Protein AF-0000000072343415 (afdb_homodimer)

Structure (mmCIF, N/CA/C/O backbone):
data_AF-0000000072343415-model_v1
#
loop_
_entity.id
_entity.type
_entity.pdbx_description
1 polymer Dipeptidase
#
loop_
_atom_site.group_PDB
_atom_site.id
_atom_site.type_symbol
_atom_site.label_atom_id
_atom_site.label_alt_id
_atom_site.label_comp_id
_atom_site.label_asym_id
_atom_site.label_entity_id
_atom_site.label_seq_id
_atom_site.pdbx_PDB_ins_code
_atom_site.Cartn_x
_atom_site.Cartn_y
_atom_site.Cartn_z
_atom_site.occupancy
_atom_site.B_iso_or_equiv
_atom_site.auth_seq_id
_atom_site.auth_comp_id
_atom_site.auth_asym_id
_atom_site.auth_atom_id
_atom_site.pdbx_PDB_model_num
ATOM 1 N N . MET A 1 1 ? 28.781 32.812 -55.906 1 27.67 1 MET A N 1
ATOM 2 C CA . MET A 1 1 ? 27.328 32.875 -55.812 1 27.67 1 MET A CA 1
ATOM 3 C C . MET A 1 1 ? 26.859 32.25 -54.5 1 27.67 1 MET A C 1
ATOM 5 O O . MET A 1 1 ? 27.047 31.062 -54.25 1 27.67 1 MET A O 1
ATOM 9 N N . TRP A 1 2 ? 26.922 33.094 -53.406 1 31.14 2 TRP A N 1
ATOM 10 C CA . TRP A 1 2 ? 26.781 32.938 -51.969 1 31.14 2 TRP A CA 1
ATOM 11 C C . TRP A 1 2 ? 25.344 32.562 -51.594 1 31.14 2 TRP A C 1
ATOM 13 O O . TRP A 1 2 ? 24.438 33.406 -51.719 1 31.14 2 TRP A O 1
ATOM 23 N N . GLY A 1 3 ? 24.812 31.484 -52.219 1 30.36 3 GLY A N 1
ATOM 24 C CA . GLY A 1 3 ? 23.422 31.125 -52 1 30.36 3 GLY A CA 1
ATOM 25 C C . GLY A 1 3 ? 23.016 31.047 -50.531 1 30.36 3 GLY A C 1
ATOM 26 O O . GLY A 1 3 ? 23.656 30.344 -49.75 1 30.36 3 GLY A O 1
ATOM 27 N N . GLY A 1 4 ? 22.5 32.125 -50 1 26.83 4 GLY A N 1
ATOM 28 C CA . GLY A 1 4 ? 22.031 32.375 -48.656 1 26.83 4 GLY A CA 1
ATOM 29 C C . GLY A 1 4 ? 20.938 31.422 -48.219 1 26.83 4 GLY A C 1
ATOM 30 O O . GLY A 1 4 ? 19.891 31.328 -48.875 1 26.83 4 GLY A O 1
ATOM 31 N N . LEU A 1 5 ? 21.297 30.234 -47.719 1 29.45 5 LEU A N 1
ATOM 32 C CA . LEU A 1 5 ? 20.391 29.25 -47.125 1 29.45 5 LEU A CA 1
ATOM 33 C C . LEU A 1 5 ? 19.484 29.891 -46.094 1 29.45 5 LEU A C 1
ATOM 35 O O . LEU A 1 5 ? 19.953 30.375 -45.062 1 29.45 5 LEU A O 1
ATOM 39 N N . LEU A 1 6 ? 18.406 30.531 -46.531 1 27.36 6 LEU A N 1
ATOM 40 C CA . LEU A 1 6 ? 17.406 31.062 -45.625 1 27.36 6 LEU A CA 1
ATOM 41 C C . LEU A 1 6 ? 16.875 29.953 -44.719 1 27.36 6 LEU A C 1
ATOM 43 O O . LEU A 1 6 ? 16.344 28.953 -45.219 1 27.36 6 LEU A O 1
ATOM 47 N N . PHE A 1 7 ? 17.469 29.781 -43.594 1 30.56 7 PHE A N 1
ATOM 48 C CA . PHE A 1 7 ? 17.016 28.906 -42.5 1 30.56 7 PHE A CA 1
ATOM 49 C C . PHE A 1 7 ? 15.578 29.25 -42.125 1 30.56 7 PHE A C 1
ATOM 51 O O . PHE A 1 7 ? 15.281 30.375 -41.75 1 30.56 7 PHE A O 1
ATOM 58 N N . ALA A 1 8 ? 14.633 28.625 -42.844 1 31.77 8 ALA A N 1
ATOM 59 C CA . ALA A 1 8 ? 13.234 28.656 -42.406 1 31.77 8 ALA A CA 1
ATOM 60 C C . ALA A 1 8 ? 13.117 28.328 -40.906 1 31.77 8 ALA A C 1
ATOM 62 O O . ALA A 1 8 ? 13.406 27.203 -40.5 1 31.77 8 ALA A O 1
ATOM 63 N N . LEU A 1 9 ? 13.375 29.328 -40.062 1 27.97 9 LEU A N 1
ATOM 64 C CA . LEU A 1 9 ? 13.023 29.234 -38.656 1 27.97 9 LEU A CA 1
ATOM 65 C C . LEU A 1 9 ? 11.547 28.891 -38.469 1 27.97 9 LEU A C 1
ATOM 67 O O . LEU A 1 9 ? 10.68 29.719 -38.781 1 27.97 9 LEU A O 1
ATOM 71 N N . ILE A 1 10 ? 11.164 27.734 -38.875 1 29.38 10 ILE A N 1
ATOM 72 C CA . ILE A 1 10 ? 9.805 27.344 -38.5 1 29.38 10 ILE A CA 1
ATOM 73 C C . ILE A 1 10 ? 9.578 27.594 -37 1 29.38 10 ILE A C 1
ATOM 75 O O . ILE A 1 10 ? 10.234 26.984 -36.156 1 29.38 10 ILE A O 1
ATOM 79 N N . SER A 1 11 ? 9.172 28.766 -36.656 1 25.16 11 SER A N 1
ATOM 80 C CA . SER A 1 11 ? 8.641 29.094 -35.312 1 25.16 11 SER A CA 1
ATOM 81 C C . SER A 1 11 ? 7.57 28.094 -34.906 1 25.16 11 SER A C 1
ATOM 83 O O . SER A 1 11 ? 6.531 27.969 -35.562 1 25.16 11 SER A O 1
ATOM 85 N N . CYS A 1 12 ? 7.996 26.953 -34.531 1 26.95 12 CYS A N 1
ATOM 86 C CA . CYS A 1 12 ? 7.078 26.094 -33.781 1 26.95 12 CYS A CA 1
ATOM 87 C C . CYS A 1 12 ? 6.305 26.891 -32.75 1 26.95 12 CYS A C 1
ATOM 89 O O . CYS A 1 12 ? 6.867 27.328 -31.734 1 26.95 12 CYS A O 1
ATOM 91 N N . LEU A 1 13 ? 5.391 27.656 -33.156 1 26.94 13 LEU A N 1
ATOM 92 C CA . LEU A 1 13 ? 4.371 28.203 -32.25 1 26.94 13 LEU A CA 1
ATOM 93 C C . LEU A 1 13 ? 3.846 27.109 -31.312 1 26.94 13 LEU A C 1
ATOM 95 O O . LEU A 1 13 ? 3.127 26.203 -31.734 1 26.94 13 LEU A O 1
ATOM 99 N N . ILE A 1 14 ? 4.66 26.703 -30.406 1 29.36 14 ILE A N 1
ATOM 100 C CA . ILE A 1 14 ? 4.195 25.891 -29.281 1 29.36 14 ILE A CA 1
ATOM 101 C C . ILE A 1 14 ? 2.916 26.5 -28.703 1 29.36 14 ILE A C 1
ATOM 103 O O . ILE A 1 14 ? 2.906 27.656 -28.266 1 29.36 14 ILE A O 1
ATOM 107 N N . PHE A 1 15 ? 1.823 26.156 -29.219 1 29.09 15 PHE A N 1
ATOM 108 C CA . PHE A 1 15 ? 0.511 26.406 -28.625 1 29.09 15 PHE A CA 1
ATOM 109 C C . PHE A 1 15 ? 0.542 26.188 -27.125 1 29.09 15 PHE A C 1
ATOM 111 O O . PHE A 1 15 ? 0.622 25.047 -26.656 1 29.09 15 PHE A O 1
ATOM 118 N N . PHE A 1 16 ? 1.177 27.109 -26.453 1 28.14 16 PHE A N 1
ATOM 119 C CA . PHE A 1 16 ? 0.944 27.266 -25.031 1 28.14 16 PHE A CA 1
ATOM 120 C C . PHE A 1 16 ? -0.547 27.25 -24.719 1 28.14 16 PHE A C 1
ATOM 122 O O . PHE A 1 16 ? -1.253 28.234 -24.969 1 28.14 16 PHE A O 1
ATOM 129 N N . GLY A 1 17 ? -1.195 26.188 -25.016 1 30.73 17 GLY A N 1
ATOM 130 C CA . GLY A 1 17 ? -2.496 26.156 -24.359 1 30.73 17 GLY A CA 1
ATOM 131 C C . GLY A 1 17 ? -2.502 26.812 -23 1 30.73 17 GLY A C 1
ATOM 132 O O . GLY A 1 17 ? -1.538 26.688 -22.234 1 30.73 17 GLY A O 1
ATOM 133 N N . ASN A 1 18 ? -3.129 27.875 -22.875 1 29.89 18 ASN A N 1
ATOM 134 C CA . ASN A 1 18 ? -3.385 28.656 -21.656 1 29.89 18 ASN A CA 1
ATOM 135 C C . ASN A 1 18 ? -3.615 27.75 -20.453 1 29.89 18 ASN A C 1
ATOM 137 O O . ASN A 1 18 ? -4.711 27.219 -20.266 1 29.89 18 ASN A O 1
ATOM 141 N N . VAL A 1 19 ? -2.727 26.859 -20.188 1 32.16 19 VAL A N 1
ATOM 142 C CA . VAL A 1 19 ? -2.805 26.328 -18.828 1 32.16 19 VAL A CA 1
ATOM 143 C C . VAL A 1 19 ? -3.199 27.438 -17.859 1 32.16 19 VAL A C 1
ATOM 145 O O . VAL A 1 19 ? -2.447 28.406 -17.672 1 32.16 19 VAL A O 1
ATOM 148 N N . LEU A 1 20 ? -4.449 27.828 -17.797 1 35.38 20 LEU A N 1
ATOM 149 C CA . LEU A 1 20 ? -4.895 28.734 -16.75 1 35.38 20 LEU A CA 1
ATOM 150 C C . LEU A 1 20 ? -4.059 28.562 -15.484 1 35.38 20 LEU A C 1
ATOM 152 O O . LEU A 1 20 ? -3.717 27.438 -15.109 1 35.38 20 LEU A O 1
ATOM 156 N N . ASN A 1 21 ? -3.312 29.516 -15.172 1 37.22 21 ASN A N 1
ATOM 157 C CA . ASN A 1 21 ? -2.613 29.625 -13.891 1 37.22 21 ASN A CA 1
ATOM 158 C C . ASN A 1 21 ? -3.496 29.172 -12.734 1 37.22 21 ASN A C 1
ATOM 160 O O . ASN A 1 21 ? -4.723 29.281 -12.797 1 37.22 21 ASN A O 1
ATOM 164 N N . ALA A 1 22 ? -3.156 28.25 -11.883 1 42.16 22 ALA A N 1
ATOM 165 C CA . ALA A 1 22 ? -3.844 27.781 -10.688 1 42.16 22 ALA A CA 1
ATOM 166 C C . ALA A 1 22 ? -4.688 28.891 -10.07 1 42.16 22 ALA A C 1
ATOM 168 O O . ALA A 1 22 ? -5.801 28.656 -9.602 1 42.16 22 ALA A O 1
ATOM 169 N N . ASP A 1 23 ? -4.109 30.109 -10.141 1 45.09 23 ASP A N 1
ATOM 170 C CA . ASP A 1 23 ? -4.797 31.219 -9.492 1 45.09 23 ASP A CA 1
ATOM 171 C C . ASP A 1 23 ? -6.18 31.438 -10.102 1 45.09 23 ASP A C 1
ATOM 173 O O . ASP A 1 23 ? -7.133 31.766 -9.391 1 45.09 23 ASP A O 1
ATOM 177 N N . GLU A 1 24 ? -6.215 31.406 -11.375 1 45.97 24 GLU A N 1
ATOM 178 C CA . GLU A 1 24 ? -7.504 31.703 -11.984 1 45.97 24 GLU A CA 1
ATOM 179 C C . GLU A 1 24 ? -8.523 30.609 -11.703 1 45.97 24 GLU A C 1
ATOM 181 O O . GLU A 1 24 ? -9.727 30.875 -11.648 1 45.97 24 GLU A O 1
ATOM 186 N N . ARG A 1 25 ? -8.07 29.438 -11.648 1 45.59 25 ARG A N 1
ATOM 187 C CA . ARG A 1 25 ? -8.953 28.281 -11.484 1 45.59 25 ARG A CA 1
ATOM 188 C C . ARG A 1 25 ? -9.484 28.203 -10.055 1 45.59 25 ARG A C 1
ATOM 190 O O . ARG A 1 25 ? -10.453 27.484 -9.789 1 45.59 25 ARG A O 1
ATOM 197 N N . ILE A 1 26 ? -8.734 28.703 -9.273 1 48.84 26 ILE A N 1
ATOM 198 C CA . ILE A 1 26 ? -9.055 28.547 -7.859 1 48.84 26 ILE A CA 1
ATOM 199 C C . ILE A 1 26 ? -10 29.656 -7.414 1 48.84 26 ILE A C 1
ATOM 201 O O . ILE A 1 26 ? -9.555 30.734 -7.043 1 48.84 26 ILE A O 1
ATOM 205 N N . GLU A 1 27 ? -10.789 30.094 -8.32 1 43.88 27 GLU A N 1
ATOM 206 C CA . GLU A 1 27 ? -11.727 31.078 -7.781 1 43.88 27 GLU A CA 1
ATOM 207 C C . GLU A 1 27 ? -12.453 30.547 -6.555 1 43.88 27 GLU A C 1
ATOM 209 O O . GLU A 1 27 ? -12.992 29.422 -6.582 1 43.88 27 GLU A O 1
ATOM 214 N N . ARG A 1 28 ? -12.023 31.031 -5.332 1 48.81 28 ARG A N 1
ATOM 215 C CA . ARG A 1 28 ? -12.453 30.844 -3.947 1 48.81 28 ARG A CA 1
ATOM 216 C C . ARG A 1 28 ? -13.945 31.094 -3.795 1 48.81 28 ARG A C 1
ATOM 218 O O . ARG A 1 28 ? -14.422 32.219 -4.035 1 48.81 28 ARG A O 1
ATOM 225 N N . ASN A 1 29 ? -14.891 30.406 -4.191 1 45.97 29 ASN A N 1
ATOM 226 C CA . ASN A 1 29 ? -16.203 30.938 -3.854 1 45.97 29 ASN A CA 1
ATOM 227 C C . ASN A 1 29 ? -16.359 31.125 -2.346 1 45.97 29 ASN A C 1
ATOM 229 O O . ASN A 1 29 ? -16.609 32.219 -1.872 1 45.97 29 ASN A O 1
ATOM 233 N N . ASP A 1 30 ? -17.078 30.047 -1.5 1 53.09 30 ASP A N 1
ATOM 234 C CA . ASP A 1 30 ? -18.047 30.078 -0.413 1 53.09 30 ASP A CA 1
ATOM 235 C C . ASP A 1 30 ? -17.375 29.875 0.938 1 53.09 30 ASP A C 1
ATOM 237 O O . ASP A 1 30 ? -17.891 29.172 1.807 1 53.09 30 ASP A O 1
ATOM 241 N N . LYS A 1 31 ? -16.281 30.75 1.342 1 62.53 31 LYS A N 1
ATOM 242 C CA . LYS A 1 31 ? -15.82 30.75 2.725 1 62.53 31 LYS A CA 1
ATOM 243 C C . LYS A 1 31 ? -15.375 29.359 3.166 1 62.53 31 LYS A C 1
ATOM 245 O O . LYS A 1 31 ? -15.516 29 4.336 1 62.53 31 LYS A O 1
ATOM 250 N N . LEU A 1 32 ? -14.969 28.625 2.229 1 70.88 32 LEU A N 1
ATOM 251 C CA . LEU A 1 32 ? -14.539 27.281 2.547 1 70.88 32 LEU A CA 1
ATOM 252 C C . LEU A 1 32 ? -13.031 27.234 2.814 1 70.88 32 LEU A C 1
ATOM 254 O O . LEU A 1 32 ? -12.281 28.062 2.303 1 70.88 32 LEU A O 1
ATOM 258 N N . ILE A 1 33 ? -12.695 26.312 3.795 1 79.81 33 ILE A N 1
ATOM 259 C CA . ILE A 1 33 ? -11.344 26.281 4.344 1 79.81 33 ILE A CA 1
ATOM 260 C C . ILE A 1 33 ? -10.719 24.906 4.086 1 79.81 33 ILE A C 1
ATOM 262 O O . ILE A 1 33 ? -11.383 23.875 4.242 1 79.81 33 ILE A O 1
ATOM 266 N N . LEU A 1 34 ? -9.531 24.938 3.547 1 78.19 34 LEU A N 1
ATOM 267 C CA . LEU A 1 34 ? -8.703 23.75 3.482 1 78.19 34 LEU A CA 1
ATOM 268 C C . LEU A 1 34 ? -7.699 23.719 4.629 1 78.19 34 LEU A C 1
ATOM 270 O O . LEU A 1 34 ? -6.863 24.609 4.754 1 78.19 34 LEU A O 1
ATOM 274 N N . VAL A 1 35 ? -7.867 22.688 5.453 1 77.31 35 VAL A N 1
ATOM 275 C CA . VAL A 1 35 ? -7.082 22.594 6.68 1 77.31 35 VAL A CA 1
ATOM 276 C C . VAL A 1 35 ? -5.996 21.531 6.523 1 77.31 35 VAL A C 1
ATOM 278 O O . VAL A 1 35 ? -6.25 20.453 5.992 1 77.31 35 VAL A O 1
ATOM 281 N N . GLY A 1 36 ? -4.926 21.859 7.02 1 83.69 36 GLY A N 1
ATOM 282 C CA . GLY A 1 36 ? -3.738 21.031 6.852 1 83.69 36 GLY A CA 1
ATOM 283 C C . GLY A 1 36 ? -3.697 19.844 7.793 1 83.69 36 GLY A C 1
ATOM 284 O O . GLY A 1 36 ? -4.238 18.781 7.48 1 83.69 36 GLY A O 1
ATOM 285 N N . HIS A 1 37 ? -3.312 19.906 9.008 1 89.5 37 HIS A N 1
ATOM 286 C CA . HIS A 1 37 ? -2.891 18.812 9.891 1 89.5 37 HIS A CA 1
ATOM 287 C C . HIS A 1 37 ? -4.027 18.375 10.805 1 89.5 37 HIS A C 1
ATOM 289 O O . HIS A 1 37 ? -4.457 19.141 11.68 1 89.5 37 HIS A O 1
ATOM 295 N N . ASN A 1 38 ? -4.543 17.203 10.648 1 95.56 38 ASN A N 1
ATOM 296 C CA . ASN A 1 38 ? -5.555 16.578 11.5 1 95.56 38 ASN A CA 1
ATOM 297 C C . ASN A 1 38 ? -5.277 15.094 11.719 1 95.56 38 ASN A C 1
ATOM 299 O O . ASN A 1 38 ? -5.086 14.352 10.758 1 95.56 38 ASN A O 1
ATOM 303 N N . ARG A 1 39 ? -5.266 14.672 12.977 1 96.06 39 ARG A N 1
ATOM 304 C CA . ARG A 1 39 ? -4.844 13.312 13.305 1 96.06 39 ARG A CA 1
ATOM 305 C C . ARG A 1 39 ? -6.035 12.445 13.695 1 96.06 39 ARG A C 1
ATOM 307 O O . ARG A 1 39 ? -5.906 11.547 14.531 1 96.06 39 ARG A O 1
ATOM 314 N N . LEU A 1 40 ? -7.176 12.719 13.195 1 96.88 40 LEU A N 1
ATOM 315 C CA . LEU A 1 40 ? -8.375 11.953 13.508 1 96.88 40 LEU A CA 1
ATOM 316 C C . LEU A 1 40 ? -8.141 10.461 13.312 1 96.88 40 LEU A C 1
ATOM 318 O O . LEU A 1 40 ? -8.516 9.648 14.164 1 96.88 40 LEU A O 1
ATOM 322 N N . ILE A 1 41 ? -7.539 10.062 12.258 1 97.94 41 ILE A N 1
ATOM 323 C CA . ILE A 1 41 ? -7.387 8.648 11.914 1 97.94 41 ILE A CA 1
ATOM 324 C C . ILE A 1 41 ? -6.426 7.98 12.891 1 97.94 41 ILE A C 1
ATOM 326 O O . ILE A 1 41 ? -6.617 6.824 13.273 1 97.94 41 ILE A O 1
ATOM 330 N N . MET A 1 42 ? -5.391 8.672 13.25 1 96.81 42 MET A N 1
ATOM 331 C CA . MET A 1 42 ? -4.504 8.133 14.281 1 96.81 42 MET A CA 1
ATOM 332 C C . MET A 1 42 ? -5.262 7.891 15.578 1 96.81 42 MET A C 1
ATOM 334 O O . MET A 1 42 ? -5.047 6.883 16.25 1 96.81 42 MET A O 1
ATOM 338 N N . ASN A 1 43 ? -6.164 8.82 15.922 1 95.75 43 ASN A N 1
ATOM 339 C CA . ASN A 1 43 ? -6.988 8.648 17.109 1 95.75 43 ASN A CA 1
ATOM 340 C C . ASN A 1 43 ? -7.902 7.43 16.984 1 95.75 43 ASN A C 1
ATOM 342 O O . ASN A 1 43 ? -8.039 6.652 17.938 1 95.75 43 ASN A O 1
ATOM 346 N N . VAL A 1 44 ? -8.5 7.34 15.828 1 96.94 44 VAL A N 1
ATOM 347 C CA . VAL A 1 44 ? -9.367 6.195 15.586 1 96.94 44 VAL A CA 1
ATOM 348 C C . VAL A 1 44 ? -8.57 4.902 15.727 1 96.94 44 VAL A C 1
ATOM 350 O O . VAL A 1 44 ? -9.023 3.951 16.359 1 96.94 44 VAL A O 1
ATOM 353 N N . ALA A 1 45 ? -7.43 4.879 15.148 1 96.94 45 ALA A N 1
ATOM 354 C CA . ALA A 1 45 ? -6.566 3.703 15.242 1 96.94 45 ALA A CA 1
ATOM 355 C C . ALA A 1 45 ? -6.242 3.383 16.703 1 96.94 45 ALA A C 1
ATOM 357 O O . ALA A 1 45 ? -6.309 2.225 17.125 1 96.94 45 ALA A O 1
ATOM 358 N N . ASN A 1 46 ? -5.934 4.34 17.469 1 94.31 46 ASN A N 1
ATOM 359 C CA . ASN A 1 46 ? -5.508 4.16 18.844 1 94.31 46 ASN A CA 1
ATOM 360 C C . ASN A 1 46 ? -6.668 3.719 19.734 1 94.31 46 ASN A C 1
ATOM 362 O O . ASN A 1 46 ? -6.492 2.885 20.625 1 94.31 46 ASN A O 1
ATOM 366 N N . VAL A 1 47 ? -7.824 4.27 19.484 1 94.38 47 VAL A N 1
ATOM 367 C CA . VAL A 1 47 ? -8.953 4.078 20.375 1 94.38 47 VAL A CA 1
ATOM 368 C C . VAL A 1 47 ? -9.703 2.799 20 1 94.38 47 VAL A C 1
ATOM 370 O O . VAL A 1 47 ? -10.133 2.043 20.891 1 94.38 47 VAL A O 1
ATOM 373 N N . THR A 1 48 ? -9.844 2.539 18.734 1 95.31 48 THR A N 1
ATOM 374 C CA . THR A 1 48 ? -10.711 1.447 18.312 1 95.31 48 THR A CA 1
ATOM 375 C C . THR A 1 48 ? -9.906 0.344 17.641 1 95.31 48 THR A C 1
ATOM 377 O O . THR A 1 48 ? -10.477 -0.627 17.141 1 95.31 48 THR A O 1
ATOM 380 N N . ASN A 1 49 ? -8.609 0.5 17.516 1 95.44 49 ASN A N 1
ATOM 381 C CA . ASN A 1 49 ? -7.766 -0.424 16.766 1 95.44 49 ASN A CA 1
ATOM 382 C C . ASN A 1 49 ? -8.234 -0.572 15.32 1 95.44 49 ASN A C 1
ATOM 384 O O . ASN A 1 49 ? -8.391 -1.689 14.828 1 95.44 49 ASN A O 1
ATOM 388 N N . ASN A 1 50 ? -8.578 0.531 14.734 1 97 50 ASN A N 1
ATOM 389 C CA . ASN A 1 50 ? -8.945 0.65 13.328 1 97 50 ASN A CA 1
ATOM 390 C C . ASN A 1 50 ? -10.328 0.056 13.055 1 97 50 ASN A C 1
ATOM 392 O O . ASN A 1 50 ? -10.695 -0.158 11.898 1 97 50 ASN A O 1
ATOM 396 N N . ASN A 1 51 ? -11.148 -0.212 14.094 1 96.31 51 ASN A N 1
ATOM 397 C CA . ASN A 1 51 ? -12.484 -0.778 13.938 1 96.31 51 ASN A CA 1
ATOM 398 C C . ASN A 1 51 ? -13.539 0.312 13.773 1 96.31 51 ASN A C 1
ATOM 400 O O . ASN A 1 51 ? -13.82 1.06 14.711 1 96.31 51 ASN A O 1
ATOM 404 N N . LEU A 1 52 ? -14.211 0.386 12.641 1 95.62 52 LEU A N 1
ATOM 405 C CA . LEU A 1 52 ? -15.125 1.481 12.336 1 95.62 52 LEU A CA 1
ATOM 406 C C . LEU A 1 52 ? -16.531 1.16 12.82 1 95.62 52 LEU A C 1
ATOM 408 O O . LEU A 1 52 ? -17.422 2.006 12.742 1 95.62 52 LEU A O 1
ATOM 412 N N . ARG A 1 53 ? -16.75 -0.027 13.352 1 91.62 53 ARG A N 1
ATOM 413 C CA . ARG A 1 53 ? -18.016 -0.314 14.008 1 91.62 53 ARG A CA 1
ATOM 414 C C . ARG A 1 53 ? -18.172 0.483 15.297 1 91.62 53 ARG A C 1
ATOM 416 O O . ARG A 1 53 ? -19.281 0.768 15.734 1 91.62 53 ARG A O 1
ATOM 423 N N . GLU A 1 54 ? -17.047 0.777 15.797 1 88.94 54 GLU A N 1
ATOM 424 C CA . GLU A 1 54 ? -17.016 1.47 17.078 1 88.94 54 GLU A CA 1
ATOM 425 C C . GLU A 1 54 ? -16.875 2.977 16.891 1 88.94 54 GLU A C 1
ATOM 427 O O . GLU A 1 54 ? -16.578 3.701 17.859 1 88.94 54 GLU A O 1
ATOM 432 N N . PHE A 1 55 ? -16.953 3.42 15.727 1 94.12 55 PHE A N 1
ATOM 433 C CA . PHE A 1 55 ? -16.75 4.828 15.406 1 94.12 55 PHE A CA 1
ATOM 434 C C . PHE A 1 55 ? -17.688 5.273 14.289 1 94.12 55 PHE A C 1
ATOM 436 O O . PHE A 1 55 ? -17.703 4.672 13.219 1 94.12 55 PHE A O 1
ATOM 443 N N . ASP A 1 56 ? -18.391 6.32 14.578 1 93.25 56 ASP A N 1
ATOM 444 C CA . ASP A 1 56 ? -19.281 6.922 13.586 1 93.25 56 ASP A CA 1
ATOM 445 C C . ASP A 1 56 ? -19.031 8.422 13.477 1 93.25 56 ASP A C 1
ATOM 447 O O . ASP A 1 56 ? -19.344 9.188 14.391 1 93.25 56 ASP A O 1
ATOM 451 N N . LEU A 1 57 ? -18.531 8.766 12.352 1 96.12 57 LEU A N 1
ATOM 452 C CA . LEU A 1 57 ? -18.141 10.148 12.109 1 96.12 57 LEU A CA 1
ATOM 453 C C . LEU A 1 57 ? -19.359 11.055 12.023 1 96.12 57 LEU A C 1
ATOM 455 O O . LEU A 1 57 ? -19.25 12.273 12.148 1 96.12 57 LEU A O 1
ATOM 459 N N . ASN A 1 58 ? -20.547 10.492 11.844 1 94.69 58 ASN A N 1
ATOM 460 C CA . ASN A 1 58 ? -21.781 11.25 11.727 1 94.69 58 ASN A CA 1
ATOM 461 C C . ASN A 1 58 ? -22.312 11.664 13.094 1 94.69 58 ASN A C 1
ATOM 463 O O . ASN A 1 58 ? -23.188 12.531 13.188 1 94.69 58 ASN A O 1
ATOM 467 N N . TRP A 1 59 ? -21.828 11.07 14.086 1 93.38 59 TRP A N 1
ATOM 468 C CA . TRP A 1 59 ? -22.297 11.375 15.438 1 93.38 59 TRP A CA 1
ATOM 469 C C . TRP A 1 59 ? -21.656 12.664 15.945 1 93.38 59 TRP A C 1
ATOM 471 O O . TRP A 1 59 ? -20.562 13.031 15.531 1 93.38 59 TRP A O 1
ATOM 481 N N . ASP A 1 60 ? -22.453 13.32 16.766 1 96.06 60 ASP A N 1
ATOM 482 C CA . ASP A 1 60 ? -21.828 14.367 17.562 1 96.06 60 ASP A CA 1
ATOM 483 C C . ASP A 1 60 ? -20.938 13.766 18.656 1 96.06 60 ASP A C 1
ATOM 485 O O . ASP A 1 60 ? -21.406 13.43 19.734 1 96.06 60 ASP A O 1
ATOM 489 N N . LEU A 1 61 ? -19.703 13.695 18.359 1 95.69 61 LEU A N 1
ATOM 490 C CA . LEU A 1 61 ? -18.781 12.953 19.219 1 95.69 61 LEU A CA 1
ATOM 491 C C . LEU A 1 61 ? -18.641 13.648 20.562 1 95.69 61 LEU A C 1
ATOM 493 O O . LEU A 1 61 ? -18.156 13.047 21.531 1 95.69 61 LEU A O 1
ATOM 497 N N . ARG A 1 62 ? -19.031 14.867 20.688 1 93.62 62 ARG A N 1
ATOM 498 C CA . ARG A 1 62 ? -19.031 15.578 21.969 1 93.62 62 ARG A CA 1
ATOM 499 C C . ARG A 1 62 ? -20 14.945 22.938 1 93.62 62 ARG A C 1
ATOM 501 O O . ARG A 1 62 ? -19.891 15.141 24.156 1 93.62 62 ARG A O 1
ATOM 508 N N . ARG A 1 63 ? -20.891 14.25 22.375 1 95 63 ARG A N 1
ATOM 509 C CA . ARG A 1 63 ? -21.953 13.633 23.188 1 95 63 ARG A CA 1
ATOM 510 C C . ARG A 1 63 ? -21.797 12.117 23.219 1 95 63 ARG A C 1
ATOM 512 O O . ARG A 1 63 ? -22.625 11.414 23.781 1 95 63 ARG A O 1
ATOM 519 N N . HIS A 1 64 ? -20.875 11.664 22.547 1 94.12 64 HIS A N 1
ATOM 520 C CA . HIS A 1 64 ? -20.641 10.227 22.484 1 94.12 64 HIS A CA 1
ATOM 521 C C . HIS A 1 64 ? -20.094 9.703 23.812 1 94.12 64 HIS A C 1
ATOM 523 O O . HIS A 1 64 ? -19.234 10.336 24.422 1 94.12 64 HIS A O 1
ATOM 529 N N . PRO A 1 65 ? -20.547 8.562 24.297 1 93.06 65 PRO A N 1
ATOM 530 C CA . PRO A 1 65 ? -20.141 8.055 25.609 1 93.06 65 PRO A CA 1
ATOM 531 C C . PRO A 1 65 ? -18.641 7.82 25.719 1 93.06 65 PRO A C 1
ATOM 533 O O . PRO A 1 65 ? -18.047 8.016 26.797 1 93.06 65 PRO A O 1
ATOM 536 N N . VAL A 1 66 ? -17.969 7.445 24.672 1 93.19 66 VAL A N 1
ATOM 537 C CA . VAL A 1 66 ? -16.547 7.113 24.703 1 93.19 66 VAL A CA 1
ATOM 538 C C . VAL A 1 66 ? -15.727 8.312 24.219 1 93.19 66 VAL A C 1
ATOM 540 O O . VAL A 1 66 ? -14.828 8.773 24.922 1 93.19 66 VAL A O 1
ATOM 543 N N . TRP A 1 67 ? -16.078 8.883 23.172 1 94.31 67 TRP A N 1
ATOM 544 C CA . TRP A 1 67 ? -15.258 9.875 22.484 1 94.31 67 TRP A CA 1
ATOM 545 C C . TRP A 1 67 ? -15.336 11.227 23.188 1 94.31 67 TRP A C 1
ATOM 547 O O . TRP A 1 67 ? -14.438 12.055 23.047 1 94.31 67 TRP A O 1
ATOM 557 N N . SER A 1 68 ? -16.438 11.438 23.938 1 94 68 SER A N 1
ATOM 558 C CA . SER A 1 68 ? -16.562 12.695 24.688 1 94 68 SER A CA 1
ATOM 559 C C . SER A 1 68 ? -15.523 12.781 25.797 1 94 68 SER A C 1
ATOM 561 O O . SER A 1 68 ? -15.258 13.867 26.312 1 94 68 SER A O 1
ATOM 563 N N . LYS A 1 69 ? -14.953 11.641 26.125 1 93.75 69 LYS A N 1
ATOM 564 C CA . LYS A 1 69 ? -13.992 11.586 27.219 1 93.75 69 LYS A CA 1
ATOM 565 C C . LYS A 1 69 ? -12.555 11.672 26.703 1 93.75 69 LYS A C 1
ATOM 567 O O . LYS A 1 69 ? -11.609 11.672 27.484 1 93.75 69 LYS A O 1
ATOM 572 N N . ILE A 1 70 ? -12.422 11.688 25.453 1 92.56 70 ILE A N 1
ATOM 573 C CA . ILE A 1 70 ? -11.109 11.828 24.828 1 92.56 70 ILE A CA 1
ATOM 574 C C . ILE A 1 70 ? -10.836 13.297 24.516 1 92.56 70 ILE A C 1
ATOM 576 O O . ILE A 1 70 ? -11.477 13.875 23.625 1 92.56 70 ILE A O 1
ATOM 580 N N . ASN A 1 71 ? -9.867 13.867 25.172 1 90 71 ASN A N 1
ATOM 581 C CA . ASN A 1 71 ? -9.594 15.305 25.125 1 90 71 ASN A CA 1
ATOM 582 C C . ASN A 1 71 ? -9.18 15.742 23.719 1 90 71 ASN A C 1
ATOM 584 O O . ASN A 1 71 ? -9.398 16.891 23.328 1 90 71 ASN A O 1
ATOM 588 N N . THR A 1 72 ? -8.68 14.812 22.953 1 91.94 72 THR A N 1
ATOM 589 C CA . THR A 1 72 ? -8.172 15.172 21.641 1 91.94 72 THR A CA 1
ATOM 590 C C . THR A 1 72 ? -9.242 14.961 20.578 1 91.94 72 THR A C 1
ATOM 592 O O . THR A 1 72 ? -9 15.211 19.391 1 91.94 72 THR A O 1
ATOM 595 N N . SER A 1 73 ? -10.375 14.477 20.969 1 94.62 73 SER A N 1
ATOM 596 C CA . SER A 1 73 ? -11.453 14.281 20 1 94.62 73 SER A CA 1
ATOM 597 C C . SER A 1 73 ? -12.133 15.602 19.656 1 94.62 73 SER A C 1
ATOM 599 O O . SER A 1 73 ? -13 16.062 20.406 1 94.62 73 SER A O 1
ATOM 601 N N . ARG A 1 74 ? -11.828 16.141 18.484 1 96 74 ARG A N 1
ATOM 602 C CA . ARG A 1 74 ? -12.258 17.5 18.172 1 96 74 ARG A CA 1
ATOM 603 C C . ARG A 1 74 ? -12.844 17.562 16.766 1 96 74 ARG A C 1
ATOM 605 O O . ARG A 1 74 ? -13 18.656 16.203 1 96 74 ARG A O 1
ATOM 612 N N . THR A 1 75 ? -13.023 16.438 16.188 1 97 75 THR A N 1
ATOM 613 C CA . THR A 1 75 ? -13.422 16.391 14.781 1 97 75 THR A CA 1
ATOM 614 C C . THR A 1 75 ? -14.547 15.383 14.57 1 97 75 THR A C 1
ATOM 616 O O . THR A 1 75 ? -14.461 14.242 15.039 1 97 75 THR A O 1
ATOM 619 N N . ASP A 1 76 ? -15.633 15.703 14.039 1 97.38 76 ASP A N 1
ATOM 620 C CA . ASP A 1 76 ? -16.703 14.898 13.461 1 97.38 76 ASP A CA 1
ATOM 621 C C . ASP A 1 76 ? -17.391 15.633 12.32 1 97.38 76 ASP A C 1
ATOM 623 O O . ASP A 1 76 ? -17.031 16.766 11.992 1 97.38 76 ASP A O 1
ATOM 627 N N . LEU A 1 77 ? -18.312 15.039 11.664 1 97.25 77 LEU A N 1
ATOM 628 C CA . LEU A 1 77 ? -18.875 15.617 10.453 1 97.25 77 LEU A CA 1
ATOM 629 C C . LEU A 1 77 ? -19.703 16.859 10.773 1 97.25 77 LEU A C 1
ATOM 631 O O . LEU A 1 77 ? -19.703 17.828 10.008 1 97.25 77 LEU A O 1
ATOM 635 N N . ILE A 1 78 ? -20.391 16.844 11.875 1 97 78 ILE A N 1
ATOM 636 C CA . ILE A 1 78 ? -21.188 17.984 12.297 1 97 78 ILE A CA 1
ATOM 637 C C . ILE A 1 78 ? -20.297 19.203 12.508 1 97 78 ILE A C 1
ATOM 639 O O . ILE A 1 78 ? -20.578 20.297 12.008 1 97 78 ILE A O 1
ATOM 643 N N . ARG A 1 79 ? -19.234 18.984 13.172 1 97 79 ARG A N 1
ATOM 644 C CA . ARG A 1 79 ? -18.312 20.078 13.484 1 97 79 ARG A CA 1
ATOM 645 C C . ARG A 1 79 ? -17.562 20.516 12.234 1 97 79 ARG A C 1
ATOM 647 O O . ARG A 1 79 ? -17.312 21.719 12.047 1 97 79 ARG A O 1
ATOM 654 N N . LEU A 1 80 ? -17.156 19.578 11.359 1 96.31 80 LEU A N 1
ATOM 655 C CA . LEU A 1 80 ? -16.5 19.938 10.109 1 96.31 80 LEU A CA 1
ATOM 656 C C . LEU A 1 80 ? -17.391 20.859 9.273 1 96.31 80 LEU A C 1
ATOM 658 O O . LEU A 1 80 ? -16.906 21.844 8.703 1 96.31 80 LEU A O 1
ATOM 662 N N . ARG A 1 81 ? -18.656 20.594 9.203 1 93.56 81 ARG A N 1
ATOM 663 C CA . ARG A 1 81 ? -19.594 21.406 8.445 1 93.56 81 ARG A CA 1
ATOM 664 C C . ARG A 1 81 ? -19.766 22.781 9.094 1 93.56 81 ARG A C 1
ATOM 666 O O . ARG A 1 81 ? -19.734 23.812 8.398 1 93.56 81 ARG A O 1
ATOM 673 N N . ALA A 1 82 ? -19.891 22.766 10.367 1 93.94 82 ALA A N 1
ATOM 674 C CA . ALA A 1 82 ? -20.016 24.031 11.094 1 93.94 82 ALA A CA 1
ATOM 675 C C . ALA A 1 82 ? -18.781 24.891 10.922 1 93.94 82 ALA A C 1
ATOM 677 O O . ALA A 1 82 ? -18.875 26.125 10.891 1 93.94 82 ALA A O 1
ATOM 678 N N . GLY A 1 83 ? -17.625 24.234 10.758 1 93.94 83 GLY A N 1
ATOM 679 C CA . GLY A 1 83 ? -16.375 24.953 10.594 1 93.94 83 GLY A CA 1
ATOM 680 C C . GLY A 1 83 ? -16.094 25.344 9.148 1 93.94 83 GLY A C 1
ATOM 681 O O . GLY A 1 83 ? -15.039 25.922 8.852 1 93.94 83 GLY A O 1
ATOM 682 N N . HIS A 1 84 ? -16.922 24.984 8.273 1 92.56 84 HIS A N 1
ATOM 683 C CA . HIS A 1 84 ? -16.828 25.297 6.855 1 92.56 84 HIS A CA 1
ATOM 684 C C . HIS A 1 84 ? -15.586 24.656 6.227 1 92.56 84 HIS A C 1
ATOM 686 O O . HIS A 1 84 ? -14.938 25.266 5.375 1 92.56 84 HIS A O 1
ATOM 692 N N . VAL A 1 85 ? -15.305 23.453 6.66 1 93.44 85 VAL A N 1
ATOM 693 C CA . VAL A 1 85 ? -14.141 22.766 6.121 1 93.44 85 VAL A CA 1
ATOM 694 C C . VAL A 1 85 ? -14.484 22.156 4.758 1 93.44 85 VAL A C 1
ATOM 696 O O . VAL A 1 85 ? -15.43 21.375 4.637 1 93.44 85 VAL A O 1
ATOM 699 N N . TYR A 1 86 ? -13.727 22.531 3.797 1 91.62 86 TYR A N 1
ATOM 700 C CA . TYR A 1 86 ? -13.93 22.016 2.449 1 91.62 86 TYR A CA 1
ATOM 701 C C . TYR A 1 86 ? -12.859 20.984 2.096 1 91.62 86 TYR A C 1
ATOM 703 O O . TYR A 1 86 ? -13.055 20.141 1.209 1 91.62 86 TYR A O 1
ATOM 711 N N . GLY A 1 87 ? -11.734 21.047 2.674 1 94.19 87 GLY A N 1
ATOM 712 C CA . GLY A 1 87 ? -10.641 20.109 2.492 1 94.19 87 GLY A CA 1
ATOM 713 C C . GLY A 1 87 ? -9.852 19.859 3.766 1 94.19 87 GLY A C 1
ATOM 714 O O . GLY A 1 87 ? -9.68 20.75 4.586 1 94.19 87 GLY A O 1
ATOM 715 N N . GLN A 1 88 ? -9.391 18.672 3.891 1 95.75 88 GLN A N 1
ATOM 716 C CA . GLN A 1 88 ? -8.656 18.281 5.09 1 95.75 88 GLN A CA 1
ATOM 717 C C . GLN A 1 88 ? -7.539 17.297 4.754 1 95.75 88 GLN A C 1
ATOM 719 O O . GLN A 1 88 ? -7.754 16.328 4.023 1 95.75 88 GLN A O 1
ATOM 724 N N . MET A 1 89 ? -6.312 17.594 5.203 1 95.44 89 MET A N 1
ATOM 725 C CA . MET A 1 89 ? -5.242 16.594 5.188 1 95.44 89 MET A CA 1
ATOM 726 C C . MET A 1 89 ? -5.301 15.719 6.438 1 95.44 89 MET A C 1
ATOM 728 O O . MET A 1 89 ? -5.043 16.188 7.547 1 95.44 89 MET A O 1
ATOM 732 N N . TRP A 1 90 ? -5.648 14.461 6.242 1 97.88 90 TRP A N 1
ATOM 733 C CA . TRP A 1 90 ? -5.707 13.5 7.332 1 97.88 90 TRP A CA 1
ATOM 734 C C . TRP A 1 90 ? -4.355 12.812 7.527 1 97.88 90 TRP A C 1
ATOM 736 O O . TRP A 1 90 ? -3.879 12.102 6.641 1 97.88 90 TRP A O 1
ATOM 746 N N . TYR A 1 91 ? -3.76 13.016 8.664 1 97.25 91 TYR A N 1
ATOM 747 C CA . TYR A 1 91 ? -2.453 12.422 8.938 1 97.25 91 TYR A CA 1
ATOM 748 C C . TYR A 1 91 ? -2.6 11.039 9.555 1 97.25 91 TYR A C 1
ATOM 750 O O . TYR A 1 91 ? -3.367 10.852 10.5 1 97.25 91 TYR A O 1
ATOM 758 N N . VAL A 1 92 ? -1.938 10.109 8.969 1 98.5 92 VAL A N 1
ATOM 759 C CA . VAL A 1 92 ? -1.702 8.789 9.555 1 98.5 92 VAL A CA 1
ATOM 760 C C . VAL A 1 92 ? -0.265 8.695 10.055 1 98.5 92 VAL A C 1
ATOM 762 O O . VAL A 1 92 ? 0.597 9.477 9.648 1 98.5 92 VAL A O 1
ATOM 765 N N . GLY A 1 93 ? -0.045 7.797 11.023 1 97.62 93 GLY A N 1
ATOM 766 C CA . GLY A 1 93 ? 1.292 7.75 11.586 1 97.62 93 GLY A CA 1
ATOM 767 C C . GLY A 1 93 ? 1.477 6.621 12.586 1 97.62 93 GLY A C 1
ATOM 768 O O . GLY A 1 93 ? 0.618 5.742 12.703 1 97.62 93 GLY A O 1
ATOM 769 N N . ALA A 1 94 ? 2.674 6.562 13.141 1 97.5 94 ALA A N 1
ATOM 770 C CA . ALA A 1 94 ? 3.055 5.555 14.133 1 97.5 94 ALA A CA 1
ATOM 771 C C . ALA A 1 94 ? 3.891 6.176 15.25 1 97.5 94 ALA A C 1
ATOM 773 O O . ALA A 1 94 ? 4.402 7.289 15.109 1 97.5 94 ALA A O 1
ATOM 774 N N . ASN A 1 95 ? 3.959 5.422 16.328 1 94.94 95 ASN A N 1
ATOM 775 C CA . ASN A 1 95 ? 4.785 5.871 17.438 1 94.94 95 ASN A CA 1
ATOM 776 C C . ASN A 1 95 ? 6.266 5.594 17.203 1 94.94 95 ASN A C 1
ATOM 778 O O . ASN A 1 95 ? 6.613 4.602 16.562 1 94.94 95 ASN A O 1
ATOM 782 N N . CYS A 1 96 ? 7.055 6.484 17.75 1 94.56 96 CYS A N 1
ATOM 783 C CA . CYS A 1 96 ? 8.5 6.305 17.625 1 94.56 96 CYS A CA 1
ATOM 784 C C . CYS A 1 96 ? 8.969 5.094 18.406 1 94.56 96 CYS A C 1
ATOM 786 O O . CYS A 1 96 ? 10.078 4.602 18.188 1 94.56 96 CYS A O 1
ATOM 788 N N . THR A 1 97 ? 8.172 4.582 19.312 1 94.88 97 THR A N 1
ATOM 789 C CA . THR A 1 97 ? 8.531 3.426 20.125 1 94.88 97 THR A CA 1
ATOM 790 C C . THR A 1 97 ? 8.25 2.127 19.375 1 94.88 97 THR A C 1
ATOM 792 O O . THR A 1 97 ? 8.703 1.057 19.781 1 94.88 97 THR A O 1
ATOM 795 N N . ASP A 1 98 ? 7.473 2.189 18.312 1 94.69 98 ASP A N 1
ATOM 796 C CA . ASP A 1 98 ? 7.242 1.002 17.484 1 94.69 98 ASP A CA 1
ATOM 797 C C . ASP A 1 98 ? 8.539 0.535 16.828 1 94.69 98 ASP A C 1
ATOM 799 O O . ASP A 1 98 ? 9.406 1.349 16.5 1 94.69 98 ASP A O 1
ATOM 803 N N . SER A 1 99 ? 8.68 -0.84 16.672 1 95.19 99 SER A N 1
ATOM 804 C CA . SER A 1 99 ? 9.758 -1.282 15.797 1 95.19 99 SER A CA 1
ATOM 805 C C . SER A 1 99 ? 9.578 -0.723 14.391 1 95.19 99 SER A C 1
ATOM 807 O O . SER A 1 99 ? 8.469 -0.364 13.992 1 95.19 99 SER A O 1
ATOM 809 N N . PRO A 1 100 ? 10.633 -0.609 13.625 1 95 100 PRO A N 1
ATOM 810 C CA . PRO A 1 100 ? 10.555 0.025 12.312 1 95 100 PRO A CA 1
ATOM 811 C C . PRO A 1 100 ? 9.5 -0.615 11.414 1 95 100 PRO A C 1
ATOM 813 O O . PRO A 1 100 ? 8.68 0.089 10.82 1 95 100 PRO A O 1
ATOM 816 N N . SER A 1 101 ? 9.492 -1.909 11.391 1 96.94 101 SER A N 1
ATOM 817 C CA . SER A 1 101 ? 8.523 -2.58 10.523 1 96.94 101 SER A CA 1
ATOM 818 C C . SER A 1 101 ? 7.105 -2.451 11.07 1 96.94 101 SER A C 1
ATOM 820 O O . SER A 1 101 ? 6.145 -2.381 10.305 1 96.94 101 SER A O 1
ATOM 822 N N . GLU A 1 102 ? 6.949 -2.42 12.367 1 97.31 102 GLU A N 1
ATOM 823 C CA . GLU A 1 102 ? 5.637 -2.195 12.969 1 97.31 102 GLU A CA 1
ATOM 824 C C . GLU A 1 102 ? 5.109 -0.803 12.633 1 97.31 102 GLU A C 1
ATOM 826 O O . GLU A 1 102 ? 3.916 -0.632 12.367 1 97.31 102 GLU A O 1
ATOM 831 N N . ALA A 1 103 ? 6.02 0.16 12.68 1 97.81 103 ALA A N 1
ATOM 832 C CA . ALA A 1 1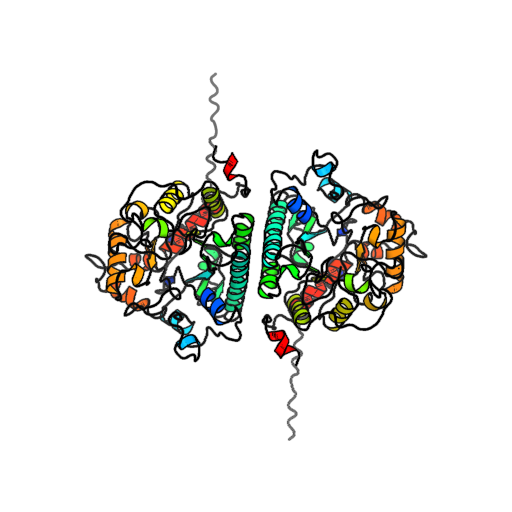03 ? 5.633 1.519 12.312 1 97.81 103 ALA A CA 1
ATOM 833 C C . ALA A 1 103 ? 5.117 1.571 10.875 1 97.81 103 ALA A C 1
ATOM 835 O O . ALA A 1 103 ? 4.094 2.201 10.602 1 97.81 103 ALA A O 1
ATOM 836 N N . THR A 1 104 ? 5.809 0.878 10.023 1 98.19 104 THR A N 1
ATOM 837 C CA . THR A 1 104 ? 5.402 0.798 8.625 1 98.19 104 THR A CA 1
ATOM 838 C C . THR A 1 104 ? 4.023 0.161 8.5 1 98.19 104 THR A C 1
ATOM 840 O O . THR A 1 104 ? 3.137 0.71 7.84 1 98.19 104 THR A O 1
ATOM 843 N N . GLN A 1 105 ? 3.832 -0.897 9.109 1 97.94 105 GLN A N 1
ATOM 844 C CA . GLN A 1 105 ? 2.566 -1.62 9.055 1 97.94 105 GLN A CA 1
ATOM 845 C C . GLN A 1 105 ? 1.412 -0.747 9.539 1 97.94 105 GLN A C 1
ATOM 847 O O . GLN A 1 105 ? 0.342 -0.729 8.93 1 97.94 105 GLN A O 1
ATOM 852 N N . ARG A 1 106 ? 1.631 -0.034 10.57 1 98.06 106 ARG A N 1
ATOM 853 C CA . ARG A 1 106 ? 0.586 0.781 11.18 1 98.06 106 ARG A CA 1
ATOM 854 C C . ARG A 1 106 ? 0.062 1.825 10.203 1 98.06 106 ARG A C 1
ATOM 856 O O . ARG A 1 106 ? -1.145 2.066 10.133 1 98.06 106 ARG A O 1
ATOM 863 N N . VAL A 1 107 ? 0.911 2.406 9.492 1 98.56 107 VAL A N 1
ATOM 864 C CA . VAL A 1 107 ? 0.521 3.453 8.547 1 98.56 107 VAL A CA 1
ATOM 865 C C . VAL A 1 107 ? -0.338 2.855 7.438 1 98.56 107 VAL A C 1
ATOM 867 O O . VAL A 1 107 ? -1.356 3.434 7.055 1 98.56 107 VAL A O 1
ATOM 870 N N . PHE A 1 108 ? 0.021 1.691 6.969 1 98.62 108 PHE A N 1
ATOM 871 C CA . PHE A 1 108 ? -0.755 1.048 5.914 1 98.62 108 PHE A CA 1
ATOM 872 C C . PHE A 1 108 ? -2.135 0.648 6.426 1 98.62 108 PHE A C 1
ATOM 874 O O . PHE A 1 108 ? -3.127 0.763 5.703 1 98.62 108 PHE A O 1
ATOM 881 N N . GLU A 1 109 ? -2.225 0.191 7.648 1 98.62 109 GLU A N 1
ATOM 882 C CA . GLU A 1 109 ? -3.512 -0.122 8.258 1 98.62 109 GLU A CA 1
ATOM 883 C C . GLU A 1 109 ? -4.387 1.124 8.375 1 98.62 109 GLU A C 1
ATOM 885 O O . GLU A 1 109 ? -5.586 1.072 8.102 1 98.62 109 GLU A O 1
ATOM 890 N N . GLN A 1 110 ? -3.764 2.188 8.734 1 98.81 110 GLN A N 1
ATOM 891 C CA . GLN A 1 110 ? -4.504 3.428 8.938 1 98.81 110 GLN A CA 1
ATOM 892 C C . GLN A 1 110 ? -4.996 3.998 7.605 1 98.81 110 GLN A C 1
ATOM 894 O O . GLN A 1 110 ? -6.07 4.598 7.539 1 98.81 110 GLN A O 1
ATOM 899 N N . ILE A 1 111 ? -4.23 3.855 6.57 1 98.88 111 ILE A N 1
ATOM 900 C CA . ILE A 1 111 ? -4.668 4.285 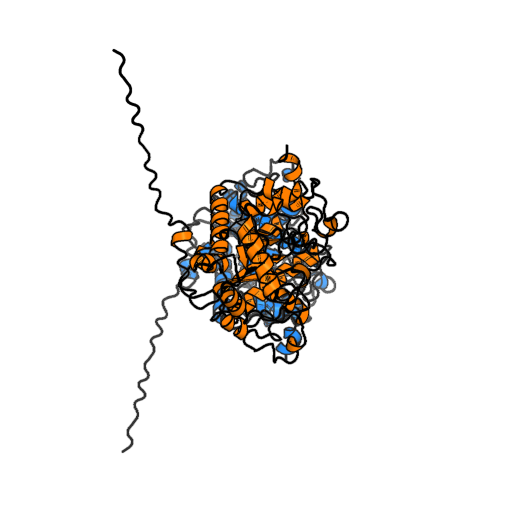5.246 1 98.88 111 ILE A CA 1
ATOM 901 C C . ILE A 1 111 ? -5.93 3.521 4.852 1 98.88 111 ILE A C 1
ATOM 903 O O . ILE A 1 111 ? -6.883 4.113 4.336 1 98.88 111 ILE A O 1
ATOM 907 N N . ASP A 1 112 ? -5.938 2.24 5.141 1 98.75 112 ASP A N 1
ATOM 908 C CA . ASP A 1 112 ? -7.148 1.457 4.906 1 98.75 112 ASP A CA 1
ATOM 909 C C . ASP A 1 112 ? -8.32 1.999 5.723 1 98.75 112 ASP A C 1
ATOM 911 O O . ASP A 1 112 ? -9.43 2.135 5.207 1 98.75 112 ASP A O 1
ATOM 915 N N . THR A 1 113 ? -8.055 2.281 6.965 1 98.56 113 THR A N 1
ATOM 916 C CA . THR A 1 113 ? -9.094 2.805 7.844 1 98.56 113 THR A CA 1
ATOM 917 C C . THR A 1 113 ? -9.672 4.098 7.285 1 98.56 113 THR A C 1
ATOM 919 O O . THR A 1 113 ? -10.891 4.266 7.234 1 98.56 113 THR A O 1
ATOM 922 N N . LEU A 1 114 ? -8.828 4.949 6.863 1 98.69 114 LEU A N 1
ATOM 923 C CA . LEU A 1 114 ? -9.281 6.211 6.297 1 98.69 114 LEU A CA 1
ATOM 924 C C . LEU A 1 114 ? -10.094 5.977 5.031 1 98.69 114 LEU A C 1
ATOM 926 O O . LEU A 1 114 ? -11.156 6.582 4.848 1 98.69 114 LEU A O 1
ATOM 930 N N . ASN A 1 115 ? -9.633 5.117 4.199 1 98.25 115 ASN A N 1
ATOM 931 C CA . ASN A 1 115 ? -10.359 4.824 2.973 1 98.25 115 ASN A CA 1
ATOM 932 C C . ASN A 1 115 ? -11.75 4.262 3.27 1 98.25 115 ASN A C 1
ATOM 934 O O . ASN A 1 115 ? -12.734 4.645 2.629 1 98.25 115 ASN A O 1
ATOM 938 N N . ARG A 1 116 ? -11.82 3.371 4.199 1 98 116 ARG A N 1
ATOM 939 C CA . ARG A 1 116 ? -13.109 2.811 4.582 1 98 116 ARG A CA 1
ATOM 940 C C . ARG A 1 116 ? -14.016 3.879 5.184 1 98 116 ARG A C 1
ATOM 942 O O . ARG A 1 116 ? -15.227 3.889 4.938 1 98 116 ARG A O 1
ATOM 949 N N . LEU A 1 117 ? -13.422 4.75 5.945 1 98.06 117 LEU A N 1
ATOM 950 C CA . LEU A 1 117 ? -14.188 5.836 6.543 1 98.06 117 LEU A CA 1
ATOM 951 C C . LEU A 1 117 ? -14.766 6.746 5.465 1 98.06 117 LEU A C 1
ATOM 953 O O . LEU A 1 117 ? -15.938 7.121 5.531 1 98.06 117 LEU A O 1
ATOM 957 N N . ILE A 1 118 ? -13.977 7.121 4.527 1 97.75 118 ILE A N 1
ATOM 958 C CA . ILE A 1 118 ? -14.406 7.973 3.428 1 97.75 118 ILE A CA 1
ATOM 959 C C . ILE A 1 118 ? -15.531 7.281 2.652 1 97.75 118 ILE A C 1
ATOM 961 O O . ILE A 1 118 ? -16.547 7.906 2.322 1 97.75 118 ILE A O 1
ATOM 965 N N . GLU A 1 119 ? -15.352 6.016 2.398 1 96.38 119 GLU A N 1
ATOM 966 C CA . GLU A 1 119 ? -16.375 5.266 1.669 1 96.38 119 GLU A CA 1
ATOM 967 C C . GLU A 1 119 ? -17.672 5.199 2.459 1 96.38 119 GLU A C 1
ATOM 969 O O . GLU A 1 119 ? -18.75 5.371 1.896 1 96.38 119 GLU A O 1
ATOM 974 N N . LYS A 1 120 ? -17.547 4.926 3.697 1 96 120 LYS A N 1
ATOM 975 C CA . LYS A 1 120 ? -18.719 4.859 4.57 1 96 120 LYS A CA 1
ATOM 976 C C . LYS A 1 120 ? -19.5 6.176 4.559 1 96 120 LYS A C 1
ATOM 978 O O . LYS A 1 120 ? -20.719 6.184 4.699 1 96 120 LYS A O 1
ATOM 983 N N . HIS A 1 121 ? -18.797 7.254 4.391 1 96.94 121 HIS A N 1
ATOM 984 C CA . HIS A 1 121 ? -19.406 8.586 4.383 1 96.94 121 HIS A CA 1
ATOM 985 C C . HIS A 1 121 ? -19.203 9.266 3.029 1 96.94 121 HIS A C 1
ATOM 987 O O . HIS A 1 121 ? -18.875 10.445 2.969 1 96.94 121 HIS A O 1
ATOM 993 N N . HIS A 1 122 ? -19.438 8.508 1.943 1 94.94 122 HIS A N 1
ATOM 994 C CA . HIS A 1 122 ? -19.109 8.953 0.592 1 94.94 122 HIS A CA 1
ATOM 995 C C . HIS A 1 122 ? -19.984 10.125 0.169 1 94.94 122 HIS A C 1
ATOM 997 O O . HIS A 1 122 ? -19.656 10.828 -0.79 1 94.94 122 HIS A O 1
ATOM 1003 N N . HIS A 1 123 ? -21.047 10.43 0.847 1 95.5 123 HIS A N 1
ATOM 1004 C CA . HIS A 1 123 ? -21.875 11.586 0.543 1 95.5 123 HIS A CA 1
ATOM 1005 C C . HIS A 1 123 ? -21.266 12.859 1.122 1 95.5 123 HIS A C 1
ATOM 1007 O O . HIS A 1 123 ? -21.609 13.969 0.688 1 95.5 123 HIS A O 1
ATOM 1013 N N . ASP A 1 124 ? -20.344 12.688 2.086 1 96.75 124 ASP A N 1
ATOM 1014 C CA . ASP A 1 124 ? -19.812 13.844 2.807 1 96.75 124 ASP A CA 1
ATOM 1015 C C . ASP A 1 124 ? -18.312 14.008 2.553 1 96.75 124 ASP A C 1
ATOM 1017 O O . ASP A 1 124 ? -17.781 15.109 2.664 1 96.75 124 ASP A O 1
ATOM 1021 N N . LEU A 1 125 ? -17.656 12.922 2.303 1 97.75 125 LEU A N 1
ATOM 1022 C CA . LEU A 1 125 ? -16.219 12.914 2.107 1 97.75 125 LEU A CA 1
ATOM 1023 C C . LEU A 1 125 ? -15.852 12.414 0.713 1 97.75 125 LEU A C 1
ATOM 1025 O O . LEU A 1 125 ? -16.578 11.609 0.131 1 97.75 125 LEU A O 1
ATOM 1029 N N . SER A 1 126 ? -14.766 12.906 0.191 1 97.69 126 SER A N 1
ATOM 1030 C CA . SER A 1 126 ? -14.211 12.414 -1.068 1 97.69 126 SER A CA 1
ATOM 1031 C C . SER A 1 126 ? -12.695 12.344 -1.016 1 97.69 126 SER A C 1
ATOM 1033 O O . SER A 1 126 ? -12.031 13.32 -0.668 1 97.69 126 SER A O 1
ATOM 1035 N N . ARG A 1 127 ? -12.219 11.203 -1.333 1 97.69 127 ARG A N 1
ATOM 1036 C CA . ARG A 1 127 ? -10.773 11.062 -1.432 1 97.69 127 ARG A CA 1
ATOM 1037 C C . ARG A 1 127 ? -10.234 11.797 -2.654 1 97.69 127 ARG A C 1
ATOM 1039 O O . ARG A 1 127 ? -10.789 11.68 -3.748 1 97.69 127 ARG A O 1
ATOM 1046 N N . VAL A 1 128 ? -9.156 12.586 -2.52 1 97.88 128 VAL A N 1
ATOM 1047 C CA . VAL A 1 128 ? -8.531 13.289 -3.637 1 97.88 128 VAL A CA 1
ATOM 1048 C C . VAL A 1 128 ? -7.016 13.109 -3.578 1 97.88 128 VAL A C 1
ATOM 1050 O O . VAL A 1 128 ? -6.438 13.016 -2.494 1 97.88 128 VAL A O 1
ATOM 1053 N N . THR A 1 129 ? -6.387 13.078 -4.793 1 98.12 129 THR A N 1
ATOM 1054 C CA . THR A 1 129 ? -4.945 12.867 -4.875 1 98.12 129 THR A CA 1
ATOM 1055 C C . THR A 1 129 ? -4.305 13.875 -5.824 1 98.12 129 THR A C 1
ATOM 1057 O O . THR A 1 129 ? -3.135 13.734 -6.191 1 98.12 129 THR A O 1
ATOM 1060 N N . SER A 1 130 ? -5.062 14.836 -6.309 1 97.12 130 SER A N 1
ATOM 1061 C CA . SER A 1 130 ? -4.543 15.836 -7.234 1 97.12 130 SER A CA 1
ATOM 1062 C C . SER A 1 130 ? -5.336 17.141 -7.145 1 97.12 130 SER A C 1
ATOM 1064 O O . SER A 1 130 ? -6.441 17.156 -6.605 1 97.12 130 SER A O 1
ATOM 1066 N N . LEU A 1 131 ? -4.664 18.141 -7.633 1 93.69 131 LEU A N 1
ATOM 1067 C CA . LEU A 1 131 ? -5.359 19.422 -7.695 1 93.69 131 LEU A CA 1
ATOM 1068 C C . LEU A 1 131 ? -6.609 19.312 -8.562 1 93.69 131 LEU A C 1
ATOM 1070 O O . LEU A 1 131 ? -7.66 19.859 -8.211 1 93.69 131 LEU A O 1
ATOM 1074 N N . THR A 1 132 ? -6.504 18.594 -9.664 1 95.38 132 THR A N 1
ATOM 1075 C CA . THR A 1 132 ? -7.637 18.391 -10.562 1 95.38 132 THR A CA 1
ATOM 1076 C C . THR A 1 132 ? -8.812 17.766 -9.812 1 95.38 132 THR A C 1
ATOM 1078 O O . THR A 1 132 ? -9.953 18.203 -9.961 1 95.38 132 THR A O 1
ATOM 1081 N N . GLN A 1 133 ? -8.531 16.828 -9.008 1 96.12 133 GLN A N 1
ATOM 1082 C CA . GLN A 1 133 ? -9.594 16.172 -8.242 1 96.12 133 GLN A CA 1
ATOM 1083 C C . GLN A 1 133 ? -10.156 17.109 -7.172 1 96.12 133 GLN A C 1
ATOM 1085 O O . GLN A 1 133 ? -11.359 17.078 -6.891 1 96.12 133 GLN A O 1
ATOM 1090 N N . ILE A 1 134 ? -9.328 17.906 -6.57 1 94.06 134 ILE A N 1
ATOM 1091 C CA . ILE A 1 134 ? -9.773 18.828 -5.535 1 94.06 134 ILE A CA 1
ATOM 1092 C C . ILE A 1 134 ? -10.758 19.844 -6.125 1 94.06 134 ILE A C 1
ATOM 1094 O O . ILE A 1 134 ? -11.766 20.172 -5.5 1 94.06 134 ILE A O 1
ATOM 1098 N N . LEU A 1 135 ? -10.523 20.266 -7.344 1 91.44 135 LEU A N 1
ATOM 1099 C CA . LEU A 1 135 ? -11.289 21.344 -7.957 1 91.44 135 LEU A CA 1
ATOM 1100 C C . LEU A 1 135 ? -12.445 20.797 -8.781 1 91.44 135 LEU A C 1
ATOM 1102 O O . LEU A 1 135 ? -13.25 21.547 -9.32 1 91.44 135 LEU A O 1
ATOM 1106 N N . ASP A 1 136 ? -12.5 19.469 -8.883 1 91.44 136 ASP A N 1
ATOM 1107 C CA . ASP A 1 136 ? -13.531 18.828 -9.695 1 91.44 136 ASP A CA 1
ATOM 1108 C C . ASP A 1 136 ? -14.922 19.125 -9.141 1 91.44 136 ASP A C 1
ATOM 1110 O O . ASP A 1 136 ? -15.234 18.766 -8.008 1 91.44 136 ASP A O 1
ATOM 1114 N N . PRO A 1 137 ? -15.828 19.641 -9.945 1 84.06 137 PRO A N 1
ATOM 1115 C CA . PRO A 1 137 ? -17.172 19.984 -9.477 1 84.06 137 PRO A CA 1
ATOM 1116 C C . PRO A 1 137 ? -17.984 18.766 -9.055 1 84.06 137 PRO A C 1
ATOM 1118 O O . PRO A 1 137 ? -18.953 18.906 -8.289 1 84.06 137 PRO A O 1
ATOM 1121 N N . ILE A 1 138 ? -17.656 17.609 -9.492 1 78.56 138 ILE A N 1
ATOM 1122 C CA . ILE A 1 138 ? -18.375 16.391 -9.148 1 78.56 138 ILE A CA 1
ATOM 1123 C C . ILE A 1 138 ? -18.281 16.141 -7.645 1 78.56 138 ILE A C 1
ATOM 1125 O O . ILE A 1 138 ? -19.109 15.422 -7.078 1 78.56 138 ILE A O 1
ATOM 1129 N N . ARG A 1 139 ? -17.391 16.766 -7.055 1 83.75 139 ARG A N 1
ATOM 1130 C CA . ARG A 1 139 ? -17.141 16.562 -5.633 1 83.75 139 ARG A CA 1
ATOM 1131 C C . ARG A 1 139 ? -17.672 17.719 -4.801 1 83.75 139 ARG A C 1
ATOM 1133 O O . ARG A 1 139 ? -17.359 17.844 -3.615 1 83.75 139 ARG A O 1
ATOM 1140 N N . ARG A 1 140 ? -18.469 18.453 -5.469 1 86.31 140 ARG A N 1
ATOM 1141 C CA . ARG A 1 140 ? -19.062 19.594 -4.762 1 86.31 140 ARG A CA 1
ATOM 1142 C C . ARG A 1 140 ? -19.875 19.125 -3.562 1 86.31 140 ARG A C 1
ATOM 1144 O O . ARG A 1 140 ? -20.625 18.156 -3.658 1 86.31 140 ARG A O 1
ATOM 1151 N N . GLY A 1 141 ? -19.641 19.859 -2.398 1 89.56 141 GLY A N 1
ATOM 1152 C CA . GLY A 1 141 ? -20.359 19.547 -1.183 1 89.56 141 GLY A CA 1
ATOM 1153 C C . GLY A 1 141 ? -19.656 18.516 -0.315 1 89.56 141 GLY A C 1
ATOM 1154 O O . GLY A 1 141 ? -20.016 18.344 0.852 1 89.56 141 GLY A O 1
ATOM 1155 N N . LYS A 1 142 ? -18.734 17.859 -0.872 1 95.38 142 LYS A N 1
ATOM 1156 C CA . LYS A 1 142 ? -17.969 16.875 -0.117 1 95.38 142 LYS A CA 1
ATOM 1157 C C . LYS A 1 142 ? -16.656 17.453 0.373 1 95.38 142 LYS A C 1
ATOM 1159 O O . LYS A 1 142 ? -16.031 18.266 -0.323 1 95.38 142 LYS A O 1
ATOM 1164 N N . ILE A 1 143 ? -16.297 17.094 1.521 1 96.38 143 ILE A N 1
ATOM 1165 C CA . ILE A 1 143 ? -15 17.484 2.062 1 96.38 143 ILE A CA 1
ATOM 1166 C C . ILE A 1 143 ? -13.891 16.719 1.356 1 96.38 143 ILE A C 1
ATOM 1168 O O . ILE A 1 143 ? -13.852 15.484 1.41 1 96.38 143 ILE A O 1
ATOM 1172 N N . ARG A 1 144 ? -12.992 17.453 0.649 1 97.12 144 ARG A N 1
ATOM 1173 C CA . ARG A 1 144 ? -11.852 16.844 -0.022 1 97.12 144 ARG A CA 1
ATOM 1174 C C . ARG A 1 144 ? -10.859 16.266 0.989 1 97.12 144 ARG A C 1
ATOM 1176 O O . ARG A 1 144 ? -10.32 17 1.82 1 97.12 144 ARG A O 1
ATOM 1183 N N . SER A 1 145 ? -10.648 14.945 0.909 1 98.06 145 SER A N 1
ATOM 1184 C CA . SER A 1 145 ? -9.82 14.242 1.88 1 98.06 145 SER A CA 1
ATOM 1185 C C . SER A 1 145 ? -8.469 13.844 1.277 1 98.06 145 SER A C 1
ATOM 1187 O O . SER A 1 145 ? -8.406 13 0.383 1 98.06 145 SER A O 1
ATOM 1189 N N . LEU A 1 146 ? -7.41 14.484 1.773 1 97.56 146 LEU A N 1
ATOM 1190 C CA . LEU A 1 146 ? -6.035 14.141 1.418 1 97.56 146 LEU A CA 1
ATOM 1191 C C . LEU A 1 146 ? -5.391 13.289 2.504 1 97.56 146 LEU A C 1
ATOM 1193 O O . LEU A 1 146 ? -5.707 13.438 3.688 1 97.56 146 LEU A O 1
ATOM 1197 N N . ILE A 1 147 ? -4.516 12.398 2.072 1 98.69 147 ILE A N 1
ATOM 1198 C CA . ILE A 1 147 ? -3.811 11.555 3.031 1 98.69 147 ILE A CA 1
ATOM 1199 C C . ILE A 1 147 ? -2.379 12.055 3.205 1 98.69 147 ILE A C 1
ATOM 1201 O O . ILE A 1 147 ? -1.683 12.32 2.221 1 98.69 147 ILE A O 1
ATOM 1205 N N . ALA A 1 148 ? -1.965 12.227 4.414 1 98.06 148 ALA A N 1
ATOM 1206 C CA . ALA A 1 148 ? -0.598 12.594 4.77 1 98.06 148 ALA A CA 1
ATOM 1207 C C . ALA A 1 148 ? -0.018 11.633 5.797 1 98.06 148 ALA A C 1
ATOM 1209 O O . ALA A 1 148 ? -0.76 11 6.551 1 98.06 148 ALA A O 1
ATOM 1210 N N . VAL A 1 149 ? 1.272 11.484 5.793 1 98.62 149 VAL A N 1
ATOM 1211 C CA . VAL A 1 149 ? 1.949 10.609 6.746 1 98.62 149 VAL A CA 1
ATOM 1212 C C . VAL A 1 149 ? 2.803 11.445 7.699 1 98.62 149 VAL A C 1
ATOM 1214 O O . VAL A 1 149 ? 3.498 12.367 7.27 1 98.62 149 VAL A O 1
ATOM 1217 N N . LYS A 1 150 ? 2.703 11.125 8.953 1 97.31 150 LYS A N 1
ATOM 1218 C CA . LYS A 1 150 ? 3.521 11.797 9.953 1 97.31 150 LYS A CA 1
ATOM 1219 C C . LYS A 1 150 ? 4.785 11 10.258 1 97.31 150 LYS A C 1
ATOM 1221 O O . LYS A 1 150 ? 4.73 9.961 10.914 1 97.31 150 LYS A O 1
ATOM 1226 N N . GLY A 1 151 ? 5.898 11.555 9.742 1 97.5 151 GLY A N 1
ATOM 1227 C CA . GLY A 1 151 ? 7.184 11.008 10.148 1 97.5 151 GLY A CA 1
ATOM 1228 C C . GLY A 1 151 ? 7.793 10.078 9.117 1 97.5 151 GLY A C 1
ATOM 1229 O O . GLY A 1 151 ? 7.203 9.047 8.773 1 97.5 151 GLY A O 1
ATOM 1230 N N . GLY A 1 152 ? 8.984 10.328 8.844 1 98.06 152 GLY A N 1
ATOM 1231 C CA . GLY A 1 152 ? 9.719 9.539 7.867 1 98.06 152 GLY A CA 1
ATOM 1232 C C . GLY A 1 152 ? 10.156 8.188 8.398 1 98.06 152 GLY A C 1
ATOM 1233 O O . GLY A 1 152 ? 10.531 7.301 7.625 1 98.06 152 GLY A O 1
ATOM 1234 N N . HIS A 1 153 ? 10.125 7.98 9.758 1 97.88 153 HIS A N 1
ATOM 1235 C CA . HIS A 1 153 ? 10.5 6.695 10.336 1 97.88 153 HIS A CA 1
ATOM 1236 C C . HIS A 1 153 ? 9.57 5.582 9.852 1 97.88 153 HIS A C 1
ATOM 1238 O O . HIS A 1 153 ? 9.93 4.406 9.898 1 97.88 153 HIS A O 1
ATOM 1244 N N . THR A 1 154 ? 8.484 5.957 9.289 1 98.25 154 THR A N 1
ATOM 1245 C CA . THR A 1 154 ? 7.465 4.996 8.883 1 98.25 154 THR A CA 1
ATOM 1246 C C . THR A 1 154 ? 7.836 4.34 7.559 1 98.25 154 THR A C 1
ATOM 1248 O O . THR A 1 154 ? 7.238 3.33 7.172 1 98.25 154 THR A O 1
ATOM 1251 N N . ILE A 1 155 ? 8.781 4.852 6.816 1 98.44 155 ILE A N 1
ATOM 1252 C CA . ILE A 1 155 ? 9.172 4.207 5.562 1 98.44 155 ILE A CA 1
ATOM 1253 C C . ILE A 1 155 ? 10.406 3.344 5.789 1 98.44 155 ILE A C 1
ATOM 1255 O O . ILE A 1 155 ? 10.977 2.805 4.836 1 98.44 155 ILE A O 1
ATOM 1259 N N . ASN A 1 156 ? 10.898 3.248 7.012 1 97.56 156 ASN A N 1
ATOM 1260 C CA . ASN A 1 156 ? 11.945 2.324 7.434 1 97.56 156 ASN A CA 1
ATOM 1261 C C . ASN A 1 156 ? 13.141 2.363 6.488 1 97.56 156 ASN A C 1
ATOM 1263 O O . ASN A 1 156 ? 13.656 1.318 6.086 1 97.56 156 ASN A O 1
ATOM 1267 N N . SER A 1 157 ? 13.531 3.547 6.059 1 96.5 157 SER A N 1
ATOM 1268 C CA . SER A 1 157 ? 14.688 3.801 5.199 1 96.5 157 SER A CA 1
ATOM 1269 C C . SER A 1 157 ? 14.609 2.977 3.918 1 96.5 157 SER A C 1
ATOM 1271 O O . SER A 1 157 ? 15.609 2.391 3.492 1 96.5 157 SER A O 1
ATOM 1273 N N . LYS A 1 158 ? 13.438 2.85 3.381 1 97.75 158 LYS A N 1
ATOM 1274 C CA . LYS A 1 158 ? 13.203 2.203 2.094 1 97.75 158 LYS A CA 1
ATOM 1275 C C . LYS A 1 158 ? 12.398 3.105 1.163 1 97.75 158 LYS A C 1
ATOM 1277 O O . LYS A 1 158 ? 11.227 3.391 1.427 1 97.75 158 LYS A O 1
ATOM 1282 N N . LEU A 1 159 ? 13 3.467 0.031 1 98.19 159 LEU A N 1
ATOM 1283 C CA . LEU A 1 159 ? 12.312 4.328 -0.921 1 98.19 159 LEU A CA 1
ATOM 1284 C C . LEU A 1 159 ? 11.125 3.607 -1.548 1 98.19 159 LEU A C 1
ATOM 1286 O O . LEU A 1 159 ? 10.125 4.238 -1.912 1 98.19 159 LEU A O 1
ATOM 1290 N N . GLY A 1 160 ? 11.219 2.289 -1.604 1 98.5 160 GLY A N 1
ATOM 1291 C CA . GLY A 1 160 ? 10.102 1.513 -2.109 1 98.5 160 GLY A CA 1
ATOM 1292 C C . GLY A 1 160 ? 8.836 1.671 -1.28 1 98.5 160 GLY A C 1
ATOM 1293 O O . GLY A 1 160 ? 7.73 1.66 -1.818 1 98.5 160 GLY A O 1
ATOM 1294 N N . LEU A 1 161 ? 9.008 1.796 0.022 1 98.75 161 LEU A N 1
ATOM 1295 C CA . LEU A 1 161 ? 7.855 1.991 0.896 1 98.75 161 LEU A CA 1
ATOM 1296 C C . LEU A 1 161 ? 7.27 3.389 0.72 1 98.75 161 LEU A C 1
ATOM 1298 O O . LEU A 1 161 ? 6.051 3.566 0.763 1 98.75 161 LEU A O 1
ATOM 1302 N N . LEU A 1 162 ? 8.102 4.395 0.479 1 98.81 162 LEU A N 1
ATOM 1303 C CA . LEU A 1 162 ? 7.637 5.738 0.143 1 98.81 162 LEU A CA 1
ATOM 1304 C C . LEU A 1 162 ? 6.766 5.711 -1.11 1 98.81 162 LEU A C 1
ATOM 1306 O O . LEU A 1 162 ? 5.68 6.297 -1.13 1 98.81 162 LEU A O 1
ATOM 1310 N N . ARG A 1 163 ? 7.219 5.016 -2.1 1 98.81 163 ARG A N 1
ATOM 1311 C CA . ARG A 1 163 ? 6.484 4.934 -3.355 1 98.81 163 ARG A CA 1
ATOM 1312 C C . ARG A 1 163 ? 5.188 4.148 -3.18 1 98.81 163 ARG A C 1
ATOM 1314 O O . ARG A 1 163 ? 4.176 4.457 -3.814 1 98.81 163 ARG A O 1
ATOM 1321 N N . SER A 1 164 ? 5.25 3.133 -2.336 1 98.75 164 SER A N 1
ATOM 1322 C CA . SER A 1 164 ? 4.027 2.396 -2.043 1 98.75 164 SER A CA 1
ATOM 1323 C C . SER A 1 164 ? 2.996 3.287 -1.354 1 98.75 164 SER A C 1
ATOM 1325 O O . SER A 1 164 ? 1.802 3.201 -1.643 1 98.75 164 SER A O 1
ATOM 1327 N N . LEU A 1 165 ? 3.443 4.113 -0.459 1 98.88 165 LEU A N 1
ATOM 1328 C CA . LEU A 1 165 ? 2.549 5.062 0.192 1 98.88 165 LEU A CA 1
ATOM 1329 C C . LEU A 1 165 ? 1.939 6.023 -0.826 1 98.88 165 LEU A C 1
ATOM 1331 O O . LEU A 1 165 ? 0.732 6.273 -0.803 1 98.88 165 LEU A O 1
ATOM 1335 N N . TYR A 1 166 ? 2.775 6.496 -1.722 1 98.88 166 TYR A N 1
ATOM 1336 C CA . TYR A 1 166 ? 2.27 7.375 -2.771 1 98.88 166 TYR A CA 1
ATOM 1337 C C . TYR A 1 166 ? 1.225 6.66 -3.621 1 98.88 166 TYR A C 1
ATOM 1339 O O . TYR A 1 166 ? 0.176 7.23 -3.934 1 98.88 166 TYR A O 1
ATOM 1347 N N . ALA A 1 167 ? 1.496 5.441 -3.928 1 98.56 167 ALA A N 1
ATOM 1348 C CA . ALA A 1 167 ? 0.587 4.652 -4.754 1 98.56 167 ALA A CA 1
ATOM 1349 C C . ALA A 1 167 ? -0.747 4.43 -4.047 1 98.56 167 ALA A C 1
ATOM 1351 O O . ALA A 1 167 ? -1.79 4.32 -4.695 1 98.56 167 ALA A O 1
ATOM 1352 N N . LEU A 1 168 ? -0.718 4.434 -2.781 1 98.62 168 LEU A N 1
ATOM 1353 C CA . LEU A 1 168 ? -1.938 4.234 -2.006 1 98.62 168 LEU A CA 1
ATOM 1354 C C . LEU A 1 168 ? -2.676 5.551 -1.803 1 98.62 168 LEU A C 1
ATOM 1356 O O . LEU A 1 168 ? -3.717 5.59 -1.142 1 98.62 168 LEU A O 1
ATOM 1360 N N . GLY A 1 169 ? -2.098 6.668 -2.262 1 98.44 169 GLY A N 1
ATOM 1361 C CA . GLY A 1 169 ? -2.838 7.918 -2.287 1 98.44 169 GLY A CA 1
ATOM 1362 C C . GLY A 1 169 ? -2.236 8.984 -1.391 1 98.44 169 GLY A C 1
ATOM 1363 O O . GLY A 1 169 ? -2.744 10.109 -1.324 1 98.44 169 GLY A O 1
ATOM 1364 N N . VAL A 1 170 ? -1.151 8.68 -0.722 1 98.88 170 VAL A N 1
ATOM 1365 C CA . VAL A 1 170 ? -0.501 9.664 0.137 1 98.88 170 VAL A CA 1
ATOM 1366 C C . VAL A 1 170 ? 0.094 10.781 -0.715 1 98.88 170 VAL A C 1
ATOM 1368 O O . VAL A 1 170 ? 0.706 10.516 -1.754 1 98.88 170 VAL A O 1
ATOM 1371 N N . ARG A 1 171 ? -0.098 12.023 -0.279 1 98.62 171 ARG A N 1
ATOM 1372 C CA . ARG A 1 171 ? 0.394 13.141 -1.084 1 98.62 171 ARG A CA 1
ATOM 1373 C C . ARG A 1 171 ? 1.223 14.102 -0.239 1 98.62 171 ARG A C 1
ATOM 1375 O O . ARG A 1 171 ? 1.686 15.133 -0.736 1 98.62 171 ARG A O 1
ATOM 1382 N N . CYS A 1 172 ? 1.422 13.781 1.024 1 97.31 172 CYS A N 1
ATOM 1383 C CA . CYS A 1 172 ? 2.238 14.586 1.924 1 97.31 172 CYS A CA 1
ATOM 1384 C C . CYS A 1 172 ? 2.863 13.727 3.014 1 97.31 172 CYS A C 1
ATOM 1386 O O . CYS A 1 172 ? 2.252 12.758 3.473 1 97.31 172 CYS A O 1
ATOM 1388 N N . MET A 1 173 ? 4.105 14.047 3.377 1 98.38 173 MET A N 1
ATOM 1389 C CA . MET A 1 173 ? 4.742 13.359 4.5 1 98.38 173 MET A CA 1
ATOM 1390 C C . MET A 1 173 ? 5.668 14.305 5.254 1 98.38 173 MET A C 1
ATOM 1392 O O . MET A 1 173 ? 6.465 15.023 4.645 1 98.38 173 MET A O 1
ATOM 1396 N N . SER A 1 174 ? 5.488 14.391 6.535 1 96.94 174 SER A N 1
ATOM 1397 C CA . SER A 1 174 ? 6.52 15.047 7.328 1 96.94 174 SER A CA 1
ATOM 1398 C C . SER A 1 174 ? 7.773 14.18 7.426 1 96.94 174 SER A C 1
ATOM 1400 O O . SER A 1 174 ? 7.68 12.969 7.637 1 96.94 174 SER A O 1
ATOM 1402 N N . LEU A 1 175 ? 8.898 14.805 7.277 1 97.88 175 LEU A N 1
ATOM 1403 C CA . LEU A 1 175 ? 10.141 14.047 7.301 1 97.88 175 LEU A CA 1
ATOM 1404 C C . LEU A 1 175 ? 10.461 13.57 8.711 1 97.88 175 LEU A C 1
ATOM 1406 O O . LEU A 1 175 ? 10.844 12.414 8.914 1 97.88 175 LEU A O 1
ATOM 1410 N N . ALA A 1 176 ? 10.297 14.484 9.641 1 97.06 176 ALA A N 1
ATOM 1411 C CA . ALA A 1 176 ? 10.578 14.172 11.039 1 97.06 176 ALA A CA 1
ATOM 1412 C C . ALA A 1 176 ? 9.289 13.961 11.828 1 97.06 176 ALA A C 1
ATOM 1414 O O . ALA A 1 176 ? 8.195 14.242 11.328 1 97.06 176 ALA A O 1
ATOM 1415 N N . SER A 1 177 ? 9.453 13.32 12.977 1 94.44 177 SER A N 1
ATOM 1416 C CA . SER A 1 177 ? 8.391 13.172 13.961 1 94.44 177 SER A CA 1
ATOM 1417 C C . SER A 1 177 ? 8.719 13.922 15.242 1 94.44 177 SER A C 1
ATOM 1419 O O . SER A 1 177 ? 9.727 14.625 15.32 1 94.44 177 SER A O 1
ATOM 1421 N N . GLU A 1 178 ? 7.805 13.797 16.188 1 90.69 178 GLU A N 1
ATOM 1422 C CA . GLU A 1 178 ? 7.973 14.516 17.453 1 90.69 178 GLU A CA 1
ATOM 1423 C C . GLU A 1 178 ? 9.242 14.078 18.172 1 90.69 178 GLU A C 1
ATOM 1425 O O . GLU A 1 178 ? 9.898 14.883 18.828 1 90.69 178 GLU A O 1
ATOM 1430 N N . GLN A 1 179 ? 9.531 12.844 18 1 93.56 179 GLN A N 1
ATOM 1431 C CA . GLN A 1 179 ? 10.758 12.297 18.594 1 93.56 179 GLN A CA 1
ATOM 1432 C C . GLN A 1 179 ? 11.805 12.023 17.516 1 93.56 179 GLN A C 1
ATOM 1434 O O . GLN A 1 179 ? 11.5 12.047 16.328 1 93.56 179 GLN A O 1
ATOM 1439 N N . ASN A 1 180 ? 12.977 11.891 17.969 1 93 180 ASN A N 1
ATOM 1440 C CA . ASN A 1 180 ? 14.062 11.633 17.031 1 93 180 ASN A CA 1
ATOM 1441 C C . ASN A 1 180 ? 14.195 10.148 16.719 1 93 180 ASN A C 1
ATOM 1443 O O . ASN A 1 180 ? 15.141 9.492 17.141 1 93 180 ASN A O 1
ATOM 1447 N N . CYS A 1 181 ? 13.328 9.727 15.836 1 92.69 181 CYS A N 1
ATOM 1448 C CA . CYS A 1 181 ? 13.25 8.297 15.602 1 92.69 181 CYS A CA 1
ATOM 1449 C C . CYS A 1 181 ? 13.594 7.965 14.148 1 92.69 181 CYS A C 1
ATOM 1451 O O . CYS A 1 181 ? 13.398 6.832 13.703 1 92.69 181 CYS A O 1
ATOM 1453 N N . CYS A 1 182 ? 14.023 8.844 13.445 1 93.44 182 CYS A N 1
ATOM 1454 C CA . CYS A 1 182 ? 14.477 8.664 12.078 1 93.44 182 CYS A CA 1
ATOM 1455 C C . CYS A 1 182 ? 15.992 8.797 11.984 1 93.44 182 CYS A C 1
ATOM 1457 O O . CYS A 1 182 ? 16.578 9.703 12.578 1 93.44 182 CYS A O 1
ATOM 1459 N N . ASN A 1 183 ? 16.703 7.91 11.258 1 93.69 183 ASN A N 1
ATOM 1460 C CA . ASN A 1 183 ? 18.172 7.91 11.227 1 93.69 183 ASN A CA 1
ATOM 1461 C C . ASN A 1 183 ? 18.703 8.844 10.148 1 93.69 183 ASN A C 1
ATOM 1463 O O . ASN A 1 183 ? 19.922 9.07 10.062 1 93.69 183 ASN A O 1
ATOM 1467 N N . TRP A 1 184 ? 17.844 9.391 9.359 1 96.5 184 TRP A N 1
ATOM 1468 C CA . TRP A 1 184 ? 18.359 10.164 8.227 1 96.5 184 TRP A CA 1
ATOM 1469 C C . TRP A 1 184 ? 17.891 11.617 8.305 1 96.5 184 TRP A C 1
ATOM 1471 O O . TRP A 1 184 ? 18.281 12.438 7.465 1 96.5 184 TRP A O 1
ATOM 1481 N N . VAL A 1 185 ? 17.062 12 9.266 1 97.56 185 VAL A N 1
ATOM 1482 C CA . VAL A 1 185 ? 16.656 13.375 9.516 1 97.56 185 VAL A CA 1
ATOM 1483 C C . VAL A 1 185 ? 16.484 13.602 11.023 1 97.56 185 VAL A C 1
ATOM 1485 O O . VAL A 1 185 ? 15.859 12.789 11.711 1 97.56 185 VAL A O 1
ATOM 1488 N N . ASP A 1 186 ? 16.984 14.688 11.492 1 96.69 186 ASP A N 1
ATOM 1489 C CA . ASP A 1 186 ? 16.875 14.984 12.922 1 96.69 186 ASP A CA 1
ATOM 1490 C C . ASP A 1 186 ? 15.578 15.75 13.219 1 96.69 186 ASP A C 1
ATOM 1492 O O . ASP A 1 186 ? 15.164 16.609 12.43 1 96.69 186 ASP A O 1
ATOM 1496 N N . SER A 1 187 ? 14.969 15.445 14.367 1 96.5 187 SER A N 1
ATOM 1497 C CA . SER A 1 187 ? 13.797 16.172 14.836 1 96.5 187 SER A CA 1
ATOM 1498 C C . SER A 1 187 ? 14.203 17.453 15.57 1 96.5 187 SER A C 1
ATOM 1500 O O . SER A 1 187 ? 15.367 17.625 15.93 1 96.5 187 SER A O 1
ATOM 1502 N N . SER A 1 188 ? 13.266 18.281 15.781 1 94.75 188 SER A N 1
ATOM 1503 C CA . SER A 1 188 ? 13.508 19.562 16.422 1 94.75 188 SER A CA 1
ATOM 1504 C C . SER A 1 188 ? 13.922 19.375 17.891 1 94.75 188 SER A C 1
ATOM 1506 O O . SER A 1 188 ? 14.414 20.312 18.516 1 94.75 188 SER A O 1
ATOM 1508 N N . LEU A 1 189 ? 13.75 18.234 18.391 1 94.25 189 LEU A N 1
ATOM 1509 C CA . LEU A 1 189 ? 14.164 17.953 19.766 1 94.25 189 LEU A CA 1
ATOM 1510 C C . LEU A 1 189 ? 15.656 18.219 19.953 1 94.25 189 LEU A C 1
ATOM 1512 O O . LEU A 1 189 ? 16.094 18.625 21.031 1 94.25 189 LEU A O 1
ATOM 1516 N N . VAL A 1 190 ? 16.391 18.078 18.891 1 93.81 190 VAL A N 1
ATOM 1517 C CA . VAL A 1 190 ? 17.844 18.25 19 1 93.81 190 VAL A CA 1
ATOM 1518 C C . VAL A 1 190 ? 18.172 19.719 19.156 1 93.81 190 VAL A C 1
ATOM 1520 O O . VAL A 1 190 ? 19.297 20.078 19.562 1 93.81 190 VAL A O 1
ATOM 1523 N N . ASP A 1 191 ? 17.25 20.531 18.828 1 93.81 191 ASP A N 1
ATOM 1524 C CA . ASP A 1 191 ? 17.469 21.969 18.891 1 93.81 191 ASP A CA 1
ATOM 1525 C C . ASP A 1 191 ? 17.312 22.484 20.312 1 93.81 191 ASP A C 1
ATOM 1527 O O . ASP A 1 191 ? 17.719 23.609 20.625 1 93.81 191 ASP A O 1
ATOM 1531 N N . ILE A 1 192 ? 16.75 21.766 21.203 1 93.06 192 ILE A N 1
ATOM 1532 C CA . ILE A 1 192 ? 16.391 22.234 22.547 1 93.06 192 ILE A CA 1
ATOM 1533 C C . ILE A 1 192 ? 17.656 22.609 23.312 1 93.06 192 ILE A C 1
ATOM 1535 O O . ILE A 1 192 ? 17.672 23.594 24.047 1 93.06 192 ILE A O 1
ATOM 1539 N N . ALA A 1 193 ? 18.672 21.844 23.078 1 88.94 193 ALA A N 1
ATOM 1540 C CA . ALA A 1 193 ? 19.922 22.078 23.797 1 88.94 193 ALA A CA 1
ATOM 1541 C C . ALA A 1 193 ? 20.516 23.438 23.453 1 88.94 193 ALA A C 1
ATOM 1543 O O . ALA A 1 193 ? 21.156 24.078 24.281 1 88.94 193 ALA A O 1
ATOM 1544 N N . ASP A 1 194 ? 20.344 23.875 22.25 1 87.69 194 ASP A N 1
ATOM 1545 C CA . ASP A 1 194 ? 20.781 25.188 21.781 1 87.69 194 ASP A CA 1
ATOM 1546 C C . ASP A 1 194 ? 19.734 25.844 20.891 1 87.69 194 ASP A C 1
ATOM 1548 O O . ASP A 1 194 ? 19.984 26.094 19.703 1 87.69 194 ASP A O 1
ATOM 1552 N N . ILE A 1 195 ? 18.719 26.219 21.484 1 86.38 195 ILE A N 1
ATOM 1553 C CA . ILE A 1 195 ? 17.5 26.578 20.766 1 86.38 195 ILE A CA 1
ATOM 1554 C C . ILE A 1 195 ? 17.719 27.891 20.031 1 86.38 195 ILE A C 1
ATOM 1556 O O . ILE A 1 195 ? 17.109 28.125 18.984 1 86.38 195 ILE A O 1
ATOM 1560 N N . ASP A 1 196 ? 18.641 28.672 20.531 1 85.62 196 ASP A N 1
ATOM 1561 C CA . ASP A 1 196 ? 18.844 29.984 19.922 1 85.62 196 ASP A CA 1
ATOM 1562 C C . ASP A 1 196 ? 19.953 29.938 18.859 1 85.62 196 ASP A C 1
ATOM 1564 O O . ASP A 1 196 ? 20.188 30.922 18.156 1 85.62 196 ASP A O 1
ATOM 1568 N N . SER A 1 197 ? 20.562 28.734 18.766 1 82.12 197 SER A N 1
ATOM 1569 C CA . SER A 1 197 ? 21.688 28.625 17.844 1 82.12 197 SER A CA 1
ATOM 1570 C C . SER A 1 197 ? 21.234 28.734 16.391 1 82.12 197 SER A C 1
ATOM 1572 O O . SER A 1 197 ? 20.172 28.203 16.031 1 82.12 197 SER A O 1
ATOM 1574 N N . THR A 1 198 ? 22.094 29.422 15.594 1 77.88 198 THR A N 1
ATOM 1575 C CA . THR A 1 198 ? 21.875 29.516 14.156 1 77.88 198 THR A CA 1
ATOM 1576 C C . THR A 1 198 ? 23 28.828 13.391 1 77.88 198 THR A C 1
ATOM 1578 O O . THR A 1 198 ? 23.172 29.062 12.188 1 77.88 198 THR A O 1
ATOM 1581 N N . HIS A 1 199 ? 23.688 27.984 14.18 1 73.75 199 HIS A N 1
ATOM 1582 C CA . HIS A 1 199 ? 24.766 27.266 13.523 1 73.75 199 HIS A CA 1
ATOM 1583 C C . HIS A 1 199 ? 24.234 26.234 12.531 1 73.75 199 HIS A C 1
ATOM 1585 O O . HIS A 1 199 ? 23.25 25.547 12.82 1 73.75 199 HIS A O 1
ATOM 1591 N N . LEU A 1 200 ? 24.906 26.297 11.43 1 70.62 200 LEU A N 1
ATOM 1592 C CA . LEU A 1 200 ? 24.516 25.359 10.383 1 70.62 200 LEU A CA 1
ATOM 1593 C C . LEU A 1 200 ? 24.953 23.938 10.703 1 70.62 200 LEU A C 1
ATOM 1595 O O . LEU A 1 200 ? 26.141 23.703 10.961 1 70.62 200 LEU A O 1
ATOM 1599 N N . ARG A 1 201 ? 24.031 23.156 11.078 1 79.19 201 ARG A N 1
ATOM 1600 C CA . ARG A 1 201 ? 24.234 21.719 11.25 1 79.19 201 ARG A CA 1
ATOM 1601 C C . ARG A 1 201 ? 23.578 20.938 10.109 1 79.19 201 ARG A C 1
ATOM 1603 O O . ARG A 1 201 ? 22.594 21.375 9.531 1 79.19 201 ARG A O 1
ATOM 1610 N N . THR A 1 202 ? 24.375 19.938 9.664 1 80.88 202 THR A N 1
ATOM 1611 C CA . THR A 1 202 ? 23.766 18.984 8.734 1 80.88 202 THR A CA 1
ATOM 1612 C C . THR A 1 202 ? 22.953 17.938 9.484 1 80.88 202 THR A C 1
ATOM 1614 O O . THR A 1 202 ? 23.516 17.031 10.094 1 80.88 202 THR A O 1
ATOM 1617 N N . ASP A 1 203 ? 21.703 18.234 9.359 1 92.56 203 ASP A N 1
ATOM 1618 C CA . ASP A 1 203 ? 20.797 17.375 10.125 1 92.56 203 ASP A CA 1
ATOM 1619 C C . ASP A 1 203 ? 19.953 16.5 9.203 1 92.56 203 ASP A C 1
ATOM 1621 O O . ASP A 1 203 ? 19.016 15.836 9.656 1 92.56 203 ASP A O 1
ATOM 1625 N N . LEU A 1 204 ? 20.266 16.578 7.93 1 95.38 204 LEU A N 1
ATOM 1626 C CA . LEU A 1 204 ? 19.719 15.695 6.902 1 95.38 204 LEU A CA 1
ATOM 1627 C C . LEU A 1 204 ? 20.828 14.891 6.234 1 95.38 204 LEU A C 1
ATOM 1629 O O . LEU A 1 204 ? 21.75 15.469 5.656 1 95.38 204 LEU A O 1
ATOM 1633 N N . SER A 1 205 ? 20.797 13.617 6.359 1 94.81 205 SER A N 1
ATOM 1634 C CA . SER A 1 205 ? 21.812 12.773 5.762 1 94.81 205 SER A CA 1
ATOM 1635 C C . SER A 1 205 ? 21.719 12.773 4.238 1 94.81 205 SER A C 1
ATOM 1637 O O . SER A 1 205 ? 20.781 13.328 3.674 1 94.81 205 SER A O 1
ATOM 1639 N N . LEU A 1 206 ? 22.688 12.203 3.592 1 93.88 206 LEU A N 1
ATOM 1640 C CA . LEU A 1 206 ? 22.641 12.039 2.143 1 93.88 206 LEU A CA 1
ATOM 1641 C C . LEU A 1 206 ? 21.422 11.219 1.729 1 93.88 206 LEU A C 1
ATOM 1643 O O . LEU A 1 206 ? 20.766 11.539 0.738 1 93.88 206 LEU A O 1
ATOM 1647 N N . TRP A 1 207 ? 21.156 10.25 2.482 1 95.56 207 TRP A N 1
ATOM 1648 C CA . TRP A 1 207 ? 19.984 9.438 2.182 1 95.56 207 TRP A CA 1
ATOM 1649 C C . TRP A 1 207 ? 18.703 10.242 2.383 1 95.56 207 TRP A C 1
ATOM 1651 O O . TRP A 1 207 ? 17.734 10.07 1.639 1 95.56 207 TRP A O 1
ATOM 1661 N N . GLY A 1 208 ? 18.703 11.102 3.41 1 97 208 GLY A N 1
ATOM 1662 C CA . GLY A 1 208 ? 17.578 12 3.582 1 97 208 GLY A CA 1
ATOM 1663 C C . GLY A 1 208 ? 17.344 12.906 2.385 1 97 208 GLY A C 1
ATOM 1664 O O . GLY A 1 208 ? 16.203 13.188 2.029 1 97 208 GLY A O 1
ATOM 1665 N N . ARG A 1 209 ? 18.406 13.352 1.809 1 95.94 209 ARG A N 1
ATOM 1666 C CA . ARG A 1 209 ? 18.297 14.156 0.594 1 95.94 209 ARG A CA 1
ATOM 1667 C C . ARG A 1 209 ? 17.641 13.359 -0.528 1 95.94 209 ARG A C 1
ATOM 1669 O O . ARG A 1 209 ? 16.828 13.891 -1.287 1 95.94 209 ARG A O 1
ATOM 1676 N N . LEU A 1 210 ? 17.969 12.094 -0.637 1 96.31 210 LEU A N 1
ATOM 1677 C CA . LEU A 1 210 ? 17.375 11.203 -1.627 1 96.31 210 LEU A CA 1
ATOM 1678 C C . LEU A 1 210 ? 15.867 11.094 -1.406 1 96.31 210 LEU A C 1
ATOM 1680 O O . LEU A 1 210 ? 15.094 11.055 -2.367 1 96.31 210 LEU A O 1
ATOM 1684 N N . VAL A 1 211 ? 15.484 11.016 -0.142 1 98.12 211 VAL A N 1
ATOM 1685 C CA . VAL A 1 211 ? 14.062 10.953 0.182 1 98.12 211 VAL A CA 1
ATOM 1686 C C . VAL A 1 211 ? 13.359 12.203 -0.348 1 98.12 211 VAL A C 1
ATOM 1688 O O . VAL A 1 211 ? 12.32 12.102 -1.006 1 98.12 211 VAL A O 1
ATOM 1691 N N . VAL A 1 212 ? 13.961 13.344 -0.132 1 97.62 212 VAL A N 1
ATOM 1692 C CA . VAL A 1 212 ? 13.383 14.609 -0.568 1 97.62 212 VAL A CA 1
ATOM 1693 C C . VAL A 1 212 ? 13.273 14.633 -2.092 1 97.62 212 VAL A C 1
ATOM 1695 O O . VAL A 1 212 ? 12.227 14.984 -2.641 1 97.62 212 VAL A O 1
ATOM 1698 N N . TRP A 1 213 ? 14.281 14.195 -2.74 1 97.69 213 TRP A N 1
ATOM 1699 C CA . TRP A 1 213 ? 14.289 14.195 -4.199 1 97.69 213 TRP A CA 1
ATOM 1700 C C . TRP A 1 213 ? 13.258 13.219 -4.75 1 97.69 213 TRP A C 1
ATOM 1702 O O . TRP A 1 213 ? 12.594 13.5 -5.75 1 97.69 213 TRP A O 1
ATOM 1712 N N . GLU A 1 214 ? 13.156 12.07 -4.102 1 98.5 214 GLU A N 1
ATOM 1713 C CA . GLU A 1 214 ? 12.148 11.117 -4.535 1 98.5 214 GLU A CA 1
ATOM 1714 C C . GLU A 1 214 ? 10.734 11.664 -4.316 1 98.5 214 GLU A C 1
ATOM 1716 O O . GLU A 1 214 ? 9.852 11.461 -5.145 1 98.5 214 GLU A O 1
ATOM 1721 N N . MET A 1 215 ? 10.531 12.328 -3.219 1 98.69 215 MET A N 1
ATOM 1722 C CA . MET A 1 215 ? 9.242 12.969 -2.975 1 98.69 215 MET A CA 1
ATOM 1723 C C . MET A 1 215 ? 8.945 14.023 -4.039 1 98.69 215 MET A C 1
ATOM 1725 O O . MET A 1 215 ? 7.816 14.125 -4.523 1 98.69 215 MET A O 1
ATOM 1729 N N . ASN A 1 216 ? 9.961 14.797 -4.422 1 98.12 216 ASN A N 1
ATOM 1730 C CA . ASN A 1 216 ? 9.797 15.758 -5.504 1 98.12 216 ASN A CA 1
ATOM 1731 C C . ASN A 1 216 ? 9.414 15.07 -6.816 1 98.12 216 ASN A C 1
ATOM 1733 O O . ASN A 1 216 ? 8.492 15.508 -7.504 1 98.12 216 ASN A O 1
ATOM 1737 N N . ARG A 1 217 ? 10.094 14.016 -7.125 1 98.44 217 ARG A N 1
ATOM 1738 C CA . ARG A 1 217 ? 9.828 13.281 -8.359 1 98.44 217 ARG A CA 1
ATOM 1739 C C . ARG A 1 217 ? 8.398 12.75 -8.383 1 98.44 217 ARG A C 1
ATOM 1741 O O . ARG A 1 217 ? 7.738 12.781 -9.422 1 98.44 217 ARG A O 1
ATOM 1748 N N . LEU A 1 218 ? 7.926 12.312 -7.277 1 98.62 218 LEU A N 1
ATOM 1749 C CA . LEU A 1 218 ? 6.605 11.703 -7.16 1 98.62 218 LEU A CA 1
ATOM 1750 C C . LEU A 1 218 ? 5.512 12.766 -7.172 1 98.62 218 LEU A C 1
ATOM 1752 O O . LEU A 1 218 ? 4.367 12.477 -7.527 1 98.62 218 LEU A O 1
ATOM 1756 N N . GLY A 1 219 ? 5.855 13.969 -6.762 1 98.5 219 GLY A N 1
ATOM 1757 C CA . GLY A 1 219 ? 4.852 14.992 -6.523 1 98.5 219 GLY A CA 1
ATOM 1758 C C . GLY A 1 219 ? 4.234 14.914 -5.137 1 98.5 219 GLY A C 1
ATOM 1759 O O . GLY A 1 219 ? 3.045 15.188 -4.965 1 98.5 219 GLY A O 1
ATOM 1760 N N . MET A 1 220 ? 5.008 14.508 -4.219 1 98.56 220 MET A N 1
ATOM 1761 C CA . MET A 1 220 ? 4.605 14.445 -2.814 1 98.56 220 MET A CA 1
ATOM 1762 C C . MET A 1 220 ? 5.078 15.688 -2.061 1 98.56 220 MET A C 1
ATOM 1764 O O . MET A 1 220 ? 6.246 16.078 -2.166 1 98.56 220 MET A O 1
ATOM 1768 N N . ILE A 1 221 ? 4.223 16.312 -1.286 1 96.5 221 ILE A N 1
ATOM 1769 C CA . ILE A 1 221 ? 4.57 17.5 -0.53 1 96.5 221 ILE A CA 1
ATOM 1770 C C . ILE A 1 221 ? 5.484 17.141 0.636 1 96.5 221 ILE A C 1
ATOM 1772 O O . ILE A 1 221 ? 5.199 16.188 1.379 1 96.5 221 ILE A O 1
ATOM 1776 N N . VAL A 1 222 ? 6.562 17.875 0.71 1 96.94 222 VAL A N 1
ATOM 1777 C CA . VAL A 1 222 ? 7.461 17.734 1.853 1 96.94 222 VAL A CA 1
ATOM 1778 C C . VAL A 1 222 ? 6.984 18.625 3 1 96.94 222 VAL A C 1
ATOM 1780 O O . VAL A 1 222 ? 6.895 19.844 2.854 1 96.94 222 VAL A O 1
ATOM 1783 N N . ASP A 1 223 ? 6.633 18 4.078 1 95.62 223 ASP A N 1
ATOM 1784 C CA . ASP A 1 223 ? 6.254 18.703 5.297 1 95.62 223 ASP A CA 1
ATOM 1785 C C . ASP A 1 223 ? 7.418 18.766 6.285 1 95.62 223 ASP A C 1
ATOM 1787 O O . ASP A 1 223 ? 7.926 17.719 6.711 1 95.62 223 ASP A O 1
ATOM 1791 N N . LEU A 1 224 ? 7.805 19.953 6.699 1 94.94 224 LEU A N 1
ATOM 1792 C CA . LEU A 1 224 ? 8.977 20.141 7.543 1 94.94 224 LEU A CA 1
ATOM 1793 C C . LEU A 1 224 ? 8.578 20.312 9.008 1 94.94 224 LEU A C 1
ATOM 1795 O O . LEU A 1 224 ? 9.43 20.562 9.867 1 94.94 224 LEU A O 1
ATOM 1799 N N . SER A 1 225 ? 7.32 20.094 9.289 1 93.44 225 SER A N 1
ATOM 1800 C CA . SER A 1 225 ? 6.945 20.094 10.695 1 93.44 225 SER A CA 1
ATOM 1801 C C . SER A 1 225 ? 7.758 19.062 11.484 1 93.44 225 SER A C 1
ATOM 1803 O O . SER A 1 225 ? 8.031 17.969 10.984 1 93.44 225 SER A O 1
ATOM 1805 N N . TYR A 1 226 ? 8.211 19.453 12.703 1 94.75 226 TYR A N 1
ATOM 1806 C CA . TYR A 1 226 ? 8.922 18.625 13.672 1 94.75 226 TYR A CA 1
ATOM 1807 C C . TYR A 1 226 ? 10.398 18.516 13.305 1 94.75 226 TYR A C 1
ATOM 1809 O O . TYR A 1 226 ? 11.195 17.984 14.078 1 94.75 226 TYR A O 1
ATOM 1817 N N . ALA A 1 227 ? 10.82 18.984 12.133 1 95.12 227 ALA A N 1
ATOM 1818 C CA . ALA A 1 227 ? 12.219 18.875 11.727 1 95.12 227 ALA A CA 1
ATOM 1819 C C . ALA A 1 227 ? 13.094 19.859 12.508 1 95.12 227 ALA A C 1
ATOM 1821 O O . ALA A 1 227 ? 12.625 20.922 12.922 1 95.12 227 ALA A O 1
ATOM 1822 N N . SER A 1 228 ? 14.336 19.484 12.656 1 95.44 228 SER A N 1
ATOM 1823 C CA . SER A 1 228 ? 15.289 20.406 13.266 1 95.44 228 SER A CA 1
ATOM 1824 C C . SER A 1 228 ? 15.57 21.594 12.367 1 95.44 228 SER A C 1
ATOM 1826 O O . SER A 1 228 ? 15.305 21.547 11.164 1 95.44 228 SER A O 1
ATOM 1828 N N . TYR A 1 229 ? 16.078 22.625 13.023 1 93.25 229 TYR A N 1
ATOM 1829 C CA . TYR A 1 229 ? 16.5 23.828 12.297 1 93.25 229 TYR A CA 1
ATOM 1830 C C . TYR A 1 229 ? 17.469 23.469 11.172 1 93.25 229 TYR A C 1
ATOM 1832 O O . TYR A 1 229 ? 17.281 23.891 10.031 1 93.25 229 TYR A O 1
ATOM 1840 N N . GLY A 1 230 ? 18.453 22.672 11.477 1 93.5 230 GLY A N 1
ATOM 1841 C CA . GLY A 1 230 ? 19.438 22.266 10.484 1 93.5 230 GLY A CA 1
ATOM 1842 C C . GLY A 1 230 ? 18.828 21.469 9.344 1 93.5 230 GLY A C 1
ATOM 1843 O O . GLY A 1 230 ? 19.172 21.672 8.18 1 93.5 230 GLY A O 1
ATOM 1844 N N . ALA A 1 231 ? 17.922 20.547 9.656 1 95.12 231 ALA A N 1
ATOM 1845 C CA . ALA A 1 231 ? 17.266 19.734 8.633 1 95.12 231 ALA A CA 1
ATOM 1846 C C . ALA A 1 231 ? 16.406 20.609 7.715 1 95.12 231 ALA A C 1
ATOM 1848 O O . ALA A 1 231 ? 16.391 20.391 6.5 1 95.12 231 ALA A O 1
ATOM 1849 N N . ALA A 1 232 ? 15.719 21.547 8.312 1 93.69 232 ALA A N 1
ATOM 1850 C CA . ALA A 1 232 ? 14.891 22.453 7.52 1 93.69 232 ALA A CA 1
ATOM 1851 C C . ALA A 1 232 ? 15.734 23.234 6.52 1 93.69 232 ALA A C 1
ATOM 1853 O O . ALA A 1 232 ? 15.375 23.328 5.344 1 93.69 232 ALA A O 1
ATOM 1854 N N . LEU A 1 233 ? 16.828 23.703 6.961 1 92 233 LEU A N 1
ATOM 1855 C CA . LEU A 1 233 ? 17.703 24.453 6.078 1 92 233 LEU A CA 1
ATOM 1856 C C . LEU A 1 233 ? 18.25 23.562 4.961 1 92 233 LEU A C 1
ATOM 1858 O O . LEU A 1 233 ? 18.312 24 3.805 1 92 233 LEU A O 1
ATOM 1862 N N . ASP A 1 234 ? 18.609 22.375 5.324 1 93.06 234 ASP A N 1
ATOM 1863 C CA . ASP A 1 234 ? 19.094 21.438 4.324 1 93.06 234 ASP A CA 1
ATOM 1864 C C . ASP A 1 234 ? 18.047 21.188 3.248 1 93.06 234 ASP A C 1
ATOM 1866 O O . ASP A 1 234 ? 18.344 21.234 2.055 1 93.06 234 ASP A O 1
ATOM 1870 N N . VAL A 1 235 ? 16.812 20.938 3.65 1 94.69 235 VAL A N 1
ATOM 1871 C CA . VAL A 1 235 ? 15.742 20.625 2.707 1 94.69 235 VAL A CA 1
ATOM 1872 C C . VAL A 1 235 ? 15.477 21.828 1.812 1 94.69 235 VAL A C 1
ATOM 1874 O O . VAL A 1 235 ? 15.258 21.688 0.607 1 94.69 235 VAL A O 1
ATOM 1877 N N . LEU A 1 236 ? 15.508 23 2.383 1 90.75 236 LEU A N 1
ATOM 1878 C CA . LEU A 1 236 ? 15.273 24.219 1.6 1 90.75 236 LEU A CA 1
ATOM 1879 C C . LEU A 1 236 ? 16.359 24.406 0.547 1 90.75 236 LEU A C 1
ATOM 1881 O O . LEU A 1 236 ? 16.094 24.922 -0.536 1 90.75 236 LEU A O 1
ATOM 1885 N N . ARG A 1 237 ? 17.484 23.953 0.882 1 89.56 237 ARG A N 1
ATOM 1886 C CA . ARG A 1 237 ? 18.625 24.047 -0.041 1 89.56 237 ARG A CA 1
ATOM 1887 C C . ARG A 1 237 ? 18.469 23.062 -1.194 1 89.56 237 ARG A C 1
ATOM 1889 O O . ARG A 1 237 ? 18.844 23.375 -2.33 1 89.56 237 ARG A O 1
ATOM 1896 N N . TYR A 1 238 ? 17.812 21.938 -0.932 1 91.56 238 TYR A N 1
ATOM 1897 C CA . TYR A 1 238 ? 17.953 20.844 -1.896 1 91.56 238 TYR A CA 1
ATOM 1898 C C . TYR A 1 238 ? 16.625 20.547 -2.564 1 91.56 238 TYR A C 1
ATOM 1900 O O . TYR A 1 238 ? 16.578 19.906 -3.619 1 91.56 238 TYR A O 1
ATOM 1908 N N . SER A 1 239 ? 15.547 20.906 -1.991 1 94.12 239 SER A N 1
ATOM 1909 C CA . SER A 1 239 ? 14.242 20.562 -2.557 1 94.12 239 SER A CA 1
ATOM 1910 C C . SER A 1 239 ? 14.023 21.266 -3.893 1 94.12 239 SER A C 1
ATOM 1912 O O . SER A 1 239 ? 14.367 22.438 -4.051 1 94.12 239 SER A O 1
ATOM 1914 N N . ARG A 1 240 ? 13.406 20.594 -4.766 1 94.88 240 ARG A N 1
ATOM 1915 C CA . ARG A 1 240 ? 13.125 21.125 -6.094 1 94.88 240 ARG A CA 1
ATOM 1916 C C . ARG A 1 240 ? 11.695 21.656 -6.172 1 94.88 240 ARG A C 1
ATOM 1918 O O . ARG A 1 240 ? 11.312 22.281 -7.168 1 94.88 240 ARG A O 1
ATOM 1925 N N . ALA A 1 241 ? 10.93 21.406 -5.176 1 94.25 241 ALA A N 1
ATOM 1926 C CA . ALA A 1 241 ? 9.547 21.859 -5.055 1 94.25 241 ALA A CA 1
ATOM 1927 C C . ALA A 1 241 ? 9.312 22.562 -3.723 1 94.25 241 ALA A C 1
ATOM 1929 O O . ALA A 1 241 ? 10.102 22.422 -2.789 1 94.25 241 ALA A O 1
ATOM 1930 N N . PRO A 1 242 ? 8.266 23.391 -3.654 1 92.75 242 PRO A N 1
ATOM 1931 C CA . PRO A 1 242 ? 7.969 24.047 -2.373 1 92.75 242 PRO A CA 1
ATOM 1932 C C . PRO A 1 242 ? 7.672 23.031 -1.261 1 92.75 242 PRO A C 1
ATOM 1934 O O . PRO A 1 242 ? 7.246 21.906 -1.536 1 92.75 242 PRO A O 1
ATOM 1937 N N . VAL A 1 243 ? 7.949 23.469 -0.039 1 93.94 243 VAL A N 1
ATOM 1938 C CA . VAL A 1 243 ? 7.715 22.672 1.157 1 93.94 243 VAL A CA 1
ATOM 1939 C C . VAL A 1 243 ? 6.727 23.375 2.076 1 93.94 243 VAL A C 1
ATOM 1941 O O . VAL A 1 243 ? 6.406 24.547 1.86 1 93.94 243 VAL A O 1
ATOM 1944 N N . ILE A 1 244 ? 6.207 22.625 3.064 1 92.44 244 ILE A N 1
ATOM 1945 C CA . ILE A 1 244 ? 5.277 23.266 3.99 1 92.44 244 ILE A CA 1
ATOM 1946 C C . ILE A 1 244 ? 5.691 22.953 5.43 1 92.44 244 ILE A C 1
ATOM 1948 O O . ILE A 1 244 ? 6.512 22.062 5.672 1 92.44 244 ILE A O 1
ATOM 1952 N N . PHE A 1 245 ? 5.223 23.75 6.328 1 93.06 245 PHE A N 1
ATOM 1953 C CA . PHE A 1 245 ? 5.074 23.453 7.746 1 93.06 245 PHE A CA 1
ATOM 1954 C C . PHE A 1 245 ? 3.602 23.328 8.125 1 93.06 245 PHE A C 1
ATOM 1956 O O . PHE A 1 245 ? 2.898 24.328 8.234 1 93.06 245 PHE A O 1
ATOM 1963 N N . SER A 1 246 ? 3.176 22.109 8.367 1 90.94 246 SER A N 1
ATOM 1964 C CA . SER A 1 246 ? 1.75 21.875 8.562 1 90.94 246 SER A CA 1
ATOM 1965 C C . SER A 1 246 ? 1.342 22.156 10.008 1 90.94 246 SER A C 1
ATOM 1967 O O . SER A 1 246 ? 0.155 22.312 10.305 1 90.94 246 SER A O 1
ATOM 1969 N N . ASN A 1 247 ? 2.275 22.156 10.891 1 90.25 247 ASN A N 1
ATOM 1970 C CA . ASN A 1 247 ? 1.996 22.266 12.32 1 90.25 247 ASN A CA 1
ATOM 1971 C C . ASN A 1 247 ? 3.086 23.047 13.047 1 90.25 247 ASN A C 1
ATOM 1973 O O . ASN A 1 247 ? 3.801 22.5 13.883 1 90.25 247 ASN A O 1
ATOM 1977 N N . ALA A 1 248 ? 3.162 24.328 12.773 1 90.62 248 ALA A N 1
ATOM 1978 C CA . ALA A 1 248 ? 4.191 25.156 13.391 1 90.62 248 ALA A CA 1
ATOM 1979 C C . ALA A 1 248 ? 3.752 26.609 13.461 1 90.62 248 ALA A C 1
ATOM 1981 O O . ALA A 1 248 ? 2.811 27.016 12.773 1 90.62 248 ALA A O 1
ATOM 1982 N N . GLY A 1 249 ? 4.324 27.391 14.344 1 90.94 249 GLY A N 1
ATOM 1983 C CA . GLY A 1 249 ? 4.215 28.844 14.414 1 90.94 249 GLY A CA 1
ATOM 1984 C C . GLY A 1 249 ? 5.539 29.547 14.219 1 90.94 249 GLY A C 1
ATOM 1985 O O . GLY A 1 249 ? 6.426 29.047 13.531 1 90.94 249 GLY A O 1
ATOM 1986 N N . ALA A 1 250 ? 5.551 30.812 14.695 1 91.94 250 ALA A N 1
ATOM 1987 C CA . ALA A 1 250 ? 6.746 31.641 14.547 1 91.94 250 ALA A CA 1
ATOM 1988 C C . ALA A 1 250 ? 7.598 31.594 15.812 1 91.94 250 ALA A C 1
ATOM 1990 O O . ALA A 1 250 ? 7.125 31.953 16.891 1 91.94 250 ALA A O 1
ATOM 1991 N N . TYR A 1 251 ? 8.852 31.25 15.641 1 93.12 251 TYR A N 1
ATOM 1992 C CA . TYR A 1 251 ? 9.773 31.188 16.766 1 93.12 251 TYR A CA 1
ATOM 1993 C C . TYR A 1 251 ? 9.914 32.531 17.438 1 93.12 251 TYR A C 1
ATOM 1995 O O . TYR A 1 251 ? 10.062 32.625 18.656 1 93.12 251 TYR A O 1
ATOM 2003 N N . ALA A 1 252 ? 9.828 33.625 16.703 1 92.81 252 ALA A N 1
ATOM 2004 C CA . ALA A 1 252 ? 9.961 35 17.203 1 92.81 252 ALA A CA 1
ATOM 2005 C C . ALA A 1 252 ? 8.859 35.312 18.203 1 92.81 252 ALA A C 1
ATOM 2007 O O . ALA A 1 252 ? 9.031 36.188 19.078 1 92.81 252 ALA A O 1
ATOM 2008 N N . ILE A 1 253 ? 7.73 34.719 18.094 1 94.44 253 ILE A N 1
ATOM 2009 C CA . ILE A 1 253 ? 6.59 34.969 18.953 1 94.44 253 ILE A CA 1
ATOM 2010 C C . ILE A 1 253 ? 6.656 34.062 20.188 1 94.44 253 ILE A C 1
ATOM 2012 O O . ILE A 1 253 ? 6.43 34.531 21.312 1 94.44 253 ILE A O 1
ATOM 2016 N N . ASN A 1 254 ? 6.906 32.812 20 1 95.25 254 ASN A N 1
ATOM 2017 C CA . ASN A 1 254 ? 7.109 31.828 21.062 1 95.25 254 ASN A CA 1
ATOM 2018 C C . ASN A 1 254 ? 8.352 30.969 20.812 1 95.25 254 ASN A C 1
ATOM 2020 O O . ASN A 1 254 ? 8.398 30.203 19.859 1 95.25 254 ASN A O 1
ATOM 2024 N N . ARG A 1 255 ? 9.305 31.078 21.75 1 94.56 255 ARG A N 1
ATOM 2025 C CA . ARG A 1 255 ? 10.578 30.391 21.625 1 94.56 255 ARG A CA 1
ATOM 2026 C C . ARG A 1 255 ? 10.438 28.906 21.953 1 94.56 255 ARG A C 1
ATOM 2028 O O . ARG A 1 255 ? 11.008 28.422 22.938 1 94.56 255 ARG A O 1
ATOM 2035 N N . HIS A 1 256 ? 9.805 28.203 21.109 1 94.19 256 HIS A N 1
ATOM 2036 C CA . HIS A 1 256 ? 9.562 26.766 21.203 1 94.19 256 HIS A CA 1
ATOM 2037 C C . HIS A 1 256 ? 10.258 26.016 20.078 1 94.19 256 HIS A C 1
ATOM 2039 O O . HIS A 1 256 ? 10.273 26.484 18.938 1 94.19 256 HIS A O 1
ATOM 2045 N N . HIS A 1 257 ? 10.758 24.828 20.266 1 93.12 257 HIS A N 1
ATOM 2046 C CA . HIS A 1 257 ? 11.578 24.109 19.297 1 93.12 257 HIS A CA 1
ATOM 2047 C C . HIS A 1 257 ? 10.75 23.672 18.094 1 93.12 257 HIS A C 1
ATOM 2049 O O . HIS A 1 257 ? 11.305 23.391 17.031 1 93.12 257 HIS A O 1
ATOM 2055 N N . LEU A 1 258 ? 9.445 23.656 18.203 1 93.62 258 LEU A N 1
ATOM 2056 C CA . LEU A 1 258 ? 8.57 23.266 17.109 1 93.62 258 LEU A CA 1
ATOM 2057 C C . LEU A 1 258 ? 8.234 24.469 16.234 1 93.62 258 LEU A C 1
ATOM 2059 O O . LEU A 1 258 ? 7.641 24.312 15.156 1 93.62 258 LEU A O 1
ATOM 2063 N N . ASN A 1 259 ? 8.57 25.656 16.641 1 93.62 259 ASN A N 1
ATOM 2064 C CA . ASN A 1 259 ? 8.32 26.859 15.859 1 93.62 259 ASN A CA 1
ATOM 2065 C C . ASN A 1 259 ? 9.477 27.172 14.906 1 93.62 259 ASN A C 1
ATOM 2067 O O . ASN A 1 259 ? 10.594 26.688 15.109 1 93.62 259 ASN A O 1
ATOM 2071 N N . VAL A 1 260 ? 9.203 27.922 13.898 1 91.44 260 VAL A N 1
ATOM 2072 C CA . VAL A 1 260 ? 10.117 28.109 12.773 1 91.44 260 VAL A CA 1
ATOM 2073 C C . VAL A 1 260 ? 10.836 29.438 12.898 1 91.44 260 VAL A C 1
ATOM 2075 O O . VAL A 1 260 ? 10.203 30.484 13.086 1 91.44 260 VAL A O 1
ATOM 2078 N N . LYS A 1 261 ? 12.094 29.406 12.758 1 90.06 261 LYS A N 1
ATOM 2079 C CA . LYS A 1 261 ? 12.914 30.625 12.789 1 90.06 261 LYS A CA 1
ATOM 2080 C C . LYS A 1 261 ? 12.766 31.406 11.492 1 90.06 261 LYS A C 1
ATOM 2082 O O . LYS A 1 261 ? 12.477 30.844 10.438 1 90.06 261 LYS A O 1
ATOM 2087 N N . GLU A 1 262 ? 13.016 32.688 11.555 1 86.75 262 GLU A N 1
ATOM 2088 C CA . GLU A 1 262 ? 12.742 33.594 10.469 1 86.75 262 GLU A CA 1
ATOM 2089 C C . GLU A 1 262 ? 13.539 33.25 9.219 1 86.75 262 GLU A C 1
ATOM 2091 O O . GLU A 1 262 ? 13.047 33.375 8.102 1 86.75 262 GLU A O 1
ATOM 2096 N N . ASP A 1 263 ? 14.703 32.875 9.367 1 84 263 ASP A N 1
ATOM 2097 C CA . ASP A 1 263 ? 15.57 32.594 8.219 1 84 263 ASP A CA 1
ATOM 2098 C C . ASP A 1 263 ? 15.133 31.328 7.484 1 84 263 ASP A C 1
ATOM 2100 O O . ASP A 1 263 ? 15.539 31.094 6.348 1 84 263 ASP A O 1
ATOM 2104 N N . VAL A 1 264 ? 14.344 30.531 8.141 1 86 264 VAL A N 1
ATOM 2105 C CA . VAL A 1 264 ? 13.797 29.328 7.516 1 86 264 VAL A CA 1
ATOM 2106 C C . VAL A 1 264 ? 12.445 29.656 6.879 1 86 264 VAL A C 1
ATOM 2108 O O . VAL A 1 264 ? 12 28.953 5.961 1 86 264 VAL A O 1
ATOM 2111 N N . LEU A 1 265 ? 11.664 30.641 7.258 1 75.81 265 LEU A N 1
ATOM 2112 C CA . LEU A 1 265 ? 10.289 30.953 6.875 1 75.81 265 LEU A CA 1
ATOM 2113 C C . LEU A 1 265 ? 10.211 31.359 5.406 1 75.81 265 LEU A C 1
ATOM 2115 O O . LEU A 1 265 ? 9.156 31.219 4.777 1 75.81 265 LEU A O 1
ATOM 2119 N N . ILE A 1 266 ? 11.086 31.75 4.613 1 56.84 266 ILE A N 1
ATOM 2120 C CA . ILE A 1 266 ? 10.93 32.5 3.365 1 56.84 266 ILE A CA 1
ATOM 2121 C C . ILE A 1 266 ? 10.188 31.641 2.344 1 56.84 266 ILE A C 1
ATOM 2123 O O . ILE A 1 266 ? 9.195 32.094 1.754 1 56.84 266 ILE A O 1
ATOM 2127 N N . PRO A 1 267 ? 10.742 30.562 1.771 1 51.03 267 PRO A N 1
ATOM 2128 C CA . PRO A 1 267 ? 10.117 30.031 0.553 1 51.03 267 PRO A CA 1
ATOM 2129 C C . PRO A 1 267 ? 8.852 29.234 0.837 1 51.03 267 PRO A C 1
ATOM 2131 O O . PRO A 1 267 ? 8.273 28.641 -0.076 1 51.03 267 PRO A O 1
ATOM 2134 N N . LEU A 1 268 ? 8.25 29.406 2.146 1 55.94 268 LEU A N 1
ATOM 2135 C CA . LEU A 1 268 ? 7.449 28.281 2.621 1 55.94 268 LEU A CA 1
ATOM 2136 C C . LEU A 1 268 ? 5.984 28.672 2.781 1 55.94 268 LEU A C 1
ATOM 2138 O O . LEU A 1 268 ? 5.688 29.812 3.135 1 55.94 268 LEU A O 1
ATOM 2142 N N . ALA A 1 269 ? 5.105 27.891 2.041 1 56.16 269 ALA A N 1
ATOM 2143 C CA . ALA A 1 269 ? 3.73 27.969 2.531 1 56.16 269 ALA A CA 1
ATOM 2144 C C . ALA A 1 269 ? 3.627 27.406 3.951 1 56.16 269 ALA A C 1
ATOM 2146 O O . ALA A 1 269 ? 3.939 26.25 4.195 1 56.16 269 ALA A O 1
ATOM 2147 N N . THR A 1 270 ? 3.748 28.328 5.027 1 56.94 270 THR A N 1
ATOM 2148 C CA . THR A 1 270 ? 3.596 27.906 6.414 1 56.94 270 THR A CA 1
ATOM 2149 C C . THR A 1 270 ? 2.121 27.859 6.801 1 56.94 270 THR A C 1
ATOM 2151 O O . THR A 1 270 ? 1.351 28.75 6.461 1 56.94 270 THR A O 1
ATOM 2154 N N . GLN A 1 271 ? 1.741 26.672 7.32 1 63.09 271 GLN A N 1
ATOM 2155 C CA . GLN A 1 271 ? 0.392 26.547 7.859 1 63.09 271 GLN A CA 1
ATOM 2156 C C . GLN A 1 271 ? 0.387 26.734 9.375 1 63.09 271 GLN A C 1
ATOM 2158 O O . GLN A 1 271 ? 1.268 26.219 10.07 1 63.09 271 GLN A O 1
ATOM 2163 N N . GLY A 1 272 ? -0.428 27.609 9.883 1 68.12 272 GLY A N 1
ATOM 2164 C CA . GLY A 1 272 ? -0.56 27.906 11.305 1 68.12 272 GLY A CA 1
ATOM 2165 C C . GLY A 1 272 ? -1.1 26.734 12.102 1 68.12 272 GLY A C 1
ATOM 2166 O O . GLY A 1 272 ? -1.788 25.859 11.555 1 68.12 272 GLY A O 1
ATOM 2167 N N . THR A 1 273 ? -0.674 26.5 13.445 1 77.31 273 THR A N 1
ATOM 2168 C CA . THR A 1 273 ? -1.126 25.484 14.391 1 77.31 273 THR A CA 1
ATOM 2169 C C . THR A 1 273 ? -2.051 26.109 15.445 1 77.31 273 THR A C 1
ATOM 2171 O O . THR A 1 273 ? -2.059 27.312 15.641 1 77.31 273 THR A O 1
ATOM 2174 N N . PHE A 1 274 ? -2.891 25.234 16.062 1 79.38 274 PHE A N 1
ATOM 2175 C CA . PHE A 1 274 ? -3.729 25.672 17.172 1 79.38 274 PHE A CA 1
ATOM 2176 C C . PHE A 1 274 ? -3.316 24.984 18.453 1 79.38 274 PHE A C 1
ATOM 2178 O O . PHE A 1 274 ? -4.105 24.891 19.406 1 79.38 274 PHE A O 1
ATOM 2185 N N . ASP A 1 275 ? -2.148 24.406 18.469 1 83.31 275 ASP A N 1
ATOM 2186 C CA . ASP A 1 275 ? -1.573 23.828 19.688 1 83.31 275 ASP A CA 1
ATOM 2187 C C . ASP A 1 275 ? -1.094 24.906 20.641 1 83.31 275 ASP A C 1
ATOM 2189 O O . ASP A 1 275 ? -0.144 25.641 20.328 1 83.31 275 ASP A O 1
ATOM 2193 N N . PRO A 1 276 ? -1.68 25 21.812 1 89.31 276 PRO A N 1
ATOM 2194 C CA . PRO A 1 276 ? -1.314 26.062 22.734 1 89.31 276 PRO A CA 1
ATOM 2195 C C . PRO A 1 276 ? 0.159 26.031 23.141 1 89.31 276 PRO A C 1
ATOM 2197 O O . PRO A 1 276 ? 0.763 27.062 23.391 1 89.31 276 PRO A O 1
ATOM 2200 N N . GLU A 1 277 ? 0.663 24.844 23.234 1 89.31 277 GLU A N 1
ATOM 2201 C CA . GLU A 1 277 ? 2.072 24.719 23.594 1 89.31 277 GLU A CA 1
ATOM 2202 C C . GLU A 1 277 ? 2.973 25.344 22.531 1 89.31 277 GLU A C 1
ATOM 2204 O O . GLU A 1 277 ? 3.951 26.016 22.859 1 89.31 277 GLU A O 1
ATOM 2209 N N . ILE A 1 278 ? 2.66 25.172 21.328 1 91.31 278 ILE A N 1
ATOM 2210 C CA . ILE A 1 278 ? 3.428 25.719 20.203 1 91.31 278 ILE A CA 1
ATOM 2211 C C . ILE A 1 278 ? 3.201 27.219 20.109 1 91.31 278 ILE A C 1
ATOM 2213 O O . ILE A 1 278 ? 4.141 27.984 19.875 1 91.31 278 ILE A O 1
ATOM 2217 N N . LEU A 1 279 ? 2.008 27.688 20.453 1 91.81 279 LEU A N 1
ATOM 2218 C CA . LEU A 1 279 ? 1.619 29.078 20.297 1 91.81 279 LEU A CA 1
ATOM 2219 C C . LEU A 1 279 ? 2.072 29.906 21.5 1 91.81 279 LEU A C 1
ATOM 2221 O O . LEU A 1 279 ? 2.201 31.125 21.406 1 91.81 279 LEU A O 1
ATOM 2225 N N . GLY A 1 280 ? 2.232 29.281 22.641 1 93.44 280 GLY A N 1
ATOM 2226 C CA . GLY A 1 280 ? 2.609 29.984 23.844 1 93.44 280 GLY A CA 1
ATOM 2227 C C . GLY A 1 280 ? 1.438 30.656 24.531 1 93.44 280 GLY A C 1
ATOM 2228 O O . GLY A 1 280 ? 1.604 31.703 25.172 1 93.44 280 GLY A O 1
ATOM 2229 N N . GLY A 1 281 ? 0.23 30.141 24.281 1 93.44 281 GLY A N 1
ATOM 2230 C CA . GLY A 1 281 ? -0.957 30.719 24.891 1 93.44 281 GLY A CA 1
ATOM 2231 C C . GLY A 1 281 ? -2.232 29.984 24.531 1 93.44 281 GLY A C 1
ATOM 2232 O O . GLY A 1 281 ? -2.201 29.016 23.766 1 93.44 281 GLY A O 1
ATOM 2233 N N . TYR A 1 282 ? -3.361 30.469 25.125 1 93.06 282 TYR A N 1
ATOM 2234 C CA . TYR A 1 282 ? -4.59 29.672 25.062 1 93.06 282 TYR A CA 1
ATOM 2235 C C . TYR A 1 282 ? -5.727 30.484 24.469 1 93.06 282 TYR A C 1
ATOM 2237 O O . TYR A 1 282 ? -6.898 30.141 24.625 1 93.06 282 TYR A O 1
ATOM 2245 N N . THR A 1 283 ? -5.387 31.531 23.75 1 92.5 283 THR A N 1
ATOM 2246 C CA . THR A 1 283 ? -6.445 32.375 23.203 1 92.5 283 THR A CA 1
ATOM 2247 C C . THR A 1 283 ? -6.27 32.562 21.703 1 92.5 283 THR A C 1
ATOM 2249 O O . THR A 1 283 ? -5.184 32.344 21.172 1 92.5 283 THR A O 1
ATOM 2252 N N . ILE A 1 284 ? -7.305 33.031 21.094 1 91.12 284 ILE A N 1
ATOM 2253 C CA . ILE A 1 284 ? -7.289 33.312 19.672 1 91.12 284 ILE A CA 1
ATOM 2254 C C . ILE A 1 284 ? -6.277 34.406 19.359 1 91.12 284 ILE A C 1
ATOM 2256 O O . ILE A 1 284 ? -5.672 34.438 18.297 1 91.12 284 ILE A O 1
ATOM 2260 N N . ASP A 1 285 ? -6.062 35.219 20.359 1 90.69 285 ASP A N 1
ATOM 2261 C CA . ASP A 1 285 ? -5.102 36.312 20.188 1 90.69 285 ASP A CA 1
ATOM 2262 C C . ASP A 1 285 ? -3.697 35.75 19.938 1 90.69 285 ASP A C 1
ATOM 2264 O O . ASP A 1 285 ? -2.914 36.375 19.203 1 90.69 285 ASP A O 1
ATOM 2268 N N . ASN A 1 286 ? -3.383 34.719 20.609 1 92.69 286 ASN A N 1
ATOM 2269 C CA . ASN A 1 286 ? -2.078 34.094 20.391 1 92.69 286 ASN A CA 1
ATOM 2270 C C . ASN A 1 286 ? -1.942 33.594 18.953 1 92.69 286 ASN A C 1
ATOM 2272 O O . ASN A 1 286 ? -0.868 33.688 18.359 1 92.69 286 ASN A O 1
ATOM 2276 N N . VAL A 1 287 ? -3.031 33.031 18.422 1 91.69 287 VAL A N 1
ATOM 2277 C CA . VAL A 1 287 ? -3.035 32.625 17.031 1 91.69 287 VAL A CA 1
ATOM 2278 C C . VAL A 1 287 ? -2.83 33.812 16.109 1 91.69 287 VAL A C 1
ATOM 2280 O O . VAL A 1 287 ? -2.006 33.781 15.195 1 91.69 287 VAL A O 1
ATOM 2283 N N . LEU A 1 288 ? -3.529 34.875 16.391 1 90.75 288 LEU A N 1
ATOM 2284 C CA . LEU A 1 288 ? -3.467 36.062 15.586 1 90.75 288 LEU A CA 1
ATOM 2285 C C . LEU A 1 288 ? -2.07 36.688 15.633 1 90.75 288 LEU A C 1
ATOM 2287 O O . LEU A 1 288 ? -1.595 37.25 14.633 1 90.75 288 LEU A O 1
ATOM 2291 N N . GLU A 1 289 ? -1.427 36.688 16.781 1 91.88 289 GLU A N 1
ATOM 2292 C CA . GLU A 1 289 ? -0.067 37.188 16.906 1 91.88 289 GLU A CA 1
ATOM 2293 C C . GLU A 1 289 ? 0.887 36.469 15.961 1 91.88 289 GLU A C 1
ATOM 2295 O O . GLU A 1 289 ? 1.701 37.094 15.289 1 91.88 289 GLU A O 1
ATOM 2300 N N . HIS A 1 290 ? 0.795 35.156 15.961 1 92.12 290 HIS A N 1
ATOM 2301 C CA . HIS A 1 290 ? 1.629 34.375 15.055 1 92.12 290 HIS A CA 1
ATOM 2302 C C . HIS A 1 290 ? 1.31 34.688 13.594 1 92.12 290 HIS A C 1
ATOM 2304 O O . HIS A 1 290 ? 2.217 34.938 12.797 1 92.12 290 HIS A O 1
ATOM 2310 N N . LEU A 1 291 ? 0.025 34.719 13.203 1 89.38 291 LEU A N 1
ATOM 2311 C CA . LEU A 1 291 ? -0.386 34.969 11.828 1 89.38 291 LEU A CA 1
ATOM 2312 C C . LEU A 1 291 ? 0.058 36.344 11.367 1 89.38 291 LEU A C 1
ATOM 2314 O O . LEU A 1 291 ? 0.533 36.5 10.242 1 89.38 291 LEU A O 1
ATOM 2318 N N . ASN A 1 292 ? -0.107 37.312 12.227 1 89.19 292 ASN A N 1
ATOM 2319 C CA . ASN A 1 292 ? 0.304 38.688 11.891 1 89.19 292 ASN A CA 1
ATOM 2320 C C . ASN A 1 292 ? 1.814 38.781 11.695 1 89.19 292 ASN A C 1
ATOM 2322 O O . ASN A 1 292 ? 2.281 39.438 10.766 1 89.19 292 ASN A O 1
ATOM 2326 N N . TYR A 1 293 ? 2.484 38.188 12.57 1 90.19 293 TYR A N 1
ATOM 2327 C CA . TYR A 1 293 ? 3.936 38.188 12.438 1 90.19 293 TYR A CA 1
ATOM 2328 C C . TYR A 1 293 ? 4.355 37.531 11.117 1 90.19 293 TYR A C 1
ATOM 2330 O O . TYR A 1 293 ? 5.188 38.094 10.391 1 90.19 293 TYR A O 1
ATOM 2338 N N . LEU A 1 294 ? 3.803 36.406 10.82 1 89.38 294 LEU A N 1
ATOM 2339 C CA . LEU A 1 294 ? 4.133 35.688 9.594 1 89.38 294 LEU A CA 1
ATOM 2340 C C . LEU A 1 294 ? 3.766 36.531 8.367 1 89.38 294 LEU A C 1
ATOM 2342 O O . LEU A 1 294 ? 4.523 36.562 7.398 1 89.38 294 LEU A O 1
ATOM 2346 N N . ARG A 1 295 ? 2.635 37.125 8.422 1 87.5 295 ARG A N 1
ATOM 2347 C CA . ARG A 1 295 ? 2.223 38 7.332 1 87.5 295 ARG A CA 1
ATOM 2348 C C . ARG A 1 295 ? 3.25 39.094 7.098 1 87.5 295 ARG A C 1
ATOM 2350 O O . ARG A 1 295 ? 3.58 39.406 5.953 1 87.5 295 ARG A O 1
ATOM 2357 N N . ASP A 1 296 ? 3.715 39.625 8.156 1 87.81 296 ASP A N 1
ATOM 2358 C CA . ASP A 1 296 ? 4.664 40.75 8.07 1 87.81 296 ASP A CA 1
ATOM 2359 C C . ASP A 1 296 ? 6.008 40.281 7.52 1 87.81 296 ASP A C 1
ATOM 2361 O O . ASP A 1 296 ? 6.652 41 6.754 1 87.81 296 ASP A O 1
ATOM 2365 N N . VAL A 1 297 ? 6.348 39.156 7.855 1 87.38 297 VAL A N 1
ATOM 2366 C CA . VAL A 1 297 ? 7.703 38.688 7.562 1 87.38 297 VAL A CA 1
ATOM 2367 C C . VAL A 1 297 ? 7.742 38 6.195 1 87.38 297 VAL A C 1
ATOM 2369 O O . VAL A 1 297 ? 8.688 38.219 5.426 1 87.38 297 VAL A O 1
ATOM 2372 N N . ILE A 1 298 ? 6.711 37.188 5.855 1 86.62 298 ILE A N 1
ATOM 2373 C CA . ILE A 1 298 ? 6.828 36.375 4.641 1 86.62 298 ILE A CA 1
ATOM 2374 C C . ILE A 1 298 ? 5.688 36.719 3.686 1 86.62 298 ILE A C 1
ATOM 2376 O O . ILE A 1 298 ? 5.668 36.25 2.541 1 86.62 298 ILE A O 1
ATOM 2380 N N . GLY A 1 299 ? 4.785 37.5 4.109 1 86.06 299 GLY A N 1
ATOM 2381 C CA . GLY A 1 299 ? 3.691 37.906 3.244 1 86.06 299 GLY A CA 1
ATOM 2382 C C . GLY A 1 299 ? 2.5 36.969 3.305 1 86.06 299 GLY A C 1
ATOM 2383 O O . GLY A 1 299 ? 2.652 35.781 3.607 1 86.06 299 GLY A O 1
ATOM 2384 N N . SER A 1 300 ? 1.396 37.438 2.895 1 86.44 300 SER A N 1
ATOM 2385 C CA . SER A 1 300 ? 0.132 36.719 2.998 1 86.44 300 SER A CA 1
ATOM 2386 C C . SER A 1 300 ? 0.077 35.562 2.012 1 86.44 300 SER A C 1
ATOM 2388 O O . SER A 1 300 ? -0.752 34.656 2.152 1 86.44 300 SER A O 1
ATOM 2390 N N . ASP A 1 301 ? 0.96 35.438 1.048 1 86.38 301 ASP A N 1
ATOM 2391 C CA . ASP A 1 301 ? 0.942 34.406 0.014 1 86.38 301 ASP A CA 1
ATOM 2392 C C . ASP A 1 301 ? 1.524 33.094 0.535 1 86.38 301 ASP A C 1
ATOM 2394 O O . ASP A 1 301 ? 1.459 32.062 -0.143 1 86.38 301 ASP A O 1
ATOM 2398 N N . HIS A 1 302 ? 1.923 33.094 1.82 1 87.81 302 HIS A N 1
ATOM 2399 C CA . HIS A 1 302 ? 2.699 31.953 2.27 1 87.81 302 HIS A CA 1
ATOM 2400 C C . HIS A 1 302 ? 2.146 31.391 3.574 1 87.81 302 HIS A C 1
ATOM 2402 O O . HIS A 1 302 ? 2.844 30.656 4.285 1 87.81 302 HIS A O 1
ATOM 2408 N N . ILE A 1 303 ? 0.898 31.734 3.859 1 88.31 303 ILE A N 1
ATOM 2409 C CA . ILE A 1 303 ? 0.348 31.344 5.152 1 88.31 303 ILE A CA 1
ATOM 2410 C C . ILE A 1 303 ? -0.914 30.5 4.941 1 88.31 303 ILE A C 1
ATOM 2412 O O . ILE A 1 303 ? -1.725 30.797 4.062 1 88.31 303 ILE A O 1
ATOM 2416 N N . GLY A 1 304 ? -1.015 29.406 5.648 1 88.62 304 GLY A N 1
ATOM 2417 C CA . GLY A 1 304 ? -2.199 28.562 5.676 1 88.62 304 GLY A CA 1
ATOM 2418 C C . GLY A 1 304 ? -2.602 28.156 7.078 1 88.62 304 GLY A C 1
ATOM 2419 O O . GLY A 1 304 ? -2.023 28.625 8.062 1 88.62 304 GLY A O 1
ATOM 2420 N N . ILE A 1 305 ? -3.658 27.359 7.121 1 86.94 305 ILE A N 1
ATOM 2421 C CA . ILE A 1 305 ? -4.156 26.875 8.406 1 86.94 305 ILE A CA 1
ATOM 2422 C C . ILE A 1 305 ? -3.814 25.391 8.562 1 86.94 305 ILE A C 1
ATOM 2424 O O . ILE A 1 305 ? -4.184 24.562 7.723 1 86.94 305 ILE A O 1
ATOM 2428 N N . GLY A 1 306 ? -3.096 24.969 9.547 1 84.5 306 GLY A N 1
ATOM 2429 C CA . GLY A 1 306 ? -2.797 23.578 9.836 1 84.5 306 GLY A CA 1
ATOM 2430 C C . GLY A 1 306 ? -3.664 23 10.938 1 84.5 306 GLY A C 1
ATOM 2431 O O . GLY A 1 306 ? -4.098 21.844 10.859 1 84.5 306 GLY A O 1
ATOM 2432 N N . SER A 1 307 ? -4.012 23.594 12.016 1 79.44 307 SER A N 1
ATOM 2433 C CA . SER A 1 307 ? -4.82 23.391 13.211 1 79.44 307 SER A CA 1
ATOM 2434 C C . SER A 1 307 ? -4.121 22.453 14.203 1 79.44 307 SER A C 1
ATOM 2436 O O . SER A 1 307 ? -4.059 22.75 15.398 1 79.44 307 SER A O 1
ATOM 2438 N N . GLY A 1 308 ? -3.621 21.281 13.641 1 86.38 308 GLY A N 1
ATOM 2439 C CA . GLY A 1 308 ? -2.975 20.297 14.508 1 86.38 308 GLY A CA 1
ATOM 2440 C C . GLY A 1 308 ? -3.947 19.562 15.398 1 86.38 308 GLY A C 1
ATOM 2441 O O . GLY A 1 308 ? -3.545 18.938 16.391 1 86.38 308 GLY A O 1
ATOM 2442 N N . PHE A 1 309 ? -5.172 19.562 15.109 1 89.56 309 PHE A N 1
ATOM 2443 C CA . PHE A 1 309 ? -6.191 18.984 15.969 1 89.56 309 PHE A CA 1
ATOM 2444 C C . PHE A 1 309 ? -5.965 17.484 16.125 1 89.56 309 PHE A C 1
ATOM 2446 O O . PHE A 1 309 ? -5.332 16.844 15.266 1 89.56 309 PHE A O 1
ATOM 2453 N N . GLU A 1 310 ? -6.422 16.953 17.25 1 90.5 310 GLU A N 1
ATOM 2454 C CA . GLU A 1 310 ? -6.348 15.562 17.688 1 90.5 310 GLU A CA 1
ATOM 2455 C C . GLU A 1 310 ? -4.949 15.219 18.203 1 90.5 310 GLU A C 1
ATOM 2457 O O . GLU A 1 310 ? -4.594 14.047 18.312 1 90.5 310 GLU A O 1
ATOM 2462 N N . SER A 1 311 ? -4.059 16.141 18.406 1 85.19 311 SER A N 1
ATOM 2463 C CA . SER A 1 311 ? -2.662 15.828 18.688 1 85.19 311 SER A CA 1
ATOM 2464 C C . SER A 1 311 ? -2.23 16.422 20.031 1 85.19 311 SER A C 1
ATOM 2466 O O . SER A 1 311 ? -1.114 16.172 20.484 1 85.19 311 SER A O 1
ATOM 2468 N N . PHE A 1 312 ? -2.977 17.188 20.672 1 85.12 312 PHE A N 1
ATOM 2469 C CA . PHE A 1 312 ? -2.553 17.875 21.891 1 85.12 312 PHE A CA 1
ATOM 2470 C C . PHE A 1 312 ? -3.705 17.984 22.875 1 85.12 312 PHE A C 1
ATOM 2472 O O . PHE A 1 312 ? -4.875 17.938 22.484 1 85.12 312 PHE A O 1
ATOM 2479 N N . ASP A 1 313 ? -2.98 18.188 24.078 1 82.31 313 ASP A N 1
ATOM 2480 C CA . ASP A 1 313 ? -3.932 18.453 25.156 1 82.31 313 ASP A CA 1
ATOM 2481 C C . ASP A 1 313 ? -4.195 19.953 25.297 1 82.31 313 ASP A C 1
ATOM 2483 O O . ASP A 1 313 ? -3.416 20.766 24.812 1 82.31 313 ASP A O 1
ATOM 2487 N N . GLY A 1 314 ? -5.383 20.453 25.547 1 83.38 314 GLY A N 1
ATOM 2488 C CA . GLY A 1 314 ? -5.727 21.859 25.703 1 83.38 314 GLY A CA 1
ATOM 2489 C C . GLY A 1 314 ? -6.547 22.406 24.547 1 83.38 314 GLY A C 1
ATOM 2490 O O . GLY A 1 314 ? -6.746 21.719 23.547 1 83.38 314 GLY A O 1
ATOM 2491 N N . ALA A 1 315 ? -6.898 23.594 24.844 1 87.5 315 ALA A N 1
ATOM 2492 C CA . ALA A 1 315 ? -7.75 24.188 23.812 1 87.5 315 ALA A CA 1
ATOM 2493 C C . ALA A 1 315 ? -7.625 25.703 23.812 1 87.5 315 ALA A C 1
ATOM 2495 O O . ALA A 1 315 ? -7.508 26.328 24.859 1 87.5 315 ALA A O 1
ATOM 2496 N N . ILE A 1 316 ? -7.512 26.188 22.641 1 90.38 316 ILE A N 1
ATOM 2497 C CA . ILE A 1 316 ? -7.57 27.641 22.453 1 90.38 316 ILE A CA 1
ATOM 2498 C C . ILE A 1 316 ? -9.008 28.125 22.609 1 90.38 316 ILE A C 1
ATOM 2500 O O . ILE A 1 316 ? -9.922 27.609 21.953 1 90.38 316 ILE A O 1
ATOM 2504 N N . ASP A 1 317 ? -9.117 29.094 23.484 1 92.75 317 ASP A N 1
ATOM 2505 C CA . ASP A 1 317 ? -10.453 29.656 23.625 1 92.75 317 ASP A CA 1
ATOM 2506 C C . ASP A 1 317 ? -10.953 30.25 22.312 1 92.75 317 ASP A C 1
ATOM 2508 O O . ASP A 1 317 ? -10.258 31.062 21.688 1 92.75 317 ASP A O 1
ATOM 2512 N N . GLY A 1 318 ? -12.055 29.75 21.859 1 91.5 318 GLY A N 1
ATOM 2513 C CA . GLY A 1 318 ? -12.625 30.203 20.609 1 91.5 318 GLY A CA 1
ATOM 2514 C C . GLY A 1 318 ? -12.211 29.359 19.422 1 91.5 318 GLY A C 1
ATOM 2515 O O . GLY A 1 318 ? -12.68 29.562 18.297 1 91.5 318 GLY A O 1
ATOM 2516 N N . LEU A 1 319 ? -11.297 28.469 19.625 1 93.19 319 LEU A N 1
ATOM 2517 C CA . LEU A 1 319 ? -10.82 27.547 18.594 1 93.19 319 LEU A CA 1
ATOM 2518 C C . LEU A 1 319 ? -10.609 26.141 19.156 1 93.19 319 LEU A C 1
ATOM 2520 O O . LEU A 1 319 ? -9.547 25.547 18.953 1 93.19 319 LEU A O 1
ATOM 2524 N N . LYS A 1 320 ? -11.578 25.641 19.797 1 92.75 320 LYS A N 1
ATOM 2525 C CA . LYS A 1 320 ? -11.43 24.391 20.562 1 92.75 320 LYS A CA 1
ATOM 2526 C C . LYS A 1 320 ? -11.539 23.172 19.656 1 92.75 320 LYS A C 1
ATOM 2528 O O . LYS A 1 320 ? -11.078 22.094 20.016 1 92.75 320 LYS A O 1
ATOM 2533 N N . ASP A 1 321 ? -12.258 23.312 18.609 1 93.94 321 ASP A N 1
ATOM 2534 C CA . ASP A 1 321 ? -12.43 22.203 17.672 1 93.94 321 ASP A CA 1
ATOM 2535 C C . ASP A 1 321 ? -12.672 22.719 16.25 1 93.94 321 ASP A C 1
ATOM 2537 O O . ASP A 1 321 ? -12.625 23.922 16.016 1 93.94 321 ASP A O 1
ATOM 2541 N N . VAL A 1 322 ? -12.883 21.859 15.281 1 94.56 322 VAL A N 1
ATOM 2542 C CA . VAL A 1 322 ? -12.906 22.188 13.859 1 94.56 322 VAL A CA 1
ATOM 2543 C C . VAL A 1 322 ? -14.148 23.016 13.547 1 94.56 322 VAL A C 1
ATOM 2545 O O . VAL A 1 322 ? -14.234 23.625 12.477 1 94.56 322 VAL A O 1
ATOM 2548 N N . SER A 1 323 ? -15.117 23.078 14.398 1 94.38 323 SER A N 1
ATOM 2549 C CA . SER A 1 323 ? -16.328 23.844 14.148 1 94.38 323 SER A CA 1
ATOM 2550 C C . SER A 1 323 ? -16.094 25.328 14.32 1 94.38 323 SER A C 1
ATOM 2552 O O . SER A 1 323 ? -16.922 26.156 13.914 1 94.38 323 SER A O 1
ATOM 2554 N N . MET A 1 324 ? -14.953 25.75 14.859 1 93.12 324 MET A N 1
ATOM 2555 C CA . MET A 1 324 ? -14.805 27.109 15.352 1 93.12 324 MET A CA 1
ATOM 2556 C C . MET A 1 324 ? -13.891 27.922 14.438 1 93.12 324 MET A C 1
ATOM 2558 O O . MET A 1 324 ? -13.523 29.047 14.773 1 93.12 324 MET A O 1
ATOM 2562 N N . PHE A 1 325 ? -13.523 27.422 13.281 1 91.44 325 PHE A N 1
ATOM 2563 C CA . PHE A 1 325 ? -12.664 28.141 12.344 1 91.44 325 PHE A CA 1
ATOM 2564 C C . PHE A 1 325 ? -13.266 29.5 11.984 1 91.44 325 PHE A C 1
ATOM 2566 O O . PHE A 1 325 ? -12.539 30.484 11.836 1 91.44 325 PHE A O 1
ATOM 2573 N N . PRO A 1 326 ? -14.617 29.641 11.852 1 90.75 326 PRO A N 1
ATOM 2574 C CA . PRO A 1 326 ? -15.195 30.953 11.555 1 90.75 326 PRO A CA 1
ATOM 2575 C C . PRO A 1 326 ? -14.836 32 12.594 1 90.75 326 PRO A C 1
ATOM 2577 O O . PRO A 1 326 ? -14.734 33.188 12.266 1 90.75 326 PRO A O 1
ATOM 2580 N N . ASN A 1 327 ? -14.609 31.562 13.859 1 91.5 327 ASN A N 1
ATOM 2581 C CA . ASN A 1 327 ? -14.188 32.5 14.883 1 91.5 327 ASN A CA 1
ATOM 2582 C C . ASN A 1 327 ? -12.859 33.156 14.523 1 91.5 327 ASN A C 1
ATOM 2584 O O . ASN A 1 327 ? -12.664 34.344 14.781 1 91.5 327 ASN A O 1
ATOM 2588 N N . LEU A 1 328 ? -11.945 32.438 13.984 1 90.06 328 LEU A N 1
ATOM 2589 C CA . LEU A 1 328 ? -10.648 32.938 13.57 1 90.06 328 LEU A CA 1
ATOM 2590 C C . LEU A 1 328 ? -10.805 33.938 12.438 1 90.06 328 LEU A C 1
ATOM 2592 O O . LEU A 1 328 ? -10.227 35.031 12.477 1 90.06 328 LEU A O 1
ATOM 2596 N N . PHE A 1 329 ? -11.586 33.625 11.453 1 88.5 329 PHE A N 1
ATOM 2597 C CA . PHE A 1 329 ? -11.758 34.469 10.289 1 88.5 329 PHE A CA 1
ATOM 2598 C C . PHE A 1 329 ? -12.516 35.75 10.664 1 88.5 329 PHE A C 1
ATOM 2600 O O . PHE A 1 329 ? -12.227 36.812 10.141 1 88.5 329 PHE A O 1
ATOM 2607 N N . ASN A 1 330 ? -13.43 35.594 11.555 1 87.75 330 ASN A N 1
ATOM 2608 C CA . ASN A 1 330 ? -14.117 36.781 12.062 1 87.75 330 ASN A CA 1
ATOM 2609 C C . ASN A 1 330 ? -13.156 37.719 12.797 1 87.75 330 ASN A C 1
ATOM 2611 O O . ASN A 1 330 ? -13.211 38.938 12.617 1 87.75 330 ASN A O 1
ATOM 2615 N N . ALA A 1 331 ? -12.336 37.125 13.57 1 87.75 331 ALA A N 1
ATOM 2616 C CA . ALA A 1 331 ? -11.352 37.906 14.297 1 87.75 331 ALA A CA 1
ATOM 2617 C C . ALA A 1 331 ? -10.398 38.625 13.336 1 87.75 331 ALA A C 1
ATOM 2619 O O . ALA A 1 331 ? -10.031 39.781 13.562 1 87.75 331 ALA A O 1
ATOM 2620 N N . LEU A 1 332 ? -10.039 37.969 12.305 1 86.5 332 LEU A N 1
ATOM 2621 C CA . LEU A 1 332 ? -9.148 38.562 11.305 1 86.5 332 LEU A CA 1
ATOM 2622 C C . LEU A 1 332 ? -9.82 39.688 10.562 1 86.5 332 LEU A C 1
ATOM 2624 O O . LEU A 1 332 ? -9.195 40.719 10.281 1 86.5 332 LEU A O 1
ATOM 2628 N N . GLN A 1 333 ? -11.055 39.562 10.281 1 83.44 333 GLN A N 1
ATOM 2629 C CA . GLN A 1 333 ? -11.812 40.594 9.562 1 83.44 333 GLN A CA 1
ATOM 2630 C C . GLN A 1 333 ? -12.016 41.844 10.43 1 83.44 333 GLN A C 1
ATOM 2632 O O . GLN A 1 333 ? -12.078 42.938 9.914 1 83.44 333 GLN A O 1
ATOM 2637 N N . GLN A 1 334 ? -12.133 41.719 11.656 1 79.44 334 GLN A N 1
ATOM 2638 C CA . GLN A 1 334 ? -12.398 42.844 12.562 1 79.44 334 GLN A CA 1
ATOM 2639 C C . GLN A 1 334 ? -11.117 43.594 12.922 1 79.44 334 GLN A C 1
ATOM 2641 O O . GLN A 1 334 ? -11.141 44.5 13.742 1 79.44 334 GLN A O 1
ATOM 2646 N N . GLY A 1 335 ? -10.125 43.406 12.086 1 67.94 335 GLY A N 1
ATOM 2647 C CA . GLY A 1 335 ? -8.938 44.25 12.172 1 67.94 335 GLY A CA 1
ATOM 2648 C C . GLY A 1 335 ? -8.008 43.844 13.305 1 67.94 335 GLY A C 1
ATOM 2649 O O . GLY A 1 335 ? -7.102 44.594 13.664 1 67.94 335 GLY A O 1
ATOM 2650 N N . LYS A 1 336 ? -8.281 42.844 13.906 1 57.91 336 LYS A N 1
ATOM 2651 C CA . LYS A 1 336 ? -7.395 42.406 14.992 1 57.91 336 LYS A CA 1
ATOM 2652 C C . LYS A 1 336 ? -6.074 41.875 14.445 1 57.91 336 LYS A C 1
ATOM 2654 O O . LYS A 1 336 ? -5.145 41.594 15.203 1 57.91 336 LYS A O 1
ATOM 2659 N N . TYR A 1 337 ? -5.934 41.594 13.281 1 54.53 337 TYR A N 1
ATOM 2660 C CA . TYR A 1 337 ? -4.723 41 12.742 1 54.53 337 TYR A CA 1
ATOM 2661 C C . TYR A 1 337 ? -3.713 42.062 12.328 1 54.53 337 TYR A C 1
ATOM 2663 O O . TYR A 1 337 ? -2.523 41.938 12.633 1 54.53 337 TYR A O 1
ATOM 2671 N N . ALA A 1 338 ? -3.588 42.938 11.438 1 57.5 338 ALA A N 1
ATOM 2672 C CA . ALA A 1 338 ? -2.641 43.906 10.891 1 57.5 338 ALA A CA 1
ATOM 2673 C C . ALA A 1 338 ? -3.139 45.344 11.094 1 57.5 338 ALA A C 1
ATOM 2675 O O . ALA A 1 338 ? -4.32 45.562 11.367 1 57.5 338 ALA A O 1
ATOM 2676 N N . ASP A 1 339 ? -2.025 46.156 11.367 1 54.84 339 ASP A N 1
ATOM 2677 C CA . ASP A 1 339 ? -2.34 47.562 11.164 1 54.84 339 ASP A CA 1
ATOM 2678 C C . ASP A 1 339 ? -3.104 47.75 9.859 1 54.84 339 ASP A C 1
ATOM 2680 O O . ASP A 1 339 ? -2.523 47.688 8.773 1 54.84 339 ASP A O 1
ATOM 2684 N N . GLY A 1 340 ? -4.43 47.344 9.883 1 60.25 340 GLY A N 1
ATOM 2685 C CA . GLY A 1 340 ? -5.363 47.625 8.805 1 60.25 340 GLY A CA 1
ATOM 2686 C C . GLY A 1 340 ? -6.27 46.469 8.469 1 60.25 340 GLY A C 1
ATOM 2687 O O . GLY A 1 340 ? -6.199 45.406 9.117 1 60.25 340 GLY A O 1
ATOM 2688 N N . GLU A 1 341 ? -7.191 46.625 7.582 1 64.75 341 GLU A N 1
ATOM 2689 C CA . GLU A 1 341 ? -8.242 45.719 7.16 1 64.75 341 GLU A CA 1
ATOM 2690 C C . GLU A 1 341 ? -7.66 44.562 6.348 1 64.75 341 GLU A C 1
ATOM 2692 O O . GLU A 1 341 ? -6.805 44.75 5.484 1 64.75 341 GLU A O 1
ATOM 2697 N N . THR A 1 342 ? -7.727 43.312 6.902 1 81.81 342 THR A N 1
ATOM 2698 C CA . THR A 1 342 ? -7.414 42.125 6.098 1 81.81 342 THR A CA 1
ATOM 2699 C C . THR A 1 342 ? -8.375 42 4.914 1 81.81 342 THR A C 1
ATOM 2701 O O . THR A 1 342 ? -9.594 41.969 5.098 1 81.81 342 THR A O 1
ATOM 2704 N N . SER A 1 343 ? -7.82 42 3.754 1 85.31 343 SER A N 1
ATOM 2705 C CA . SER A 1 343 ? -8.648 41.938 2.555 1 85.31 343 SER A CA 1
ATOM 2706 C C . SER A 1 343 ? -9.266 40.531 2.389 1 85.31 343 SER A C 1
ATOM 2708 O O . SER A 1 343 ? -8.773 39.562 2.961 1 85.31 343 SER A O 1
ATOM 2710 N N . GLU A 1 344 ? -10.336 40.562 1.667 1 85.06 344 GLU A N 1
ATOM 2711 C CA . GLU A 1 344 ? -10.969 39.312 1.33 1 85.06 344 GLU A CA 1
ATOM 2712 C C . GLU A 1 344 ? -10 38.375 0.601 1 85.06 344 GLU A C 1
ATOM 2714 O O . GLU A 1 344 ? -10.031 37.156 0.79 1 85.06 344 GLU A O 1
ATOM 2719 N N . GLU A 1 345 ? -9.219 38.938 -0.194 1 87.19 345 GLU A N 1
ATOM 2720 C CA . GLU A 1 345 ? -8.219 38.188 -0.922 1 87.19 345 GLU A CA 1
ATOM 2721 C C . GLU A 1 345 ? -7.238 37.5 0.034 1 87.19 345 GLU A C 1
ATOM 2723 O O . GLU A 1 345 ? -6.91 36.312 -0.129 1 87.19 345 GLU A O 1
ATOM 2728 N N . GLU A 1 346 ? -6.812 38.188 0.971 1 86.56 346 GLU A N 1
ATOM 2729 C CA . GLU A 1 346 ? -5.883 37.656 1.955 1 86.56 346 GLU A CA 1
ATOM 2730 C C . GLU A 1 346 ? -6.535 36.531 2.764 1 86.56 346 GLU A C 1
ATOM 2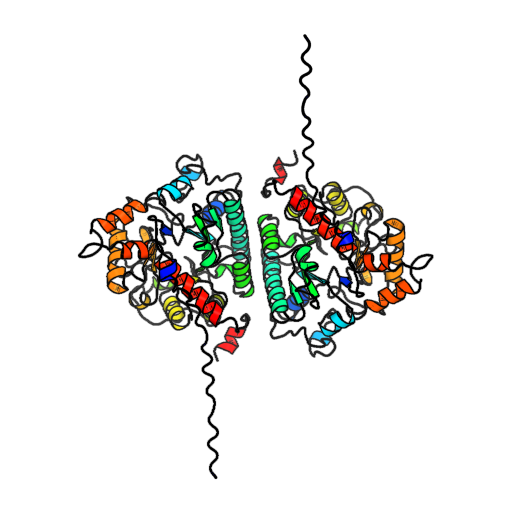732 O O . GLU A 1 346 ? -5.887 35.531 3.08 1 86.56 346 GLU A O 1
ATOM 2737 N N . LEU A 1 347 ? -7.766 36.719 3.072 1 87.25 347 LEU A N 1
ATOM 2738 C CA . LEU A 1 347 ? -8.492 35.688 3.818 1 87.25 347 LEU A CA 1
ATOM 2739 C C . LEU A 1 347 ? -8.648 34.438 2.984 1 87.25 347 LEU A C 1
ATOM 2741 O O . LEU A 1 347 ? -8.539 33.312 3.508 1 87.25 347 LEU A O 1
ATOM 2745 N N . ASN A 1 348 ? -8.867 34.594 1.712 1 87.75 348 ASN A N 1
ATOM 2746 C CA . ASN A 1 348 ? -8.984 33.469 0.818 1 87.75 348 ASN A CA 1
ATOM 2747 C C . ASN A 1 348 ? -7.664 32.719 0.694 1 87.75 348 ASN A C 1
ATOM 2749 O O . ASN A 1 348 ? -7.645 31.484 0.646 1 87.75 348 ASN A O 1
ATOM 2753 N N . LYS A 1 349 ? -6.633 33.469 0.59 1 88.19 349 LYS A N 1
ATOM 2754 C CA . LYS A 1 349 ? -5.301 32.875 0.554 1 88.19 349 LYS A CA 1
ATOM 2755 C C . LYS A 1 349 ? -5.043 32 1.797 1 88.19 349 LYS A C 1
ATOM 2757 O O . LYS A 1 349 ? -4.617 30.859 1.692 1 88.19 349 LYS A O 1
ATOM 2762 N N . LEU A 1 350 ? -5.41 32.562 2.912 1 88.38 350 LEU A N 1
ATOM 2763 C CA . LEU A 1 350 ? -5.246 31.875 4.191 1 88.38 350 LEU A CA 1
ATOM 2764 C C . LEU A 1 350 ? -6.148 30.641 4.27 1 88.38 350 LEU A C 1
ATOM 2766 O O . LEU A 1 350 ? -5.746 29.609 4.801 1 88.38 350 LEU A O 1
ATOM 2770 N N . ALA A 1 351 ? -7.281 30.75 3.729 1 88.69 351 ALA A N 1
ATOM 2771 C CA . ALA A 1 351 ? -8.312 29.719 3.859 1 88.69 351 ALA A CA 1
ATOM 2772 C C . ALA A 1 351 ? -7.973 28.484 3.033 1 88.69 351 ALA A C 1
ATOM 2774 O O . ALA A 1 351 ? -8.516 27.406 3.268 1 88.69 351 ALA A O 1
ATOM 2775 N N . GLY A 1 352 ? -7.098 28.672 2 1 88.69 352 GLY A N 1
ATOM 2776 C CA . GLY A 1 352 ? -6.785 27.453 1.276 1 88.69 352 GLY A CA 1
ATOM 2777 C C . GLY A 1 352 ? -6.086 27.703 -0.047 1 88.69 352 GLY A C 1
ATOM 2778 O O . GLY A 1 352 ? -5.418 26.828 -0.583 1 88.69 352 GLY A O 1
ATOM 2779 N N . VAL A 1 353 ? -6.223 28.859 -0.569 1 88.31 353 VAL A N 1
ATOM 2780 C CA . VAL A 1 353 ? -5.688 29.156 -1.895 1 88.31 353 VAL A CA 1
ATOM 2781 C C . VAL A 1 353 ? -4.168 28.984 -1.887 1 88.31 353 VAL A C 1
ATOM 2783 O O . VAL A 1 353 ? -3.59 28.484 -2.852 1 88.31 353 VAL A O 1
ATOM 2786 N N . ASN A 1 354 ? -3.559 29.422 -0.854 1 88.94 354 ASN A N 1
ATOM 2787 C CA . ASN A 1 354 ? -2.113 29.25 -0.762 1 88.94 354 ASN A CA 1
ATOM 2788 C C . ASN A 1 354 ? -1.717 27.781 -0.805 1 88.94 354 ASN A C 1
ATOM 2790 O O . ASN A 1 354 ? -0.748 27.422 -1.472 1 88.94 354 ASN A O 1
ATOM 2794 N N . PHE A 1 355 ? -2.438 26.969 -0.135 1 90.19 355 PHE A N 1
ATOM 2795 C CA . PHE A 1 355 ? -2.143 25.547 -0.161 1 90.19 355 PHE A CA 1
ATOM 2796 C C . PHE A 1 355 ? -2.303 24.984 -1.57 1 90.19 355 PHE A C 1
ATOM 2798 O O . PHE A 1 355 ? -1.474 24.203 -2.027 1 90.19 355 PHE A O 1
ATOM 2805 N N . LEU A 1 356 ? -3.357 25.328 -2.193 1 90.44 356 LEU A N 1
ATOM 2806 C CA . LEU A 1 356 ? -3.615 24.844 -3.547 1 90.44 356 LEU A CA 1
ATOM 2807 C C . LEU A 1 356 ? -2.494 25.266 -4.492 1 90.44 356 LEU A C 1
ATOM 2809 O O . LEU A 1 356 ? -2.127 24.516 -5.395 1 90.44 356 LEU A O 1
ATOM 2813 N N . ARG A 1 357 ? -1.95 26.438 -4.27 1 89.94 357 ARG A N 1
ATOM 2814 C CA . ARG A 1 357 ? -0.828 26.891 -5.082 1 89.94 357 ARG A CA 1
ATOM 2815 C C . ARG A 1 357 ? 0.402 26.016 -4.859 1 89.94 357 ARG A C 1
ATOM 2817 O O . ARG A 1 357 ? 1.09 25.641 -5.816 1 89.94 357 ARG A O 1
ATOM 2824 N N . VAL A 1 358 ? 0.628 25.703 -3.621 1 91.19 358 VAL A N 1
ATOM 2825 C CA . VAL A 1 358 ? 1.751 24.828 -3.299 1 91.19 358 VAL A CA 1
ATOM 2826 C C . VAL A 1 358 ? 1.555 23.469 -3.967 1 91.19 358 VAL A C 1
ATOM 2828 O O . VAL A 1 358 ? 2.477 22.938 -4.59 1 91.19 358 VAL A O 1
ATOM 2831 N N . PHE A 1 359 ? 0.382 22.969 -3.84 1 92.5 359 PHE A N 1
ATOM 2832 C CA . PHE A 1 359 ? 0.078 21.672 -4.422 1 92.5 359 PHE A CA 1
ATOM 2833 C C . PHE A 1 359 ? 0.266 21.688 -5.934 1 92.5 359 PHE A C 1
ATOM 2835 O O . PHE A 1 359 ? 0.829 20.75 -6.508 1 92.5 359 PHE A O 1
ATOM 2842 N N . ASP A 1 360 ? -0.151 22.734 -6.523 1 92.5 360 ASP A N 1
ATOM 2843 C CA . ASP A 1 360 ? 0.005 22.906 -7.965 1 92.5 360 ASP A CA 1
ATOM 2844 C C . ASP A 1 360 ? 1.479 22.906 -8.359 1 92.5 360 ASP A C 1
ATOM 2846 O O . ASP A 1 360 ? 1.862 22.25 -9.336 1 92.5 360 ASP A O 1
ATOM 2850 N N . GLU A 1 361 ? 2.244 23.641 -7.633 1 93.94 361 GLU A N 1
ATOM 2851 C CA . GLU A 1 361 ? 3.67 23.719 -7.934 1 93.94 361 GLU A CA 1
ATOM 2852 C C . GLU A 1 361 ? 4.355 22.375 -7.75 1 93.94 361 GLU A C 1
ATOM 2854 O O . GLU A 1 361 ? 5.23 22 -8.531 1 93.94 361 GLU A O 1
ATOM 2859 N N . VAL A 1 362 ? 3.982 21.719 -6.746 1 96 362 VAL A N 1
ATOM 2860 C CA . VAL A 1 362 ? 4.535 20.391 -6.504 1 96 362 VAL A CA 1
ATOM 2861 C C . VAL A 1 362 ? 4.195 19.469 -7.672 1 96 362 VAL A C 1
ATOM 2863 O O . VAL A 1 362 ? 5.051 18.719 -8.148 1 96 362 VAL A O 1
ATOM 2866 N N . GLU A 1 363 ? 2.99 19.547 -8.156 1 97.25 363 GLU A N 1
ATOM 2867 C CA . GLU A 1 363 ? 2.592 18.734 -9.305 1 97.25 363 GLU A CA 1
ATOM 2868 C C . GLU A 1 363 ? 3.328 19.172 -10.57 1 97.25 363 GLU A C 1
ATOM 2870 O O . GLU A 1 363 ? 3.645 18.344 -11.43 1 97.25 363 GLU A O 1
ATOM 2875 N N . ARG A 1 364 ? 3.535 20.438 -10.688 1 97.25 364 ARG A N 1
ATOM 2876 C CA . ARG A 1 364 ? 4.293 20.938 -11.828 1 97.25 364 ARG A CA 1
ATOM 2877 C C . ARG A 1 364 ? 5.711 20.375 -11.836 1 97.25 364 ARG A C 1
ATOM 2879 O O . ARG A 1 364 ? 6.207 19.953 -12.883 1 97.25 364 ARG A O 1
ATOM 2886 N N . VAL A 1 365 ? 6.309 20.406 -10.672 1 97.69 365 VAL A N 1
ATOM 2887 C CA . VAL A 1 365 ? 7.656 19.859 -10.547 1 97.69 365 VAL A CA 1
ATOM 2888 C C . VAL A 1 365 ? 7.652 18.375 -10.914 1 97.69 365 VAL A C 1
ATOM 2890 O O . VAL A 1 365 ? 8.547 17.906 -11.617 1 97.69 365 VAL A O 1
ATOM 2893 N N . LYS A 1 366 ? 6.688 17.688 -10.445 1 98.44 366 LYS A N 1
ATOM 2894 C CA . LYS A 1 366 ? 6.539 16.281 -10.812 1 98.44 366 LYS A CA 1
ATOM 2895 C C . LYS A 1 366 ? 6.559 16.109 -12.328 1 98.44 366 LYS A C 1
ATOM 2897 O O . LYS A 1 366 ? 7.262 15.242 -12.852 1 98.44 366 LYS A O 1
ATOM 2902 N N . ARG A 1 367 ? 5.781 16.906 -13.031 1 98.06 367 ARG A N 1
ATOM 2903 C CA . ARG A 1 367 ? 5.715 16.812 -14.484 1 98.06 367 ARG A CA 1
ATOM 2904 C C . ARG A 1 367 ? 7.07 17.125 -15.109 1 98.06 367 ARG A C 1
ATOM 2906 O O . ARG A 1 367 ? 7.469 16.484 -16.094 1 98.06 367 ARG A O 1
ATOM 2913 N N . GLN A 1 368 ? 7.75 18.078 -14.539 1 97.81 368 GLN A N 1
ATOM 2914 C CA . GLN A 1 368 ? 9.062 18.453 -15.047 1 97.81 368 GLN A CA 1
ATOM 2915 C C . GLN A 1 368 ? 10.078 17.328 -14.852 1 97.81 368 GLN A C 1
ATOM 2917 O O . GLN A 1 368 ? 11.008 17.188 -15.641 1 97.81 368 GLN A O 1
ATOM 2922 N N . LEU A 1 369 ? 9.82 16.531 -13.82 1 97.75 369 LEU A N 1
ATOM 2923 C CA . LEU A 1 369 ? 10.773 15.484 -13.484 1 97.75 369 LEU A CA 1
ATOM 2924 C C . LEU A 1 369 ? 10.32 14.148 -14.07 1 97.75 369 LEU A C 1
ATOM 2926 O O . LEU A 1 369 ? 10.836 13.094 -13.688 1 97.75 369 LEU A O 1
ATOM 2930 N N . SER A 1 370 ? 9.359 14.102 -14.953 1 94.5 370 SER A N 1
ATOM 2931 C CA . SER A 1 370 ? 8.727 12.898 -15.477 1 94.5 370 SER A CA 1
ATOM 2932 C C . SER A 1 370 ? 9.75 11.984 -16.156 1 94.5 370 SER A C 1
ATOM 2934 O O . SER A 1 370 ? 9.531 10.781 -16.266 1 94.5 370 SER A O 1
ATOM 2936 N N . HIS A 1 371 ? 10.852 12.516 -16.594 1 93.69 371 HIS A N 1
ATOM 2937 C CA . HIS A 1 371 ? 11.867 11.742 -17.297 1 93.69 371 HIS A CA 1
ATOM 2938 C C . HIS A 1 371 ? 12.82 11.062 -16.312 1 93.69 371 HIS A C 1
ATOM 2940 O O . HIS A 1 371 ? 13.586 10.172 -16.703 1 93.69 371 HIS A O 1
ATOM 2946 N N . GLU A 1 372 ? 12.805 11.516 -15.086 1 94.5 372 GLU A N 1
ATOM 2947 C CA . GLU A 1 372 ? 13.711 10.961 -14.086 1 94.5 372 GLU A CA 1
ATOM 2948 C C . GLU A 1 372 ? 13.227 9.609 -13.586 1 94.5 372 GLU A C 1
ATOM 2950 O O . GLU A 1 372 ? 12.039 9.43 -13.297 1 94.5 372 GLU A O 1
ATOM 2955 N N . GLN A 1 373 ? 14.141 8.648 -13.5 1 93.62 373 GLN A N 1
ATOM 2956 C CA . GLN A 1 373 ? 13.828 7.328 -12.953 1 93.62 373 GLN A CA 1
ATOM 2957 C C . GLN A 1 373 ? 13.797 7.355 -11.43 1 93.62 373 GLN A C 1
ATOM 2959 O O . GLN A 1 373 ? 14.453 8.188 -10.805 1 93.62 373 GLN A O 1
ATOM 2964 N N . PRO A 1 374 ? 13.031 6.441 -10.867 1 96.25 374 PRO A N 1
ATOM 2965 C CA . PRO A 1 374 ? 13.055 6.355 -9.406 1 96.25 374 PRO A CA 1
ATOM 2966 C C . PRO A 1 374 ? 14.453 6.09 -8.852 1 96.25 374 PRO A C 1
ATOM 2968 O O . PRO A 1 374 ? 15.227 5.336 -9.445 1 96.25 374 PRO A O 1
ATOM 2971 N N . PHE A 1 375 ? 14.703 6.676 -7.695 1 95.62 375 PHE A N 1
ATOM 2972 C CA . PHE A 1 375 ? 15.992 6.477 -7.043 1 95.62 375 PHE A CA 1
ATOM 2973 C C . PHE A 1 375 ? 16.062 5.094 -6.398 1 95.62 375 PHE A C 1
ATOM 2975 O O . PHE A 1 375 ? 15.039 4.523 -6.027 1 95.62 375 PHE A O 1
ATOM 2982 N N . GLU A 1 376 ? 17.312 4.586 -6.32 1 96 376 GLU A N 1
ATOM 2983 C CA . GLU A 1 376 ? 17.609 3.383 -5.547 1 96 376 GLU A CA 1
ATOM 2984 C C . GLU A 1 376 ? 18.141 3.734 -4.16 1 96 376 GLU A C 1
ATOM 2986 O O . GLU A 1 376 ? 18.703 4.805 -3.961 1 96 376 GLU A O 1
ATOM 2991 N N . ASP A 1 377 ? 17.969 2.838 -3.225 1 93.25 377 ASP A N 1
ATOM 2992 C CA . ASP A 1 377 ? 18.328 3.1 -1.838 1 93.25 377 ASP A CA 1
ATOM 2993 C C . ASP A 1 377 ? 19.828 3.369 -1.712 1 93.25 377 ASP A C 1
ATOM 2995 O O . ASP A 1 377 ? 20.266 4.09 -0.808 1 93.25 377 ASP A O 1
ATOM 2999 N N . ASP A 1 378 ? 20.609 2.859 -2.59 1 89.19 378 ASP A N 1
ATOM 3000 C CA . ASP A 1 378 ? 22.062 3.004 -2.463 1 89.19 378 ASP A CA 1
ATOM 3001 C C . ASP A 1 378 ? 22.578 4.16 -3.314 1 89.19 378 ASP A C 1
ATOM 3003 O O . ASP A 1 378 ? 23.781 4.371 -3.424 1 89.19 378 ASP A O 1
ATOM 3007 N N . ASP A 1 379 ? 21.703 4.895 -3.979 1 80.75 379 ASP A N 1
ATOM 3008 C CA . ASP A 1 379 ? 22.125 6.043 -4.777 1 80.75 379 ASP A CA 1
ATOM 3009 C C . ASP A 1 379 ? 22.812 7.094 -3.912 1 80.75 379 ASP A C 1
ATOM 3011 O O . ASP A 1 379 ? 23.609 7.895 -4.414 1 80.75 379 ASP A O 1
ATOM 3015 N N . SER A 1 380 ? 22.375 7.273 -2.705 1 63.25 380 SER A N 1
ATOM 3016 C CA . SER A 1 380 ? 22.922 8.312 -1.83 1 63.25 380 SER A CA 1
ATOM 3017 C C . SER A 1 380 ? 24.438 8.281 -1.82 1 63.25 380 SER A C 1
ATOM 3019 O O . SER A 1 380 ? 25.094 9.328 -1.749 1 63.25 380 SER A O 1
ATOM 3021 N N . GLU A 1 381 ? 25.031 7.152 -2.014 1 57.44 381 GLU A N 1
ATOM 3022 C CA . GLU A 1 381 ? 26.484 7.078 -1.984 1 57.44 381 GLU A CA 1
ATOM 3023 C C . GLU A 1 381 ? 27.094 7.578 -3.295 1 57.44 381 GLU A C 1
ATOM 3025 O O . GLU A 1 381 ? 28.094 8.289 -3.289 1 57.44 381 GLU A O 1
ATOM 3030 N N . ASP A 1 382 ? 26.375 7.344 -4.406 1 48.97 382 ASP A N 1
ATOM 3031 C CA . ASP A 1 382 ? 26.922 7.672 -5.719 1 48.97 382 ASP A CA 1
ATOM 3032 C C . ASP A 1 382 ? 26.391 9.016 -6.215 1 48.97 382 ASP A C 1
ATOM 3034 O O . ASP A 1 382 ? 27.062 9.703 -6.988 1 48.97 382 ASP A O 1
ATOM 3038 N N . ALA A 1 383 ? 25.219 9.367 -5.941 1 48.47 383 ALA A N 1
ATOM 3039 C CA . ALA A 1 383 ? 24.531 10.516 -6.527 1 48.47 383 ALA A CA 1
ATOM 3040 C C . ALA A 1 383 ? 25.125 11.828 -6 1 48.47 383 ALA A C 1
ATOM 3042 O O . ALA A 1 383 ? 24.875 12.891 -6.57 1 48.47 383 ALA A O 1
ATOM 3043 N N . LEU A 1 384 ? 25.703 11.781 -4.742 1 45.97 384 LEU A N 1
ATOM 3044 C CA . LEU A 1 384 ? 26.25 13.023 -4.195 1 45.97 384 LEU A CA 1
ATOM 3045 C C . LEU A 1 384 ? 27.625 13.32 -4.773 1 45.97 384 LEU A C 1
ATOM 3047 O O . LEU A 1 384 ? 28.203 14.367 -4.488 1 45.97 384 LEU A O 1
ATOM 3051 N N . ASP A 1 385 ? 28.172 12.383 -5.414 1 38.31 385 ASP A N 1
ATOM 3052 C CA . ASP A 1 385 ? 29.422 12.844 -6 1 38.31 385 ASP A CA 1
ATOM 3053 C C . ASP A 1 385 ? 29.188 13.555 -7.328 1 38.31 385 ASP A C 1
ATOM 3055 O O . ASP A 1 385 ? 28.359 13.109 -8.141 1 38.31 385 ASP A O 1
ATOM 3059 N N . MET B 1 1 ? -70.062 -6.805 -8.281 1 28.27 1 MET B N 1
ATOM 3060 C CA . MET B 1 1 ? -69.312 -6.34 -9.422 1 28.27 1 MET B CA 1
ATOM 3061 C C . MET B 1 1 ? -67.812 -6.305 -9.086 1 28.27 1 MET B C 1
ATOM 3063 O O . MET B 1 1 ? -67.375 -5.555 -8.203 1 28.27 1 MET B O 1
ATOM 3067 N N . TRP B 1 2 ? -67.188 -7.52 -9.164 1 31.27 2 TRP B N 1
ATOM 3068 C CA . TRP B 1 2 ? -65.875 -8.117 -8.836 1 31.27 2 TRP B CA 1
ATOM 3069 C C . TRP B 1 2 ? -64.812 -7.516 -9.68 1 31.27 2 TRP B C 1
ATOM 3071 O O . TRP B 1 2 ? -64.688 -7.789 -10.883 1 31.27 2 TRP B O 1
ATOM 3081 N N . GLY B 1 3 ? -64.688 -6.137 -9.68 1 30.5 3 GLY B N 1
ATOM 3082 C CA . GLY B 1 3 ? -63.75 -5.465 -10.555 1 30.5 3 GLY B CA 1
ATOM 3083 C C . GLY B 1 3 ? -62.344 -6.008 -10.445 1 30.5 3 GLY B C 1
ATOM 3084 O O . GLY B 1 3 ? -61.781 -6.094 -9.344 1 30.5 3 GLY B O 1
ATOM 3085 N N . GLY B 1 4 ? -61.938 -6.91 -11.367 1 27.44 4 GLY B N 1
ATOM 3086 C CA . GLY B 1 4 ? -60.719 -7.641 -11.594 1 27.44 4 GLY B CA 1
ATOM 3087 C C . GLY B 1 4 ? -59.5 -6.73 -11.766 1 27.44 4 GLY B C 1
ATOM 3088 O O . GLY B 1 4 ? -59.469 -5.926 -12.703 1 27.44 4 GLY B O 1
ATOM 3089 N N . LEU B 1 5 ? -59.031 -6.113 -10.68 1 30.62 5 LEU B N 1
ATOM 3090 C CA . LEU B 1 5 ? -57.812 -5.297 -10.75 1 30.62 5 LEU B CA 1
ATOM 3091 C C . LEU B 1 5 ? -56.688 -6.039 -11.492 1 30.62 5 LEU B C 1
ATOM 3093 O O . LEU B 1 5 ? -56.25 -7.086 -11.039 1 30.62 5 LEU B O 1
ATOM 3097 N N . LEU B 1 6 ? -56.688 -5.914 -12.844 1 27.38 6 LEU B N 1
ATOM 3098 C CA . LEU B 1 6 ? -55.594 -6.418 -13.688 1 27.38 6 LEU B CA 1
ATOM 3099 C C . LEU B 1 6 ? -54.25 -5.863 -13.242 1 27.38 6 LEU B C 1
ATOM 3101 O O . LEU B 1 6 ? -54.062 -4.645 -13.211 1 27.38 6 LEU B O 1
ATOM 3105 N N . PHE B 1 7 ? -53.625 -6.539 -12.336 1 30.53 7 PHE B N 1
ATOM 3106 C CA . PHE B 1 7 ? -52.25 -6.266 -11.93 1 30.53 7 PHE B CA 1
ATOM 3107 C C . PHE B 1 7 ? -51.344 -6.23 -13.141 1 30.53 7 PHE B C 1
ATOM 3109 O O . PHE B 1 7 ? -51.219 -7.223 -13.859 1 30.53 7 PHE B O 1
ATOM 3116 N N . ALA B 1 8 ? -51.281 -5.008 -13.797 1 31.25 8 ALA B N 1
ATOM 3117 C CA . ALA B 1 8 ? -50.25 -4.789 -14.82 1 31.25 8 ALA B CA 1
ATOM 3118 C C . ALA B 1 8 ? -48.875 -5.23 -14.328 1 31.25 8 ALA B C 1
ATOM 3120 O O . ALA B 1 8 ? -48.344 -4.648 -13.391 1 31.25 8 ALA B O 1
ATOM 3121 N N . LEU B 1 9 ? -48.625 -6.559 -14.383 1 27.61 9 LEU B N 1
ATOM 3122 C CA . LEU B 1 9 ? -47.25 -7.082 -14.25 1 27.61 9 LEU B CA 1
ATOM 3123 C C . LEU B 1 9 ? -46.312 -6.387 -15.227 1 27.61 9 LEU B C 1
ATOM 3125 O O . LEU B 1 9 ? -46.406 -6.586 -16.438 1 27.61 9 LEU B O 1
ATOM 3129 N N . ILE B 1 10 ? -46.125 -5.121 -15.047 1 29.08 10 ILE B N 1
ATOM 3130 C CA . ILE B 1 10 ? -45.094 -4.52 -15.859 1 29.08 10 ILE B CA 1
ATOM 3131 C C . ILE B 1 10 ? -43.812 -5.352 -15.758 1 29.08 10 ILE B C 1
ATOM 3133 O O . ILE B 1 10 ? -43.219 -5.477 -14.672 1 29.08 10 ILE B O 1
ATOM 3137 N N . SER B 1 11 ? -43.688 -6.355 -16.578 1 24.53 11 SER B N 1
ATOM 3138 C CA . SER B 1 11 ? -42.438 -7.074 -16.844 1 24.53 11 SER B CA 1
ATOM 3139 C C . SER B 1 11 ? -41.281 -6.113 -17.078 1 24.53 11 SER B C 1
ATOM 3141 O O . SER B 1 11 ? -41.312 -5.316 -18.016 1 24.53 11 SER B O 1
ATOM 3143 N N . CYS B 1 12 ? -40.844 -5.535 -16.016 1 26.78 12 CYS B N 1
ATOM 3144 C CA . CYS B 1 12 ? -39.531 -4.883 -16.156 1 26.78 12 CYS B CA 1
ATOM 3145 C C . CYS B 1 12 ? -38.594 -5.742 -16.969 1 26.78 12 CYS B C 1
ATOM 3147 O O . CYS B 1 12 ? -38.125 -6.777 -16.484 1 26.78 12 CYS B O 1
ATOM 3149 N N . LEU B 1 13 ? -38.812 -5.84 -18.234 1 26.73 13 LEU B N 1
ATOM 3150 C CA . LEU B 1 13 ? -37.781 -6.316 -19.172 1 26.73 13 LEU B CA 1
ATOM 3151 C C . LEU B 1 13 ? -36.438 -5.703 -18.844 1 26.73 13 LEU B C 1
ATOM 3153 O O . LEU B 1 13 ? -36.188 -4.52 -19.094 1 26.73 13 LEU B O 1
ATOM 3157 N N . ILE B 1 14 ? -35.906 -6.062 -17.75 1 28.8 14 ILE B N 1
ATOM 3158 C CA . ILE B 1 14 ? -34.5 -5.758 -17.5 1 28.8 14 ILE B CA 1
ATOM 3159 C C . ILE B 1 14 ? -33.656 -6.07 -18.75 1 28.8 14 ILE B C 1
ATOM 3161 O O . ILE B 1 14 ? -33.656 -7.207 -19.219 1 28.8 14 ILE B O 1
ATOM 3165 N N . PHE B 1 15 ? -33.531 -5.184 -19.594 1 27.59 15 PHE B N 1
ATOM 3166 C CA . PHE B 1 15 ? -32.562 -5.203 -20.688 1 27.59 15 PHE B CA 1
ATOM 3167 C C . PHE B 1 15 ? -31.234 -5.746 -20.188 1 27.59 15 PHE B C 1
ATOM 3169 O O . PHE B 1 15 ? -30.516 -5.07 -19.438 1 27.59 15 PHE B O 1
ATOM 3176 N N . PHE B 1 16 ? -31.219 -7.02 -19.953 1 27.81 16 PHE B N 1
ATOM 3177 C CA . PHE B 1 16 ? -29.938 -7.719 -19.875 1 27.81 16 PHE B CA 1
ATOM 3178 C C . PHE B 1 16 ? -29.031 -7.324 -21.031 1 27.81 16 PHE B C 1
ATOM 3180 O O . PHE B 1 16 ? -29.266 -7.727 -22.172 1 27.81 16 PHE B O 1
ATOM 3187 N N . GLY B 1 17 ? -28.641 -6.098 -21.078 1 30.75 17 GLY B N 1
ATOM 3188 C CA . GLY B 1 17 ? -27.531 -5.906 -22 1 30.75 17 GLY B CA 1
ATOM 3189 C C . GLY B 1 17 ? -26.625 -7.113 -22.109 1 30.75 17 GLY B C 1
ATOM 3190 O O . GLY B 1 17 ? -26.406 -7.824 -21.109 1 30.75 17 GLY B O 1
ATOM 3191 N N . ASN B 1 18 ? -26.562 -7.699 -23.203 1 29.95 18 ASN B N 1
ATOM 3192 C CA . ASN B 1 18 ? -25.703 -8.805 -23.609 1 29.95 18 ASN B CA 1
ATOM 3193 C C . ASN B 1 18 ? -24.312 -8.703 -23 1 29.95 18 ASN B C 1
ATOM 3195 O O . ASN B 1 18 ? -23.453 -7.984 -23.5 1 29.95 18 ASN B O 1
ATOM 3199 N N . VAL B 1 19 ? -24.234 -8.5 -21.734 1 31.94 19 VAL B N 1
ATOM 3200 C CA . VAL B 1 19 ? -22.922 -8.781 -21.188 1 31.94 19 VAL B CA 1
ATOM 3201 C C . VAL B 1 19 ? -22.344 -10.031 -21.859 1 31.94 19 VAL B C 1
ATOM 3203 O O . VAL B 1 19 ? -22.859 -11.133 -21.688 1 31.94 19 VAL B O 1
ATOM 3206 N N . LEU B 1 20 ? -21.828 -9.938 -23.078 1 35.81 20 LEU B N 1
ATOM 3207 C CA . LEU B 1 20 ? -21.078 -11.039 -23.672 1 35.81 20 LEU B CA 1
ATOM 3208 C C . LEU B 1 20 ? -20.344 -11.844 -22.594 1 35.81 20 LEU B C 1
ATOM 3210 O O . LEU B 1 20 ? -19.766 -11.266 -21.672 1 35.81 20 LEU B O 1
ATOM 3214 N N . ASN B 1 21 ? -20.766 -13.016 -22.359 1 38.56 21 ASN B N 1
ATOM 3215 C CA . ASN B 1 21 ? -20.078 -14 -21.531 1 38.56 21 ASN B CA 1
ATOM 3216 C C . ASN B 1 21 ? -18.578 -14.016 -21.812 1 38.56 21 ASN B C 1
ATOM 3218 O O . ASN B 1 21 ? -18.141 -13.688 -22.922 1 38.56 21 ASN B O 1
ATOM 3222 N N . ALA B 1 22 ? -17.688 -13.93 -20.875 1 43.12 22 ALA B N 1
ATOM 3223 C CA . ALA B 1 22 ? -16.234 -13.977 -20.969 1 43.12 22 ALA B CA 1
ATOM 3224 C C . ALA B 1 22 ? -15.789 -14.867 -22.125 1 43.12 22 ALA B C 1
ATOM 3226 O O . ALA B 1 22 ? -14.852 -14.539 -22.859 1 43.12 22 ALA B O 1
ATOM 3227 N N . ASP B 1 23 ? -16.562 -15.945 -22.266 1 45.56 23 ASP B N 1
ATOM 3228 C CA . ASP B 1 23 ? -16.172 -16.906 -23.281 1 45.56 23 ASP B CA 1
ATOM 3229 C C . ASP B 1 23 ? -16.141 -16.266 -24.672 1 45.56 23 ASP B C 1
ATOM 3231 O O . ASP B 1 23 ? -15.273 -16.578 -25.484 1 45.56 23 ASP B O 1
ATOM 3235 N N . GLU B 1 24 ? -17.172 -15.523 -24.922 1 46.16 24 GLU B N 1
ATOM 3236 C CA . GLU B 1 24 ? -17.234 -14.992 -26.281 1 46.16 24 GLU B CA 1
ATOM 3237 C C . GLU B 1 24 ? -16.141 -13.953 -26.531 1 46.16 24 GLU B C 1
ATOM 3239 O O . GLU B 1 24 ? -15.703 -13.758 -27.656 1 46.16 24 GLU B O 1
ATOM 3244 N N . ARG B 1 25 ? -15.82 -13.242 -25.562 1 45.41 25 ARG B N 1
ATOM 3245 C CA . ARG B 1 25 ? -14.883 -12.133 -25.703 1 45.41 25 ARG B CA 1
ATOM 3246 C C . ARG B 1 25 ? -13.445 -12.641 -25.797 1 45.41 25 ARG B C 1
ATOM 3248 O O . ARG B 1 25 ? -12.539 -11.898 -26.188 1 45.41 25 ARG B O 1
ATOM 3255 N N . ILE B 1 26 ? -13.305 -13.727 -25.266 1 48.47 26 ILE B N 1
ATOM 3256 C CA . ILE B 1 26 ? -11.938 -14.219 -25.156 1 48.47 26 ILE B CA 1
ATOM 3257 C C . ILE B 1 26 ? -11.547 -14.961 -26.438 1 48.47 26 ILE B C 1
ATOM 3259 O O . ILE B 1 26 ? -11.875 -16.141 -26.609 1 48.47 26 ILE B O 1
ATOM 3263 N N . GLU B 1 27 ? -11.883 -14.422 -27.531 1 43.75 27 GLU B N 1
ATOM 3264 C CA . GLU B 1 27 ? -11.352 -15.086 -28.703 1 43.75 27 GLU B CA 1
ATOM 3265 C C . GLU B 1 27 ? -9.828 -15.109 -28.688 1 43.75 27 GLU B C 1
ATOM 3267 O O . GLU B 1 27 ? -9.188 -14.07 -28.516 1 43.75 27 GLU B O 1
ATOM 3272 N N . ARG B 1 28 ? -9.18 -16.297 -28.234 1 48.88 28 ARG B N 1
ATOM 3273 C CA . ARG B 1 28 ? -7.773 -16.672 -28.109 1 48.88 28 ARG B CA 1
ATOM 3274 C C . ARG B 1 28 ? -7.074 -16.609 -29.469 1 48.88 28 ARG B C 1
ATOM 3276 O O . ARG B 1 28 ? -7.414 -17.359 -30.375 1 48.88 28 ARG B O 1
ATOM 3283 N N . ASN B 1 29 ? -6.871 -15.695 -30.203 1 46.12 29 ASN B N 1
ATOM 3284 C CA . ASN B 1 29 ? -6.273 -16.062 -31.484 1 46.12 29 ASN B CA 1
ATOM 3285 C C . ASN B 1 29 ? -4.891 -16.672 -31.312 1 46.12 29 ASN B C 1
ATOM 3287 O O . ASN B 1 29 ? -4.551 -17.656 -31.969 1 46.12 29 ASN B O 1
ATOM 3291 N N . ASP B 1 30 ? -3.66 -15.961 -30.859 1 53.03 30 ASP B N 1
ATOM 3292 C CA . ASP B 1 30 ? -2.303 -16.156 -31.359 1 53.03 30 ASP B CA 1
ATOM 3293 C C . ASP B 1 30 ? -1.463 -16.953 -30.359 1 53.03 30 ASP B C 1
ATOM 3295 O O . ASP B 1 30 ? -0.275 -16.688 -30.188 1 53.03 30 ASP B O 1
ATOM 3299 N N . LYS B 1 31 ? -1.929 -18.281 -29.938 1 63.69 31 LYS B N 1
ATOM 3300 C CA . LYS B 1 31 ? -1.029 -19.203 -29.25 1 63.69 31 LYS B CA 1
ATOM 3301 C C . LYS B 1 31 ? -0.402 -18.547 -28.016 1 63.69 31 LYS B C 1
ATOM 3303 O O . LYS B 1 31 ? 0.737 -18.844 -27.656 1 63.69 31 LYS B O 1
ATOM 3308 N N . LEU B 1 32 ? -1.071 -17.656 -27.516 1 71.44 32 LEU B N 1
ATOM 3309 C CA . LEU B 1 32 ? -0.556 -16.938 -26.344 1 71.44 32 LEU B CA 1
ATOM 3310 C C . LEU B 1 32 ? -1.021 -17.594 -25.062 1 71.44 32 LEU B C 1
ATOM 3312 O O . LEU B 1 32 ? -2.08 -18.234 -25.016 1 71.44 32 LEU B O 1
ATOM 3316 N N . ILE B 1 33 ? -0.061 -17.547 -24.062 1 80 33 ILE B N 1
ATOM 3317 C CA . ILE B 1 33 ? -0.241 -18.297 -22.828 1 80 33 ILE B CA 1
ATOM 3318 C C . ILE B 1 33 ? -0.246 -17.359 -21.641 1 80 33 ILE B C 1
ATOM 3320 O O . ILE B 1 33 ? 0.564 -16.422 -21.562 1 80 33 ILE B O 1
ATOM 3324 N N . LEU B 1 34 ? -1.246 -17.516 -20.812 1 78.19 34 LEU B N 1
ATOM 3325 C CA . LEU B 1 34 ? -1.253 -16.859 -19.516 1 78.19 34 LEU B CA 1
ATOM 3326 C C . LEU B 1 34 ? -0.79 -17.828 -18.422 1 78.19 34 LEU B C 1
ATOM 3328 O O . LEU B 1 34 ? -1.402 -18.875 -18.219 1 78.19 34 LEU B O 1
ATOM 3332 N N . VAL B 1 35 ? 0.316 -17.438 -17.797 1 77.31 35 VAL B N 1
ATOM 3333 C CA . VAL B 1 35 ? 0.964 -18.328 -16.844 1 77.31 35 VAL B CA 1
ATOM 3334 C C . VAL B 1 35 ? 0.706 -17.828 -15.422 1 77.31 35 VAL B C 1
ATOM 3336 O O . VAL B 1 35 ? 0.797 -16.625 -15.148 1 77.31 35 VAL B O 1
ATOM 3339 N N . GLY B 1 36 ? 0.471 -18.719 -14.625 1 82.88 36 GLY B N 1
ATOM 3340 C CA . GLY B 1 36 ? 0.055 -18.422 -13.266 1 82.88 36 GLY B CA 1
ATOM 3341 C C . GLY B 1 36 ? 1.211 -18.062 -12.352 1 82.88 36 GLY B C 1
ATOM 3342 O O . GLY B 1 36 ? 1.547 -16.891 -12.203 1 82.88 36 GLY B O 1
ATOM 3343 N N . HIS B 1 37 ? 2.01 -18.906 -11.828 1 89.31 37 HIS B N 1
ATOM 3344 C CA . HIS B 1 37 ? 2.904 -18.719 -10.688 1 89.31 37 HIS B CA 1
ATOM 3345 C C . HIS B 1 37 ? 4.34 -18.484 -11.141 1 89.31 37 HIS B C 1
ATOM 3347 O O . HIS B 1 37 ? 4.973 -19.391 -11.703 1 89.31 37 HIS B O 1
ATOM 3353 N N . ASN B 1 38 ? 4.887 -17.312 -10.945 1 95.5 38 ASN B N 1
ATOM 3354 C CA . ASN B 1 38 ? 6.273 -16.953 -11.219 1 95.5 38 ASN B CA 1
ATOM 3355 C C . ASN B 1 38 ? 6.848 -16.047 -10.133 1 95.5 38 ASN B C 1
ATOM 3357 O O . ASN B 1 38 ? 6.25 -15.031 -9.797 1 95.5 38 ASN B O 1
ATOM 3361 N N . ARG B 1 39 ? 8.008 -16.422 -9.602 1 96.06 39 ARG B N 1
ATOM 3362 C CA . ARG B 1 39 ? 8.555 -15.727 -8.445 1 96.06 39 ARG B CA 1
ATOM 3363 C C . ARG B 1 39 ? 9.742 -14.859 -8.844 1 96.06 39 ARG B C 1
ATOM 3365 O O . ARG B 1 39 ? 10.672 -14.672 -8.055 1 96.06 39 ARG B O 1
ATOM 3372 N N . LEU B 1 40 ? 9.781 -14.375 -10.031 1 96.94 40 LEU B N 1
ATOM 3373 C CA . LEU B 1 40 ? 10.883 -13.539 -10.508 1 96.94 40 LEU B CA 1
ATOM 3374 C C . LEU B 1 40 ? 11.148 -12.391 -9.547 1 96.94 40 LEU B C 1
ATOM 3376 O O . LEU B 1 40 ? 12.297 -12.109 -9.203 1 96.94 40 LEU B O 1
ATOM 3380 N N . ILE B 1 41 ? 10.148 -11.734 -9.07 1 97.94 41 ILE B N 1
ATOM 3381 C CA . ILE B 1 41 ? 10.312 -10.531 -8.258 1 97.94 41 ILE B CA 1
ATOM 3382 C C . ILE B 1 41 ? 10.891 -10.914 -6.895 1 97.94 41 ILE B C 1
ATOM 3384 O O . ILE B 1 41 ? 11.703 -10.172 -6.328 1 97.94 41 ILE B O 1
ATOM 3388 N N . MET B 1 42 ? 10.453 -12 -6.363 1 96.81 42 MET B N 1
ATOM 3389 C CA . MET B 1 42 ? 11.055 -12.469 -5.121 1 96.81 42 MET B CA 1
ATOM 3390 C C . MET B 1 42 ? 12.547 -12.734 -5.305 1 96.81 42 MET B C 1
ATOM 3392 O O . MET B 1 42 ? 13.344 -12.422 -4.422 1 96.81 42 MET B O 1
ATOM 3396 N N . ASN B 1 43 ? 12.914 -13.305 -6.457 1 95.81 43 ASN B N 1
ATOM 3397 C CA . ASN B 1 43 ? 14.32 -13.523 -6.754 1 95.81 43 ASN B CA 1
ATOM 3398 C C . ASN B 1 43 ? 15.086 -12.203 -6.855 1 95.81 43 ASN B C 1
ATOM 3400 O O . ASN B 1 43 ? 16.203 -12.086 -6.332 1 95.81 43 ASN B O 1
ATOM 3404 N N . VAL B 1 44 ? 14.461 -11.289 -7.543 1 97.06 44 VAL B N 1
ATOM 3405 C CA . VAL B 1 44 ? 15.086 -9.977 -7.672 1 97.06 44 VAL B CA 1
ATOM 3406 C C . VAL B 1 44 ? 15.281 -9.359 -6.289 1 97.06 44 VAL B C 1
ATOM 3408 O O . VAL B 1 44 ? 16.359 -8.828 -5.992 1 97.06 44 VAL B O 1
ATOM 3411 N N . ALA B 1 45 ? 14.289 -9.438 -5.496 1 97 45 ALA B N 1
ATOM 3412 C CA . ALA B 1 45 ? 14.383 -8.914 -4.133 1 97 45 ALA B CA 1
ATOM 3413 C C . ALA B 1 45 ? 15.523 -9.594 -3.367 1 97 45 ALA B C 1
ATOM 3415 O O . ALA B 1 45 ? 16.312 -8.922 -2.697 1 97 45 ALA B O 1
ATOM 3416 N N . ASN B 1 46 ? 15.656 -10.844 -3.471 1 94.38 46 ASN B N 1
ATOM 3417 C CA . ASN B 1 46 ? 16.641 -11.617 -2.717 1 94.38 46 ASN B CA 1
ATOM 3418 C C . ASN B 1 46 ? 18.062 -11.352 -3.207 1 94.38 46 ASN B C 1
ATOM 3420 O O . ASN B 1 46 ? 18.984 -11.266 -2.404 1 94.38 46 ASN B O 1
ATOM 3424 N N . VAL B 1 47 ? 18.203 -11.211 -4.496 1 94.5 47 VAL B N 1
ATOM 3425 C CA . VAL B 1 47 ? 19.531 -11.148 -5.098 1 94.5 47 VAL B CA 1
ATOM 3426 C C . VAL B 1 47 ? 20.031 -9.711 -5.082 1 94.5 47 VAL B C 1
ATOM 3428 O O . VAL B 1 47 ? 21.219 -9.469 -4.816 1 94.5 47 VAL B O 1
ATOM 3431 N N . THR B 1 48 ? 19.156 -8.766 -5.34 1 95.38 48 THR B N 1
ATOM 3432 C CA . THR B 1 48 ? 19.625 -7.398 -5.539 1 95.38 48 THR B CA 1
ATOM 3433 C C . THR B 1 48 ? 19.094 -6.48 -4.441 1 95.38 48 THR B C 1
ATOM 3435 O O . THR B 1 48 ? 19.312 -5.266 -4.484 1 95.38 48 THR B O 1
ATOM 3438 N N . ASN B 1 49 ? 18.344 -7.008 -3.502 1 95.56 49 ASN B N 1
ATOM 3439 C CA . ASN B 1 49 ? 17.672 -6.207 -2.486 1 95.56 49 ASN B CA 1
ATOM 3440 C C . ASN B 1 49 ? 16.781 -5.133 -3.113 1 95.56 49 ASN B C 1
ATOM 3442 O O . ASN B 1 49 ? 16.859 -3.961 -2.742 1 95.56 49 ASN B O 1
ATOM 3446 N N . ASN B 1 50 ? 16.078 -5.516 -4.133 1 97.12 50 ASN B N 1
ATOM 3447 C CA . ASN B 1 50 ? 15.07 -4.707 -4.812 1 97.12 50 ASN B CA 1
ATOM 3448 C C . ASN B 1 50 ? 15.711 -3.609 -5.656 1 97.12 50 ASN B C 1
ATOM 3450 O O . ASN B 1 50 ? 15.031 -2.68 -6.094 1 97.12 50 ASN B O 1
ATOM 3454 N N . ASN B 1 51 ? 17.031 -3.678 -5.941 1 96.38 51 ASN B N 1
ATOM 3455 C CA . ASN B 1 51 ? 17.734 -2.684 -6.742 1 96.38 51 ASN B CA 1
ATOM 3456 C C . ASN B 1 51 ? 17.719 -3.037 -8.227 1 96.38 51 ASN B C 1
ATOM 3458 O O . ASN B 1 51 ? 18.344 -4.012 -8.648 1 96.38 51 ASN B O 1
ATOM 3462 N N . LEU B 1 52 ? 17.094 -2.24 -9.062 1 95.69 52 LEU B N 1
ATOM 3463 C CA . LEU B 1 52 ? 16.891 -2.574 -10.469 1 95.69 52 LEU B CA 1
ATOM 3464 C C . LEU B 1 52 ? 18.047 -2.088 -11.32 1 95.69 52 LEU B C 1
ATOM 3466 O O . LEU B 1 52 ? 18.109 -2.365 -12.523 1 95.69 52 LEU B O 1
ATOM 3470 N N . ARG B 1 53 ? 19 -1.396 -10.719 1 91.69 53 ARG B N 1
ATOM 3471 C CA . ARG B 1 53 ? 20.234 -1.078 -11.438 1 91.69 53 ARG B CA 1
ATOM 3472 C C . ARG B 1 53 ? 21.062 -2.336 -11.695 1 91.69 53 ARG B C 1
ATOM 3474 O O . ARG B 1 53 ? 21.828 -2.391 -12.648 1 91.69 53 ARG B O 1
ATOM 3481 N N . GLU B 1 54 ? 20.828 -3.236 -10.836 1 89.19 54 GLU B N 1
ATOM 3482 C CA . GLU B 1 54 ? 21.609 -4.473 -10.906 1 89.19 54 GLU B CA 1
ATOM 3483 C C . GLU B 1 54 ? 20.844 -5.562 -11.648 1 89.19 54 GLU B C 1
ATOM 3485 O O . GLU B 1 54 ? 21.234 -6.734 -11.609 1 89.19 54 GLU B O 1
ATOM 3490 N N . PHE B 1 55 ? 19.781 -5.223 -12.219 1 94.31 55 PHE B N 1
ATOM 3491 C CA . PHE B 1 55 ? 18.922 -6.188 -12.898 1 94.31 55 PHE B CA 1
ATOM 3492 C C . PHE B 1 55 ? 18.312 -5.578 -14.148 1 94.31 55 PHE B C 1
ATOM 3494 O O . PHE B 1 55 ? 17.656 -4.531 -14.078 1 94.31 55 PHE B O 1
ATOM 3501 N N . ASP B 1 56 ? 18.5 -6.27 -15.242 1 93.25 56 ASP B N 1
ATOM 3502 C CA . ASP B 1 56 ? 17.891 -5.867 -16.5 1 93.25 56 ASP B CA 1
ATOM 3503 C C . ASP B 1 56 ? 17.156 -7.027 -17.156 1 93.25 56 ASP B C 1
ATOM 3505 O O . ASP B 1 56 ? 17.766 -7.988 -17.625 1 93.25 56 ASP B O 1
ATOM 3509 N N . LEU B 1 57 ? 15.891 -6.852 -17.203 1 96.19 57 LEU B N 1
ATOM 3510 C CA . LEU B 1 57 ? 15.016 -7.91 -17.688 1 96.19 57 LEU B CA 1
ATOM 3511 C C . LEU B 1 57 ? 15.195 -8.109 -19.188 1 96.19 57 LEU B C 1
ATOM 3513 O O . LEU B 1 57 ? 14.812 -9.141 -19.734 1 96.19 57 LEU B O 1
ATOM 3517 N N . ASN B 1 58 ? 15.797 -7.16 -19.875 1 94.75 58 ASN B N 1
ATOM 3518 C CA . ASN B 1 58 ? 16.016 -7.223 -21.312 1 94.75 58 ASN B CA 1
ATOM 3519 C C . ASN B 1 58 ? 17.219 -8.094 -21.656 1 94.75 58 ASN B C 1
ATOM 3521 O O . ASN B 1 58 ? 17.391 -8.492 -22.812 1 94.75 58 ASN B O 1
ATOM 3525 N N . TRP B 1 59 ? 18.016 -8.359 -20.719 1 93.38 59 TRP B N 1
ATOM 3526 C CA . TRP B 1 59 ? 19.203 -9.164 -20.953 1 93.38 59 TRP B CA 1
ATOM 3527 C C . TRP B 1 59 ? 18.859 -10.648 -21.047 1 93.38 59 TRP B C 1
ATOM 3529 O O . TRP B 1 59 ? 17.859 -11.094 -20.469 1 93.38 59 TRP B O 1
ATOM 3539 N N . ASP B 1 60 ? 19.641 -11.305 -21.859 1 96.06 60 ASP B N 1
ATOM 3540 C CA . ASP B 1 60 ? 19.625 -12.766 -21.734 1 96.06 60 ASP B CA 1
ATOM 3541 C C . ASP B 1 60 ? 20.281 -13.227 -20.438 1 96.06 60 ASP B C 1
ATOM 3543 O O . ASP B 1 60 ? 21.5 -13.398 -20.391 1 96.06 60 ASP B O 1
ATOM 3547 N N . LEU B 1 61 ? 19.484 -13.445 -19.484 1 95.75 61 LEU B N 1
ATOM 3548 C CA . LEU B 1 61 ? 20.016 -13.688 -18.141 1 95.75 61 LEU B CA 1
ATOM 3549 C C . LEU B 1 61 ? 20.781 -15 -18.094 1 95.75 61 LEU B C 1
ATOM 3551 O O . LEU B 1 61 ? 21.547 -15.25 -17.156 1 95.75 61 LEU B O 1
ATOM 3555 N N . ARG B 1 62 ? 20.641 -15.859 -19.047 1 93.62 62 ARG B N 1
ATOM 3556 C CA . ARG B 1 62 ? 21.406 -17.094 -19.141 1 93.62 62 ARG B CA 1
ATOM 3557 C C . ARG B 1 62 ? 22.891 -16.797 -19.359 1 93.62 62 ARG B C 1
ATOM 3559 O O . ARG B 1 62 ? 23.734 -17.656 -19.109 1 93.62 62 ARG B O 1
ATOM 3566 N N . ARG B 1 63 ? 23.094 -15.648 -19.844 1 95.06 63 ARG B N 1
ATOM 3567 C CA . ARG B 1 63 ? 24.469 -15.25 -20.156 1 95.06 63 ARG B CA 1
ATOM 3568 C C . ARG B 1 63 ? 24.969 -14.18 -19.203 1 95.06 63 ARG B C 1
ATOM 3570 O O . ARG B 1 63 ? 26.062 -13.656 -19.359 1 95.06 63 ARG B O 1
ATOM 3577 N N . HIS B 1 64 ? 24.156 -13.797 -18.359 1 94.12 64 HIS B N 1
ATOM 3578 C CA . HIS B 1 64 ? 24.516 -12.758 -17.391 1 94.12 64 HIS B CA 1
ATOM 3579 C C . HIS B 1 64 ? 25.5 -13.289 -16.359 1 94.12 64 HIS B C 1
ATOM 3581 O O . HIS B 1 64 ? 25.359 -14.414 -15.875 1 94.12 64 HIS B O 1
ATOM 3587 N N . PRO B 1 65 ? 26.516 -12.523 -15.992 1 93.19 65 PRO B N 1
ATOM 3588 C CA . PRO B 1 65 ? 27.562 -13.016 -15.094 1 93.19 65 PRO B CA 1
ATOM 3589 C C . PRO B 1 65 ? 27.031 -13.43 -13.727 1 93.19 65 PRO B C 1
ATOM 3591 O O . PRO B 1 65 ? 27.547 -14.375 -13.117 1 93.19 65 PRO B O 1
ATOM 3594 N N . VAL B 1 66 ? 26 -12.828 -13.211 1 93.31 66 VAL B N 1
ATOM 3595 C CA . VAL B 1 66 ? 25.469 -13.094 -11.883 1 93.31 66 VAL B CA 1
ATOM 3596 C C . VAL B 1 66 ? 24.266 -14.031 -11.984 1 93.31 66 VAL B C 1
ATOM 3598 O O . VAL B 1 66 ? 24.234 -15.094 -11.352 1 93.31 66 VAL B O 1
ATOM 3601 N N . TRP B 1 67 ? 23.391 -13.766 -12.828 1 94.38 67 TRP B N 1
ATOM 3602 C CA . TRP B 1 67 ? 22.094 -14.43 -12.867 1 94.38 67 TRP B CA 1
ATOM 3603 C C . TRP B 1 67 ? 22.203 -15.812 -13.508 1 94.38 67 TRP B C 1
ATOM 3605 O O . TRP B 1 67 ? 21.375 -16.688 -13.273 1 94.38 67 TRP B O 1
ATOM 3615 N N . SER B 1 68 ? 23.25 -15.977 -14.344 1 94.12 68 SER B N 1
ATOM 3616 C CA . SER B 1 68 ? 23.469 -17.281 -14.961 1 94.12 68 SER B CA 1
ATOM 3617 C C . SER B 1 68 ? 23.844 -18.328 -13.922 1 94.12 68 SER B C 1
ATOM 3619 O O . SER B 1 68 ? 23.734 -19.531 -14.18 1 94.12 68 SER B O 1
ATOM 3621 N N . LYS B 1 69 ? 24.234 -17.859 -12.766 1 93.81 69 LYS B N 1
ATOM 3622 C CA . LYS B 1 69 ? 24.688 -18.766 -11.703 1 93.81 69 LYS B CA 1
ATOM 3623 C C . LYS B 1 69 ? 23.562 -19.062 -10.719 1 93.81 69 LYS B C 1
ATOM 3625 O O . LYS B 1 69 ? 23.734 -19.828 -9.773 1 93.81 69 LYS B O 1
ATOM 3630 N N . ILE B 1 70 ? 22.484 -18.453 -10.898 1 92.69 70 ILE B N 1
ATOM 3631 C CA . ILE B 1 70 ? 21.312 -18.672 -10.07 1 92.69 70 ILE B CA 1
ATOM 3632 C C . ILE B 1 70 ? 20.391 -19.719 -10.727 1 92.69 70 ILE B C 1
ATOM 3634 O O . ILE B 1 70 ? 19.781 -19.438 -11.758 1 92.69 70 ILE B O 1
ATOM 3638 N N . ASN B 1 71 ? 20.281 -20.859 -10.102 1 90.06 71 ASN B N 1
ATOM 3639 C CA . ASN B 1 71 ? 19.594 -22 -10.68 1 90.06 71 ASN B CA 1
ATOM 3640 C C . ASN B 1 71 ? 18.109 -21.719 -10.906 1 90.06 71 ASN B C 1
ATOM 3642 O O . ASN B 1 71 ? 17.484 -22.297 -11.797 1 90.06 71 ASN B O 1
ATOM 3646 N N . THR B 1 72 ? 17.594 -20.766 -10.172 1 92.06 72 THR B N 1
ATOM 3647 C CA . THR B 1 72 ? 16.156 -20.5 -10.258 1 92.06 72 THR B CA 1
ATOM 3648 C C . THR B 1 72 ? 15.883 -19.375 -11.25 1 92.06 72 THR B C 1
ATOM 3650 O O . THR B 1 72 ? 14.727 -19 -11.453 1 92.06 72 THR B O 1
ATOM 3653 N N . SER B 1 73 ? 16.922 -18.812 -11.805 1 94.69 73 SER B N 1
ATOM 3654 C CA . SER B 1 73 ? 16.719 -17.75 -12.781 1 94.69 73 SER B CA 1
ATOM 3655 C C . SER B 1 73 ? 16.281 -18.328 -14.133 1 94.69 73 SER B C 1
ATOM 3657 O O . SER B 1 73 ? 17.125 -18.781 -14.906 1 94.69 73 SER B O 1
ATOM 3659 N N . ARG B 1 74 ? 15 -18.203 -14.445 1 96.06 74 ARG B N 1
ATOM 3660 C CA . ARG B 1 74 ? 14.453 -18.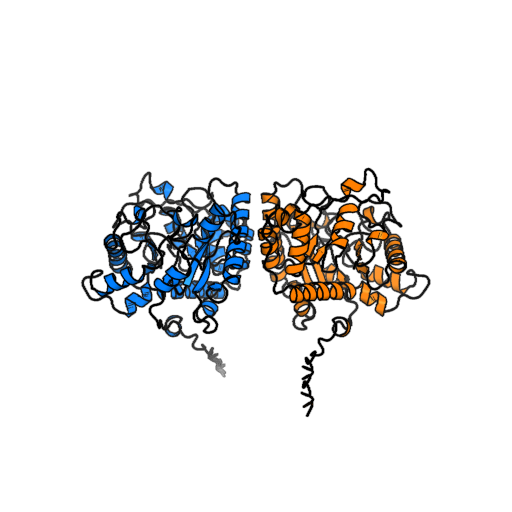891 -15.609 1 96.06 74 ARG B CA 1
ATOM 3661 C C . ARG B 1 74 ? 13.586 -17.969 -16.438 1 96.06 74 ARG B C 1
ATOM 3663 O O . ARG B 1 74 ? 12.812 -18.422 -17.297 1 96.06 74 ARG B O 1
ATOM 3670 N N . THR B 1 75 ? 13.602 -16.734 -16.109 1 97.06 75 THR B N 1
ATOM 3671 C CA . THR B 1 75 ? 12.68 -15.781 -16.719 1 97.06 75 THR B CA 1
ATOM 3672 C C . THR B 1 75 ? 13.406 -14.5 -17.109 1 97.06 75 THR B C 1
ATOM 3674 O O . THR B 1 75 ? 14.156 -13.93 -16.312 1 97.06 75 THR B O 1
ATOM 3677 N N . ASP B 1 76 ? 13.375 -14.062 -18.297 1 97.38 76 ASP B N 1
ATOM 3678 C CA . ASP B 1 76 ? 13.711 -12.75 -18.844 1 97.38 76 ASP B CA 1
ATOM 3679 C C . ASP B 1 76 ? 12.844 -12.43 -20.062 1 97.38 76 ASP B C 1
ATOM 3681 O O . ASP B 1 76 ? 12.008 -13.242 -20.453 1 97.38 76 ASP B O 1
ATOM 3685 N N . LEU B 1 77 ? 12.969 -11.297 -20.609 1 97.31 77 LEU B N 1
ATOM 3686 C CA . LEU B 1 77 ? 12.055 -10.859 -21.656 1 97.31 77 LEU B CA 1
ATOM 3687 C C . LEU B 1 77 ? 12.25 -11.68 -22.938 1 97.31 77 LEU B C 1
ATOM 3689 O O . LEU B 1 77 ? 11.289 -11.992 -23.641 1 97.31 77 LEU B O 1
ATOM 3693 N N . ILE B 1 78 ? 13.469 -12.016 -23.234 1 97.06 78 ILE B N 1
ATOM 3694 C CA . ILE B 1 78 ? 13.773 -12.82 -24.406 1 97.06 78 ILE B CA 1
ATOM 3695 C C . ILE B 1 78 ? 13.086 -14.18 -24.297 1 97.06 78 ILE B C 1
ATOM 3697 O O . ILE B 1 78 ? 12.422 -14.625 -25.234 1 97.06 78 ILE B O 1
ATOM 3701 N N . ARG B 1 79 ? 13.203 -14.766 -23.172 1 97.12 79 ARG B N 1
ATOM 3702 C CA . ARG B 1 79 ? 12.625 -16.094 -22.969 1 97.12 79 ARG B CA 1
ATOM 3703 C C . ARG B 1 79 ? 11.102 -16.016 -22.875 1 97.12 79 ARG B C 1
ATOM 3705 O O . ARG B 1 79 ? 10.406 -16.906 -23.375 1 97.12 79 ARG B O 1
ATOM 3712 N N . LEU B 1 80 ? 10.547 -14.969 -22.25 1 96.5 80 LEU B N 1
ATOM 3713 C CA . LEU B 1 80 ? 9.102 -14.797 -22.188 1 96.5 80 LEU B CA 1
ATOM 3714 C C . LEU B 1 80 ? 8.508 -14.711 -23.594 1 96.5 80 LEU B C 1
ATOM 3716 O O . LEU B 1 80 ? 7.473 -15.32 -23.875 1 96.5 80 LEU B O 1
ATOM 3720 N N . ARG B 1 81 ? 9.148 -14.023 -24.484 1 93.94 81 ARG B N 1
ATOM 3721 C CA . ARG B 1 81 ? 8.688 -13.891 -25.859 1 93.94 81 ARG B CA 1
ATOM 3722 C C . ARG B 1 81 ? 8.797 -15.219 -26.609 1 93.94 81 ARG B C 1
ATOM 3724 O O . ARG B 1 81 ? 7.855 -15.625 -27.297 1 93.94 81 ARG B O 1
ATOM 3731 N N . ALA B 1 82 ? 9.891 -15.859 -26.406 1 94.25 82 ALA B N 1
ATOM 3732 C CA . ALA B 1 82 ? 10.086 -17.156 -27.047 1 94.25 82 ALA B CA 1
ATOM 3733 C C . ALA B 1 82 ? 9.047 -18.172 -26.562 1 94.25 82 ALA B C 1
ATOM 3735 O O . ALA B 1 82 ? 8.633 -19.047 -27.312 1 94.25 82 ALA B O 1
ATOM 3736 N N . GLY B 1 83 ? 8.609 -17.984 -25.312 1 94.19 83 GLY B N 1
ATOM 3737 C CA . GLY B 1 83 ? 7.625 -18.891 -24.719 1 94.19 83 GLY B CA 1
ATOM 3738 C C . GLY B 1 83 ? 6.195 -18.5 -25.047 1 94.19 83 GLY B C 1
ATOM 3739 O O . GLY B 1 83 ? 5.254 -19.156 -24.578 1 94.19 83 GLY B O 1
ATOM 3740 N N . HIS B 1 84 ? 6.008 -17.453 -25.719 1 92.81 84 HIS B N 1
ATOM 3741 C CA . HIS B 1 84 ? 4.707 -16.953 -26.141 1 92.81 84 HIS B CA 1
ATOM 3742 C C . HIS B 1 84 ? 3.848 -16.578 -24.938 1 92.81 84 HIS B C 1
ATOM 3744 O O . HIS B 1 84 ? 2.635 -16.797 -24.938 1 92.81 84 HIS B O 1
ATOM 3750 N N . VAL B 1 85 ? 4.488 -16.016 -23.953 1 93.69 85 VAL B N 1
ATOM 3751 C CA . VAL B 1 85 ? 3.76 -15.602 -22.75 1 93.69 85 VAL B CA 1
ATOM 3752 C C . VAL B 1 85 ? 3.043 -14.281 -23.016 1 93.69 85 VAL B C 1
ATOM 3754 O O . VAL B 1 85 ? 3.676 -13.281 -23.375 1 93.69 85 VAL B O 1
ATOM 3757 N N . TYR B 1 86 ? 1.774 -14.289 -22.828 1 91.94 86 TYR B N 1
ATOM 3758 C CA . TYR B 1 86 ? 0.986 -13.07 -23.016 1 91.94 86 TYR B CA 1
ATOM 3759 C C . TYR B 1 86 ? 0.557 -12.492 -21.672 1 91.94 86 TYR B C 1
ATOM 3761 O O . TYR B 1 86 ? 0.225 -11.305 -21.578 1 91.94 86 TYR B O 1
ATOM 3769 N N . GLY B 1 87 ? 0.477 -13.273 -20.672 1 94.31 87 GLY B N 1
ATOM 3770 C CA . GLY B 1 87 ? 0.151 -12.859 -19.312 1 94.31 87 GLY B CA 1
ATOM 3771 C C . GLY B 1 87 ? 0.896 -13.641 -18.25 1 94.31 87 GLY B C 1
ATOM 3772 O O . GLY B 1 87 ? 1.151 -14.836 -18.422 1 94.31 87 GLY B O 1
ATOM 3773 N N . GLN B 1 88 ? 1.199 -12.984 -17.188 1 95.75 88 GLN B N 1
ATOM 3774 C CA . GLN B 1 88 ? 1.954 -13.617 -16.109 1 95.75 88 GLN B CA 1
ATOM 3775 C C . GLN B 1 88 ? 1.512 -13.094 -14.75 1 95.75 88 GLN B C 1
ATOM 3777 O O . GLN B 1 88 ? 1.373 -11.883 -14.562 1 95.75 88 GLN B O 1
ATOM 3782 N N . MET B 1 89 ? 1.195 -14 -13.828 1 95.44 89 MET B N 1
ATOM 3783 C CA . MET B 1 89 ? 1.035 -13.625 -12.422 1 95.44 89 MET B CA 1
ATOM 3784 C C . MET B 1 89 ? 2.379 -13.633 -11.703 1 95.44 89 MET B C 1
ATOM 3786 O O . MET B 1 89 ? 2.98 -14.688 -11.508 1 95.44 89 MET B O 1
ATOM 3790 N N . TRP B 1 90 ? 2.838 -12.445 -11.336 1 97.88 90 TRP B N 1
ATOM 3791 C CA . TRP B 1 90 ? 4.09 -12.297 -10.602 1 97.88 90 TRP B CA 1
ATOM 3792 C C . TRP B 1 90 ? 3.852 -12.375 -9.102 1 97.88 90 TRP B C 1
ATOM 3794 O O . TRP B 1 90 ? 3.168 -11.523 -8.531 1 97.88 90 TRP B O 1
ATOM 3804 N N . TYR B 1 91 ? 4.41 -13.359 -8.469 1 97.25 91 TYR B N 1
ATOM 3805 C CA . TYR B 1 91 ? 4.227 -13.539 -7.031 1 97.25 91 TYR B CA 1
ATOM 3806 C C . TYR B 1 91 ? 5.289 -12.781 -6.25 1 97.25 91 TYR B C 1
ATOM 3808 O O . TYR B 1 91 ? 6.484 -12.883 -6.547 1 97.25 91 TYR B O 1
ATOM 3816 N N . VAL B 1 92 ? 4.848 -11.992 -5.344 1 98.5 92 VAL B N 1
ATOM 3817 C CA . VAL B 1 92 ? 5.68 -11.398 -4.301 1 98.5 92 VAL B CA 1
ATOM 3818 C C . VAL B 1 92 ? 5.441 -12.125 -2.977 1 98.5 92 VAL B C 1
ATOM 3820 O O . VAL B 1 92 ? 4.426 -12.805 -2.807 1 98.5 92 VAL B O 1
ATOM 3823 N N . GLY B 1 93 ? 6.434 -12.055 -2.078 1 97.62 93 GLY B N 1
ATOM 3824 C CA . GLY B 1 93 ? 6.277 -12.805 -0.846 1 97.62 93 GLY B CA 1
ATOM 3825 C C . GLY B 1 93 ? 7.398 -12.562 0.148 1 97.62 93 GLY B C 1
ATOM 3826 O O . GLY B 1 93 ? 8.203 -11.648 -0.031 1 97.62 93 GLY B O 1
ATOM 3827 N N . ALA B 1 94 ? 7.305 -13.258 1.266 1 97.5 94 ALA B N 1
ATOM 3828 C CA . ALA B 1 94 ? 8.281 -13.172 2.348 1 97.5 94 ALA B CA 1
ATOM 3829 C C . ALA B 1 94 ? 8.57 -14.555 2.938 1 97.5 94 ALA B C 1
ATOM 3831 O O . ALA B 1 94 ? 7.82 -15.508 2.699 1 97.5 94 ALA B O 1
ATOM 3832 N N . ASN B 1 95 ? 9.68 -14.594 3.65 1 95.06 95 ASN B N 1
ATOM 3833 C CA . ASN B 1 95 ? 10.023 -15.844 4.324 1 95.06 95 ASN B CA 1
ATOM 3834 C C . ASN B 1 95 ? 9.227 -16.031 5.609 1 95.06 95 ASN B C 1
ATOM 3836 O O . ASN B 1 95 ? 8.906 -15.055 6.293 1 95.06 95 ASN B O 1
ATOM 3840 N N . CYS B 1 96 ? 8.969 -17.297 5.879 1 94.62 96 CYS B N 1
ATOM 3841 C CA . CYS B 1 96 ? 8.242 -17.609 7.105 1 94.62 96 CYS B CA 1
ATOM 3842 C C . CYS B 1 96 ? 9.094 -17.297 8.336 1 94.62 96 CYS B C 1
ATOM 3844 O O . CYS B 1 96 ? 8.57 -17.203 9.445 1 94.62 96 CYS B O 1
ATOM 3846 N N . THR B 1 97 ? 10.383 -17.109 8.18 1 94.94 97 THR B N 1
ATOM 3847 C CA . THR B 1 97 ? 11.281 -16.812 9.289 1 94.94 97 THR B CA 1
ATOM 3848 C C . THR B 1 97 ? 11.273 -15.32 9.602 1 94.94 97 THR B C 1
ATOM 3850 O O . THR B 1 97 ? 11.773 -14.891 10.648 1 94.94 97 THR B O 1
ATOM 3853 N N . ASP B 1 98 ? 10.766 -14.508 8.703 1 94.81 98 ASP B N 1
ATOM 3854 C CA . ASP B 1 98 ? 10.641 -13.078 8.977 1 94.81 98 ASP B CA 1
ATOM 3855 C C . ASP B 1 98 ? 9.656 -12.828 10.125 1 94.81 98 ASP B C 1
ATOM 3857 O O . ASP B 1 98 ? 8.695 -13.578 10.305 1 94.81 98 ASP B O 1
ATOM 3861 N N . SER B 1 99 ? 9.977 -11.758 10.969 1 95.25 99 SER B N 1
ATOM 3862 C CA . SER B 1 99 ? 8.914 -11.328 11.875 1 95.25 99 SER B CA 1
ATOM 3863 C C . SER B 1 99 ? 7.664 -10.914 11.102 1 95.25 99 SER B C 1
ATOM 3865 O O . SER B 1 99 ? 7.742 -10.57 9.922 1 95.25 99 SER B O 1
ATOM 3867 N N . PRO B 1 100 ? 6.512 -10.969 11.711 1 95.12 100 PRO B N 1
ATOM 3868 C CA . PRO B 1 100 ? 5.262 -10.695 11 1 95.12 100 PRO B CA 1
ATOM 3869 C C . PRO B 1 100 ? 5.266 -9.336 10.289 1 95.12 100 PRO B C 1
ATOM 3871 O O . PRO B 1 100 ? 4.926 -9.25 9.109 1 95.12 100 PRO B O 1
ATOM 3874 N N . SER B 1 101 ? 5.719 -8.344 10.992 1 97 101 SER B N 1
ATOM 3875 C CA . SER B 1 101 ? 5.715 -7.012 10.383 1 97 101 SER B CA 1
ATOM 3876 C C . SER B 1 101 ? 6.777 -6.898 9.297 1 97 101 SER B C 1
ATOM 3878 O O . SER B 1 101 ? 6.586 -6.188 8.312 1 97 101 SER B O 1
ATOM 3880 N N . GLU B 1 102 ? 7.883 -7.582 9.445 1 97.44 102 GLU B N 1
ATOM 3881 C CA . GLU B 1 102 ? 8.906 -7.605 8.406 1 97.44 102 GLU B CA 1
ATOM 3882 C C . GLU B 1 102 ? 8.383 -8.289 7.141 1 97.44 102 GLU B C 1
ATOM 3884 O O . GLU B 1 102 ? 8.68 -7.844 6.027 1 97.44 102 GLU B O 1
ATOM 3889 N N . ALA B 1 103 ? 7.652 -9.367 7.363 1 97.88 103 ALA B N 1
ATOM 3890 C CA . ALA B 1 103 ? 7.047 -10.047 6.223 1 97.88 103 ALA B CA 1
ATOM 3891 C C . ALA B 1 103 ? 6.117 -9.117 5.453 1 97.88 103 ALA B C 1
ATOM 3893 O O . ALA B 1 103 ? 6.152 -9.07 4.223 1 97.88 103 ALA B O 1
ATOM 3894 N N . THR B 1 104 ? 5.352 -8.367 6.188 1 98.25 104 THR B N 1
ATOM 3895 C CA . THR B 1 104 ? 4.445 -7.395 5.586 1 98.25 104 THR B CA 1
ATOM 3896 C C . THR B 1 104 ? 5.23 -6.348 4.797 1 98.25 104 THR B C 1
ATOM 3898 O O . THR B 1 104 ? 4.922 -6.082 3.633 1 98.25 104 THR B O 1
ATOM 3901 N N . GLN B 1 105 ? 6.195 -5.82 5.363 1 97.94 105 GLN B N 1
ATOM 3902 C CA . GLN B 1 105 ? 7.012 -4.793 4.727 1 97.94 105 GLN B CA 1
ATOM 3903 C C . GLN B 1 105 ? 7.633 -5.305 3.432 1 97.94 105 GLN B C 1
ATOM 3905 O O . GLN B 1 105 ? 7.641 -4.602 2.42 1 97.94 105 GLN B O 1
ATOM 3910 N N . ARG B 1 106 ? 8.102 -6.488 3.455 1 98.06 106 ARG B N 1
ATOM 3911 C CA . ARG B 1 106 ? 8.797 -7.066 2.307 1 98.06 106 ARG B CA 1
ATOM 3912 C C . ARG B 1 106 ? 7.875 -7.129 1.092 1 98.06 106 ARG B C 1
ATOM 3914 O O . ARG B 1 106 ? 8.297 -6.836 -0.029 1 98.06 106 ARG B O 1
ATOM 3921 N N . VAL B 1 107 ? 6.699 -7.477 1.291 1 98.56 107 VAL B N 1
ATOM 3922 C CA . VAL B 1 107 ? 5.746 -7.613 0.193 1 98.56 107 VAL B CA 1
ATOM 3923 C C . VAL B 1 107 ? 5.473 -6.242 -0.422 1 98.56 107 VAL B C 1
ATOM 3925 O O . VAL B 1 107 ? 5.438 -6.102 -1.647 1 98.56 107 VAL B O 1
ATOM 3928 N N . PHE B 1 108 ? 5.336 -5.234 0.398 1 98.62 108 PHE B N 1
ATOM 3929 C CA . PHE B 1 108 ? 5.086 -3.893 -0.112 1 98.62 108 PHE B CA 1
ATOM 3930 C C . PHE B 1 108 ? 6.289 -3.375 -0.891 1 98.62 108 PHE B C 1
ATOM 3932 O O . PHE B 1 108 ? 6.129 -2.707 -1.915 1 98.62 108 PHE B O 1
ATOM 3939 N N . GLU B 1 109 ? 7.48 -3.668 -0.44 1 98.62 109 GLU B N 1
ATOM 3940 C CA . GLU B 1 109 ? 8.695 -3.301 -1.167 1 98.62 109 GLU B CA 1
ATOM 3941 C C . GLU B 1 109 ? 8.75 -3.988 -2.529 1 98.62 109 GLU B C 1
ATOM 3943 O O . GLU B 1 109 ? 9.109 -3.367 -3.529 1 98.62 109 GLU B O 1
ATOM 3948 N N . GLN B 1 110 ? 8.359 -5.211 -2.527 1 98.81 110 GLN B N 1
ATOM 3949 C CA . GLN B 1 110 ? 8.43 -5.992 -3.76 1 98.81 110 GLN B CA 1
ATOM 3950 C C . GLN B 1 110 ? 7.383 -5.52 -4.766 1 98.81 110 GLN B C 1
ATOM 3952 O O . GLN B 1 110 ? 7.621 -5.547 -5.977 1 98.81 110 GLN B O 1
ATOM 3957 N N . ILE B 1 111 ? 6.242 -5.117 -4.309 1 98.88 111 ILE B N 1
ATOM 3958 C CA . ILE B 1 111 ? 5.23 -4.559 -5.199 1 98.88 111 ILE B CA 1
ATOM 3959 C C . ILE B 1 111 ? 5.781 -3.312 -5.887 1 98.88 111 ILE B C 1
ATOM 3961 O O . ILE B 1 111 ? 5.605 -3.135 -7.094 1 98.88 111 ILE B O 1
ATOM 3965 N N . ASP B 1 112 ? 6.477 -2.496 -5.129 1 98.75 112 ASP B N 1
ATOM 3966 C CA . ASP B 1 112 ? 7.145 -1.342 -5.727 1 98.75 112 ASP B CA 1
ATOM 3967 C C . ASP B 1 112 ? 8.156 -1.779 -6.781 1 98.75 112 ASP B C 1
ATOM 3969 O O . ASP B 1 112 ? 8.219 -1.201 -7.867 1 98.75 112 ASP B O 1
ATOM 3973 N N . THR B 1 113 ? 8.93 -2.766 -6.434 1 98.56 113 THR B N 1
ATOM 3974 C CA . THR B 1 113 ? 9.945 -3.271 -7.355 1 98.56 113 THR B CA 1
ATOM 3975 C C . THR B 1 113 ? 9.305 -3.734 -8.664 1 98.56 113 THR B C 1
ATOM 3977 O O . THR B 1 113 ? 9.773 -3.391 -9.75 1 98.56 113 THR B O 1
ATOM 3980 N N . LEU B 1 114 ? 8.258 -4.445 -8.539 1 98.69 114 LEU B N 1
ATOM 3981 C CA . LEU B 1 114 ? 7.559 -4.926 -9.727 1 98.69 114 LEU B CA 1
ATOM 3982 C C . LEU B 1 114 ? 7.008 -3.76 -10.539 1 98.69 114 LEU B C 1
ATOM 3984 O O . LEU B 1 114 ? 7.141 -3.734 -11.766 1 98.69 114 LEU B O 1
ATOM 3988 N N . ASN B 1 115 ? 6.426 -2.83 -9.883 1 98.25 115 ASN B N 1
ATOM 3989 C CA . ASN B 1 115 ? 5.891 -1.67 -10.594 1 98.25 115 ASN B CA 1
ATOM 3990 C C . ASN B 1 115 ? 6.988 -0.911 -11.336 1 98.25 115 ASN B C 1
ATOM 3992 O O . ASN B 1 115 ? 6.797 -0.5 -12.477 1 98.25 115 ASN B O 1
ATOM 3996 N N . ARG B 1 116 ? 8.094 -0.728 -10.695 1 98.06 116 ARG B N 1
ATOM 3997 C CA . ARG B 1 116 ? 9.211 -0.051 -11.336 1 98.06 116 ARG B CA 1
ATOM 3998 C C . ARG B 1 116 ? 9.742 -0.862 -12.516 1 98.06 116 ARG B C 1
ATOM 4000 O O . ARG B 1 116 ? 10.109 -0.299 -13.547 1 98.06 116 ARG B O 1
ATOM 4007 N N . LEU B 1 117 ? 9.758 -2.143 -12.344 1 98.06 117 LEU B N 1
ATOM 4008 C CA . LEU B 1 117 ? 10.211 -3.018 -13.414 1 98.06 117 LEU B CA 1
ATOM 4009 C C . LEU B 1 117 ? 9.289 -2.906 -14.625 1 98.06 117 LEU B C 1
ATOM 4011 O O . LEU B 1 117 ? 9.758 -2.803 -15.766 1 98.06 117 LEU B O 1
ATOM 4015 N N . ILE B 1 118 ? 8.031 -2.967 -14.406 1 97.81 118 ILE B N 1
ATOM 4016 C CA . ILE B 1 118 ? 7.039 -2.848 -15.477 1 97.81 118 ILE B CA 1
ATOM 4017 C C . ILE B 1 118 ? 7.195 -1.498 -16.172 1 97.81 118 ILE B C 1
ATOM 4019 O O . ILE B 1 118 ? 7.184 -1.424 -17.406 1 97.81 118 ILE B O 1
ATOM 4023 N N . GLU B 1 119 ? 7.355 -0.466 -15.398 1 96.44 119 GLU B N 1
ATOM 4024 C CA . GLU B 1 119 ? 7.52 0.865 -15.969 1 96.44 119 GLU B CA 1
ATOM 4025 C C . GLU B 1 119 ? 8.797 0.952 -16.797 1 96.44 119 GLU B C 1
ATOM 4027 O O . GLU B 1 119 ? 8.789 1.514 -17.906 1 96.44 119 GLU B O 1
ATOM 4032 N N . LYS B 1 120 ? 9.836 0.438 -16.281 1 96.06 120 LYS B N 1
ATOM 4033 C CA . LYS B 1 120 ? 11.117 0.427 -16.984 1 96.06 120 LYS B CA 1
ATOM 4034 C C . LYS B 1 120 ? 10.992 -0.281 -18.328 1 96.06 120 LYS B C 1
ATOM 4036 O O . LYS B 1 120 ? 11.68 0.075 -19.297 1 96.06 120 LYS B O 1
ATOM 4041 N N . HIS B 1 121 ? 10.148 -1.25 -18.406 1 97 121 HIS B N 1
ATOM 4042 C CA . HIS B 1 121 ? 9.938 -2.033 -19.609 1 97 121 HIS B CA 1
ATOM 4043 C C . HIS B 1 121 ? 8.516 -1.871 -20.141 1 97 121 HIS B C 1
ATOM 4045 O O . HIS B 1 121 ? 7.883 -2.852 -20.531 1 97 121 HIS B O 1
ATOM 4051 N N . HIS B 1 122 ? 8.016 -0.63 -20.156 1 95 122 HIS B N 1
ATOM 4052 C CA . HIS B 1 122 ? 6.617 -0.338 -20.438 1 95 122 HIS B CA 1
ATOM 4053 C C . HIS B 1 122 ? 6.262 -0.682 -21.875 1 95 122 HIS B C 1
ATOM 4055 O O . HIS B 1 122 ? 5.086 -0.809 -22.219 1 95 122 HIS B O 1
ATOM 4061 N N . HIS B 1 123 ? 7.211 -0.891 -22.75 1 95.56 123 HIS B N 1
ATOM 4062 C CA . HIS B 1 123 ? 6.941 -1.305 -24.125 1 95.56 123 HIS B CA 1
ATOM 4063 C C . HIS B 1 123 ? 6.66 -2.801 -24.203 1 95.56 123 HIS B C 1
ATOM 4065 O O . HIS B 1 123 ? 6.066 -3.275 -25.172 1 95.56 123 HIS B O 1
ATOM 4071 N N . ASP B 1 124 ? 7.062 -3.533 -23.156 1 96.81 124 ASP B N 1
ATOM 4072 C CA . ASP B 1 124 ? 6.973 -4.988 -23.188 1 96.81 124 ASP B CA 1
ATOM 4073 C C . ASP B 1 124 ? 6.004 -5.512 -22.141 1 96.81 124 ASP B C 1
ATOM 4075 O O . ASP B 1 124 ? 5.441 -6.598 -22.281 1 96.81 124 ASP B O 1
ATOM 4079 N N . LEU B 1 125 ? 5.887 -4.797 -21.062 1 97.81 125 LEU B N 1
ATOM 4080 C CA . LEU B 1 125 ? 5.051 -5.207 -19.938 1 97.81 125 LEU B CA 1
ATOM 4081 C C . LEU B 1 125 ? 3.938 -4.195 -19.688 1 97.81 125 LEU B C 1
ATOM 4083 O O . LEU B 1 125 ? 4.102 -3.004 -19.969 1 97.81 125 LEU B O 1
ATOM 4087 N N . SER B 1 126 ? 2.826 -4.676 -19.203 1 97.75 126 SER B N 1
ATOM 4088 C CA . SER B 1 126 ? 1.729 -3.812 -18.781 1 97.75 126 SER B CA 1
ATOM 4089 C C . SER B 1 126 ? 1.077 -4.336 -17.5 1 97.75 126 SER B C 1
ATOM 4091 O O . SER B 1 126 ? 0.695 -5.504 -17.422 1 97.75 126 SER B O 1
ATOM 4093 N N . ARG B 1 127 ? 1.008 -3.471 -16.578 1 97.75 127 ARG B N 1
ATOM 4094 C CA . ARG B 1 127 ? 0.298 -3.834 -15.352 1 97.75 127 ARG B CA 1
ATOM 4095 C C . ARG B 1 127 ? -1.205 -3.912 -15.594 1 97.75 127 ARG B C 1
ATOM 4097 O O . ARG B 1 127 ? -1.784 -3.025 -16.219 1 97.75 127 ARG B O 1
ATOM 4104 N N . VAL B 1 128 ? -1.882 -4.961 -15.125 1 97.88 128 VAL B N 1
ATOM 4105 C CA . VAL B 1 128 ? -3.328 -5.105 -15.266 1 97.88 128 VAL B CA 1
ATOM 4106 C C . VAL B 1 128 ? -3.932 -5.551 -13.93 1 97.88 128 VAL B C 1
ATOM 4108 O O . VAL B 1 128 ? -3.295 -6.281 -13.172 1 97.88 128 VAL B O 1
ATOM 4111 N N . THR B 1 129 ? -5.199 -5.09 -13.68 1 98.12 129 THR B N 1
ATOM 4112 C CA . THR B 1 129 ? -5.871 -5.406 -12.422 1 98.12 129 THR B CA 1
ATOM 4113 C C . THR B 1 129 ? -7.301 -5.875 -12.68 1 98.12 129 THR B C 1
ATOM 4115 O O . THR B 1 129 ? -8.094 -5.988 -11.742 1 98.12 129 THR B O 1
ATOM 4118 N N . SER B 1 130 ? -7.688 -6.066 -13.922 1 97.12 130 SER B N 1
ATOM 4119 C CA . SER B 1 130 ? -9.039 -6.5 -14.266 1 97.12 130 SER B CA 1
ATOM 4120 C C . SER B 1 130 ? -9.055 -7.246 -15.594 1 97.12 130 SER B C 1
ATOM 4122 O O . SER B 1 130 ? -8.102 -7.16 -16.375 1 97.12 130 SER B O 1
ATOM 4124 N N . LEU B 1 131 ? -10.125 -7.973 -15.711 1 93.88 131 LEU B N 1
ATOM 4125 C CA . LEU B 1 131 ? -10.312 -8.656 -16.984 1 93.88 131 LEU B CA 1
ATOM 4126 C C . LEU B 1 131 ? -10.383 -7.652 -18.141 1 93.88 131 LEU B C 1
ATOM 4128 O O . LEU B 1 131 ? -9.805 -7.875 -19.203 1 93.88 131 LEU B O 1
ATOM 4132 N N . THR B 1 132 ? -11.047 -6.543 -17.906 1 95.38 132 THR B N 1
ATOM 4133 C CA . THR B 1 132 ? -11.164 -5.488 -18.906 1 95.38 132 THR B CA 1
ATOM 4134 C C . THR B 1 132 ? -9.781 -5.004 -19.344 1 95.38 132 THR B C 1
ATOM 4136 O O . THR B 1 132 ? -9.523 -4.84 -20.531 1 95.38 132 THR B O 1
ATOM 4139 N N . GLN B 1 133 ? -8.938 -4.84 -18.422 1 96.19 133 GLN B N 1
ATOM 4140 C CA . GLN B 1 133 ? -7.59 -4.379 -18.734 1 96.19 133 GLN B CA 1
ATOM 4141 C C . GLN B 1 133 ? -6.793 -5.465 -19.453 1 96.19 133 GLN B C 1
ATOM 4143 O O . GLN B 1 133 ? -5.996 -5.168 -20.359 1 96.19 133 GLN B O 1
ATOM 4148 N N . ILE B 1 134 ? -6.988 -6.695 -19.094 1 94.12 134 ILE B N 1
ATOM 4149 C CA . ILE B 1 134 ? -6.273 -7.805 -19.719 1 94.12 134 ILE B CA 1
ATOM 4150 C C . ILE B 1 134 ? -6.645 -7.887 -21.203 1 94.12 134 ILE B C 1
ATOM 4152 O O . ILE B 1 134 ? -5.781 -8.117 -22.047 1 94.12 134 ILE B O 1
ATOM 4156 N N . LEU B 1 135 ? -7.883 -7.629 -21.531 1 91.56 135 LEU B N 1
ATOM 4157 C CA . LEU B 1 135 ? -8.398 -7.828 -22.891 1 91.56 135 LEU B CA 1
ATOM 4158 C C . LEU B 1 135 ? -8.32 -6.539 -23.688 1 91.56 135 LEU B C 1
ATOM 4160 O O . LEU B 1 135 ? -8.648 -6.523 -24.875 1 91.56 135 LEU B O 1
ATOM 4164 N N . ASP B 1 136 ? -7.918 -5.465 -23.031 1 91.56 136 ASP B N 1
ATOM 4165 C CA . ASP B 1 136 ? -7.859 -4.168 -23.703 1 91.56 136 ASP B CA 1
ATOM 4166 C C . ASP B 1 136 ? -6.863 -4.188 -24.859 1 91.56 136 ASP B C 1
ATOM 4168 O O . ASP B 1 136 ? -5.672 -4.426 -24.656 1 91.56 136 ASP B O 1
ATOM 4172 N N . PRO B 1 137 ? -7.266 -3.805 -26.047 1 84.31 137 PRO B N 1
ATOM 4173 C CA . PRO B 1 137 ? -6.391 -3.844 -27.219 1 84.31 137 PRO B CA 1
ATOM 4174 C C . PRO B 1 137 ? -5.223 -2.867 -27.109 1 84.31 137 PRO B C 1
ATOM 4176 O O . PRO B 1 137 ? -4.207 -3.037 -27.797 1 84.31 137 PRO B O 1
ATOM 4179 N N . ILE B 1 138 ? -5.32 -1.875 -26.297 1 78.94 138 ILE B N 1
ATOM 4180 C CA . ILE B 1 138 ? -4.266 -0.883 -26.141 1 78.94 138 ILE B CA 1
ATOM 4181 C C . ILE B 1 138 ? -3.008 -1.551 -25.578 1 78.94 138 ILE B C 1
ATOM 4183 O O . ILE B 1 138 ? -1.903 -1.019 -25.719 1 78.94 138 ILE B O 1
ATOM 4187 N N . ARG B 1 139 ? -3.182 -2.68 -25.078 1 84 139 ARG B N 1
ATOM 4188 C CA . ARG B 1 139 ? -2.078 -3.385 -24.438 1 84 139 ARG B CA 1
ATOM 4189 C C . ARG B 1 139 ? -1.572 -4.523 -25.312 1 84 139 ARG B C 1
ATOM 4191 O O . ARG B 1 139 ? -0.808 -5.375 -24.859 1 84 139 ARG B O 1
ATOM 4198 N N . ARG B 1 140 ? -1.994 -4.43 -26.5 1 86.44 140 ARG B N 1
ATOM 4199 C CA . ARG B 1 140 ? -1.556 -5.461 -27.438 1 86.44 140 ARG B CA 1
ATOM 4200 C C . ARG B 1 140 ? -0.037 -5.469 -27.578 1 86.44 140 ARG B C 1
ATOM 4202 O O . ARG B 1 140 ? 0.59 -4.41 -27.672 1 86.44 140 ARG B O 1
ATOM 4209 N N . GLY B 1 141 ? 0.52 -6.754 -27.531 1 89.69 141 GLY B N 1
ATOM 4210 C CA . GLY B 1 141 ? 1.958 -6.914 -27.656 1 89.69 141 GLY B CA 1
ATOM 4211 C C . GLY B 1 141 ? 2.693 -6.871 -26.344 1 89.69 141 GLY B C 1
ATOM 4212 O O . GLY B 1 141 ? 3.865 -7.242 -26.266 1 89.69 141 GLY B O 1
ATOM 4213 N N . LYS B 1 142 ? 2.051 -6.402 -25.375 1 95.44 142 LYS B N 1
ATOM 4214 C CA . LYS B 1 142 ? 2.658 -6.348 -24.047 1 95.44 142 LYS B CA 1
ATOM 4215 C C . LYS B 1 142 ? 2.221 -7.531 -23.188 1 95.44 142 LYS B C 1
ATOM 4217 O O . LYS B 1 142 ? 1.079 -7.988 -23.297 1 95.44 142 LYS B O 1
ATOM 4222 N N . ILE B 1 143 ? 3.105 -8.016 -22.438 1 96.44 143 ILE B N 1
ATOM 4223 C CA . ILE B 1 143 ? 2.791 -9.078 -21.484 1 96.44 143 ILE B CA 1
ATOM 4224 C C . ILE B 1 143 ? 1.979 -8.508 -20.328 1 96.44 143 ILE B C 1
ATOM 4226 O O . ILE B 1 143 ? 2.447 -7.613 -19.609 1 96.44 143 ILE B O 1
ATOM 4230 N N . ARG B 1 144 ? 0.724 -9 -20.156 1 97.19 144 ARG B N 1
ATOM 4231 C CA . ARG B 1 144 ? -0.134 -8.578 -19.062 1 97.19 144 ARG B CA 1
ATOM 4232 C C . ARG B 1 144 ? 0.419 -9.062 -17.719 1 97.19 144 ARG B C 1
ATOM 4234 O O . ARG B 1 144 ? 0.567 -10.266 -17.5 1 97.19 144 ARG B O 1
ATOM 4241 N N . SER B 1 145 ? 0.729 -8.094 -16.844 1 98.12 145 SER B N 1
ATOM 4242 C CA . SER B 1 145 ? 1.371 -8.391 -15.562 1 98.12 145 SER B CA 1
ATOM 4243 C C . SER B 1 145 ? 0.391 -8.25 -14.406 1 98.12 145 SER B C 1
ATOM 4245 O O . SER B 1 145 ? -0.057 -7.145 -14.094 1 98.12 145 SER B O 1
ATOM 4247 N N . LEU B 1 146 ? 0.064 -9.383 -13.781 1 97.62 146 LEU B N 1
ATOM 4248 C CA . LEU B 1 146 ? -0.747 -9.422 -12.57 1 97.62 146 LEU B CA 1
ATOM 4249 C C . LEU B 1 146 ? 0.13 -9.602 -11.336 1 97.62 146 LEU B C 1
ATOM 4251 O O . LEU B 1 146 ? 1.177 -10.25 -11.406 1 97.62 146 LEU B O 1
ATOM 4255 N N . ILE B 1 147 ? -0.313 -9.016 -10.242 1 98.69 147 ILE B N 1
ATOM 4256 C CA . ILE B 1 147 ? 0.429 -9.164 -8.992 1 98.69 147 ILE B CA 1
ATOM 4257 C C . ILE B 1 147 ? -0.287 -10.148 -8.078 1 98.69 147 ILE B C 1
ATOM 4259 O O . ILE B 1 147 ? -1.503 -10.062 -7.887 1 98.69 147 ILE B O 1
ATOM 4263 N N . ALA B 1 148 ? 0.43 -11.086 -7.562 1 98.06 148 ALA B N 1
ATOM 4264 C CA . ALA B 1 148 ? -0.064 -12.055 -6.582 1 98.06 148 ALA B CA 1
ATOM 4265 C C . ALA B 1 148 ? 0.84 -12.102 -5.355 1 98.06 148 ALA B C 1
ATOM 4267 O O . ALA B 1 148 ? 2.025 -11.766 -5.434 1 98.06 148 ALA B O 1
ATOM 4268 N N . VAL B 1 149 ? 0.275 -12.461 -4.234 1 98.62 149 VAL B N 1
ATOM 4269 C CA . VAL B 1 149 ? 1.037 -12.562 -2.996 1 98.62 149 VAL B CA 1
ATOM 4270 C C . VAL B 1 149 ? 1.104 -14.016 -2.547 1 98.62 149 VAL B C 1
ATOM 4272 O O . VAL B 1 149 ? 0.1 -14.734 -2.592 1 98.62 149 VAL B O 1
ATOM 4275 N N . LYS B 1 150 ? 2.275 -14.414 -2.16 1 97.25 150 LYS B N 1
ATOM 4276 C CA . LYS B 1 150 ? 2.457 -15.766 -1.638 1 97.25 150 LYS B CA 1
ATOM 4277 C C . LYS B 1 150 ? 2.387 -15.781 -0.113 1 97.25 150 LYS B C 1
ATOM 4279 O O . LYS B 1 150 ? 3.318 -15.344 0.561 1 97.25 150 LYS B O 1
ATOM 4284 N N . GLY B 1 151 ? 1.245 -16.312 0.353 1 97.5 151 GLY B N 1
ATOM 4285 C CA . GLY B 1 151 ? 1.168 -16.594 1.778 1 97.5 151 GLY B CA 1
ATOM 4286 C C . GLY B 1 151 ? 0.388 -15.539 2.547 1 97.5 151 GLY B C 1
ATOM 4287 O O . GLY B 1 151 ? 0.759 -14.367 2.553 1 97.5 151 GLY B O 1
ATOM 4288 N N . GLY B 1 152 ? -0.495 -16.016 3.307 1 98.06 152 GLY B N 1
ATOM 4289 C CA . GLY B 1 152 ? -1.345 -15.148 4.105 1 98.06 152 GLY B CA 1
ATOM 4290 C C . GLY B 1 152 ? -0.637 -14.578 5.32 1 98.06 152 GLY B C 1
ATOM 4291 O O . GLY B 1 152 ? -1.117 -13.617 5.93 1 98.06 152 GLY B O 1
ATOM 4292 N N . HIS B 1 153 ? 0.551 -15.148 5.723 1 97.88 153 HIS B N 1
ATOM 4293 C CA . HIS B 1 153 ? 1.3 -14.633 6.859 1 97.88 153 HIS B CA 1
ATOM 4294 C C . HIS B 1 153 ? 1.748 -13.195 6.613 1 97.88 153 HIS B C 1
ATOM 4296 O O . HIS B 1 153 ? 2.035 -12.453 7.559 1 97.88 153 HIS B O 1
ATOM 4302 N N . THR B 1 154 ? 1.682 -12.781 5.398 1 98.25 154 THR B N 1
ATOM 4303 C CA . THR B 1 154 ? 2.184 -11.469 5.016 1 98.25 154 THR B CA 1
ATOM 4304 C C . THR B 1 154 ? 1.178 -10.375 5.371 1 98.25 154 THR B C 1
ATOM 4306 O O . THR B 1 154 ? 1.511 -9.188 5.359 1 98.25 154 THR B O 1
ATOM 4309 N N . ILE B 1 155 ? -0.059 -10.695 5.688 1 98.44 155 ILE B N 1
ATOM 4310 C CA . ILE B 1 155 ? -1.016 -9.664 6.066 1 98.44 155 ILE B CA 1
ATOM 4311 C C . ILE B 1 155 ? -1.107 -9.578 7.586 1 98.44 155 ILE B C 1
ATOM 4313 O O . ILE B 1 155 ? -1.953 -8.859 8.125 1 98.44 155 ILE B O 1
ATOM 4317 N N . ASN B 1 156 ? -0.311 -10.352 8.312 1 97.5 156 ASN B N 1
ATOM 4318 C CA . ASN B 1 156 ? -0.134 -10.258 9.758 1 97.5 156 ASN B CA 1
ATOM 4319 C C . ASN B 1 156 ? -1.475 -10.195 10.484 1 97.5 156 ASN B C 1
ATOM 4321 O O . ASN B 1 156 ? -1.663 -9.375 11.375 1 97.5 156 ASN B O 1
ATOM 4325 N N . SER B 1 157 ? -2.43 -11 10.047 1 96.44 157 SER B N 1
ATOM 4326 C CA . SER B 1 157 ? -3.756 -11.133 10.641 1 96.44 157 SER B CA 1
ATOM 4327 C C . SER B 1 157 ? -4.457 -9.781 10.742 1 96.44 157 SER B C 1
ATOM 4329 O O . SER B 1 157 ? -5.055 -9.461 11.766 1 96.44 157 SER B O 1
ATOM 4331 N N . LYS B 1 158 ? -4.297 -8.961 9.742 1 97.69 158 LYS B N 1
ATOM 4332 C CA . LYS B 1 158 ? -4.988 -7.684 9.617 1 97.69 158 LYS B CA 1
ATOM 4333 C C . LYS B 1 158 ? -5.68 -7.566 8.258 1 97.69 158 LYS B C 1
ATOM 4335 O O . LYS B 1 158 ? -5.02 -7.496 7.223 1 97.69 158 LYS B O 1
ATOM 4340 N N . LEU B 1 159 ? -7.02 -7.445 8.297 1 98.19 159 LEU B N 1
ATOM 4341 C CA . LEU B 1 159 ? -7.77 -7.324 7.051 1 98.19 159 LEU B CA 1
ATOM 4342 C C . LEU B 1 159 ? -7.453 -6.008 6.348 1 98.19 159 LEU B C 1
ATOM 4344 O O . LEU B 1 159 ? -7.5 -5.926 5.117 1 98.19 159 LEU B O 1
ATOM 4348 N N . GLY B 1 160 ? -7.074 -5.012 7.129 1 98.5 160 GLY B N 1
ATOM 4349 C CA . GLY B 1 160 ? -6.672 -3.742 6.539 1 98.5 160 GLY B CA 1
ATOM 4350 C C . GLY B 1 160 ? -5.469 -3.863 5.629 1 98.5 160 GLY B C 1
ATOM 4351 O O . GLY B 1 160 ? -5.371 -3.16 4.617 1 98.5 160 GLY B O 1
ATOM 4352 N N . LEU B 1 161 ? -4.539 -4.734 5.996 1 98.75 161 LEU B N 1
ATOM 4353 C CA . LEU B 1 161 ? -3.363 -4.945 5.16 1 98.75 161 LEU B CA 1
ATOM 4354 C C . LEU B 1 161 ? -3.73 -5.695 3.885 1 98.75 161 LEU B C 1
ATOM 4356 O O . LEU B 1 161 ? -3.182 -5.414 2.816 1 98.75 161 LEU B O 1
ATOM 4360 N N . LEU B 1 162 ? -4.68 -6.625 3.945 1 98.81 162 LEU B N 1
ATOM 4361 C CA . LEU B 1 162 ? -5.211 -7.289 2.758 1 98.81 162 LEU B CA 1
ATOM 4362 C C . LEU B 1 162 ? -5.801 -6.27 1.787 1 98.81 162 LEU B C 1
ATOM 4364 O O . LEU B 1 162 ? -5.512 -6.312 0.589 1 98.81 162 LEU B O 1
ATOM 4368 N N . ARG B 1 163 ? -6.559 -5.367 2.309 1 98.81 163 ARG B N 1
ATOM 4369 C CA . ARG B 1 163 ? -7.195 -4.355 1.475 1 98.81 163 ARG B CA 1
ATOM 4370 C C . ARG B 1 163 ? -6.16 -3.391 0.901 1 98.81 163 ARG B C 1
ATOM 4372 O O . ARG B 1 163 ? -6.309 -2.912 -0.225 1 98.81 163 ARG B O 1
ATOM 4379 N N . SER B 1 164 ? -5.137 -3.109 1.702 1 98.75 164 SER B N 1
ATOM 4380 C CA . SER B 1 164 ? -4.059 -2.277 1.185 1 98.75 164 SER B CA 1
ATOM 4381 C C . SER B 1 164 ? -3.338 -2.959 0.025 1 98.75 164 SER B C 1
ATOM 4383 O O . SER B 1 164 ? -2.975 -2.307 -0.956 1 98.75 164 SER B O 1
ATOM 4385 N N . LEU B 1 165 ? -3.131 -4.238 0.135 1 98.88 165 LEU B N 1
ATOM 4386 C CA . LEU B 1 165 ? -2.527 -4.992 -0.958 1 98.88 165 LEU B CA 1
ATOM 4387 C C . LEU B 1 165 ? -3.402 -4.938 -2.205 1 98.88 165 LEU B C 1
ATOM 4389 O O . LEU B 1 165 ? -2.904 -4.707 -3.309 1 98.88 165 LEU B O 1
ATOM 4393 N N . TYR B 1 166 ? -4.688 -5.105 -2 1 98.88 166 TYR B N 1
ATOM 4394 C CA . TYR B 1 166 ? -5.605 -5.012 -3.127 1 98.88 166 TYR B CA 1
ATOM 4395 C C . TYR B 1 166 ? -5.543 -3.631 -3.771 1 98.88 166 TYR B C 1
ATOM 4397 O O . TYR B 1 166 ? -5.504 -3.512 -4.996 1 98.88 166 TYR B O 1
ATOM 4405 N N . ALA B 1 167 ? -5.48 -2.635 -2.955 1 98.56 167 ALA B N 1
ATOM 4406 C CA . ALA B 1 167 ? -5.434 -1.258 -3.443 1 98.56 167 ALA B CA 1
ATOM 4407 C C . ALA B 1 167 ? -4.156 -1 -4.234 1 98.56 167 ALA B C 1
ATOM 4409 O O . ALA B 1 167 ? -4.145 -0.188 -5.164 1 98.56 167 ALA B O 1
ATOM 4410 N N . LEU B 1 168 ? -3.156 -1.707 -3.918 1 98.69 168 LEU B N 1
ATOM 4411 C CA . LEU B 1 168 ? -1.884 -1.541 -4.613 1 98.69 168 LEU B CA 1
ATOM 4412 C C . LEU B 1 168 ? -1.845 -2.381 -5.883 1 98.69 168 LEU B C 1
ATOM 4414 O O . LEU B 1 168 ? -0.836 -2.395 -6.594 1 98.69 168 LEU B O 1
ATOM 4418 N N . GLY B 1 169 ? -2.887 -3.18 -6.141 1 98.44 169 GLY B N 1
ATOM 4419 C CA . GLY B 1 169 ? -3.01 -3.844 -7.426 1 98.44 169 GLY B CA 1
ATOM 4420 C C . GLY B 1 169 ? -2.957 -5.355 -7.324 1 98.44 169 GLY B C 1
ATOM 4421 O O . GLY B 1 169 ? -3.07 -6.055 -8.336 1 98.44 169 GLY B O 1
ATOM 4422 N N . VAL B 1 170 ? -2.811 -5.883 -6.133 1 98.88 170 VAL B N 1
ATOM 4423 C CA . VAL B 1 170 ? -2.777 -7.328 -5.961 1 98.88 170 VAL B CA 1
ATOM 4424 C C . VAL B 1 170 ? -4.148 -7.918 -6.285 1 98.88 170 VAL B C 1
ATOM 4426 O O . VAL B 1 170 ? -5.176 -7.371 -5.887 1 98.88 170 VAL B O 1
ATOM 4429 N N . ARG B 1 171 ? -4.156 -9.031 -7.012 1 98.62 171 ARG B N 1
ATOM 4430 C CA . ARG B 1 171 ? -5.438 -9.609 -7.41 1 98.62 171 ARG B CA 1
ATOM 4431 C C . ARG B 1 171 ? -5.496 -11.102 -7.078 1 98.62 171 ARG B C 1
ATOM 4433 O O . ARG B 1 171 ? -6.484 -11.773 -7.383 1 98.62 171 ARG B O 1
ATOM 4440 N N . CYS B 1 172 ? -4.453 -11.625 -6.457 1 97.38 172 CYS B N 1
ATOM 4441 C CA . CYS B 1 172 ? -4.402 -13.016 -6.039 1 97.38 172 CYS B CA 1
ATOM 4442 C C . CYS B 1 172 ? -3.512 -13.188 -4.812 1 97.38 172 CYS B C 1
ATOM 4444 O O . CYS B 1 172 ? -2.51 -12.492 -4.668 1 97.38 172 CYS B O 1
ATOM 4446 N N . MET B 1 173 ? -3.928 -14.078 -3.906 1 98.38 173 MET B N 1
ATOM 4447 C CA . MET B 1 173 ? -3.078 -14.406 -2.766 1 98.38 173 MET B CA 1
ATOM 4448 C C . MET B 1 173 ? -3.248 -15.867 -2.361 1 98.38 173 MET B C 1
ATOM 4450 O O . MET B 1 173 ? -4.375 -16.359 -2.252 1 98.38 173 MET B O 1
ATOM 4454 N N . SER B 1 174 ? -2.16 -16.562 -2.262 1 96.94 174 SER B N 1
ATOM 4455 C CA . SER B 1 174 ? -2.246 -17.859 -1.604 1 96.94 174 SER B CA 1
ATOM 4456 C C . SER B 1 174 ? -2.451 -17.703 -0.101 1 96.94 174 SER B C 1
ATOM 4458 O O . SER B 1 174 ? -1.811 -16.875 0.536 1 96.94 174 SER B O 1
ATOM 4460 N N . LEU B 1 175 ? -3.324 -18.5 0.43 1 97.88 175 LEU B N 1
ATOM 4461 C CA . LEU B 1 175 ? -3.621 -18.391 1.854 1 97.88 175 LEU B CA 1
ATOM 4462 C C . LEU B 1 175 ? -2.463 -18.922 2.693 1 97.88 175 LEU B C 1
ATOM 4464 O O . LEU B 1 175 ? -2.07 -18.297 3.68 1 97.88 175 LEU B O 1
ATOM 4468 N N . ALA B 1 176 ? -1.952 -20.047 2.264 1 97 176 ALA B N 1
ATOM 4469 C CA . ALA B 1 176 ? -0.847 -20.688 2.979 1 97 176 ALA B CA 1
ATOM 4470 C C . ALA B 1 176 ? 0.47 -20.484 2.232 1 97 176 ALA B C 1
ATOM 4472 O O . ALA B 1 176 ? 0.48 -20.062 1.08 1 97 176 ALA B O 1
ATOM 4473 N N . SER B 1 177 ? 1.539 -20.688 2.979 1 94.38 177 SER B N 1
ATOM 4474 C CA . SER B 1 177 ? 2.889 -20.734 2.426 1 94.38 177 SER B CA 1
ATOM 4475 C C . SER B 1 177 ? 3.496 -22.141 2.566 1 94.38 177 SER B C 1
ATOM 4477 O O . SER B 1 177 ? 2.824 -23.062 3.01 1 94.38 177 SER B O 1
ATOM 4479 N N . GLU B 1 178 ? 4.734 -22.234 2.115 1 90.56 178 GLU B N 1
ATOM 4480 C CA . GLU B 1 178 ? 5.402 -23.531 2.137 1 90.56 178 GLU B CA 1
ATOM 4481 C C . GLU B 1 178 ? 5.551 -24.047 3.564 1 90.56 178 GLU B C 1
ATOM 4483 O O . GLU B 1 178 ? 5.473 -25.25 3.803 1 90.56 178 GLU B O 1
ATOM 4488 N N . GLN B 1 179 ? 5.715 -23.125 4.438 1 93.38 179 GLN B N 1
ATOM 4489 C CA . GLN B 1 179 ? 5.809 -23.469 5.852 1 93.38 179 GLN B CA 1
ATOM 4490 C C . GLN B 1 179 ? 4.551 -23.062 6.609 1 93.38 179 GLN B C 1
ATOM 4492 O O . GLN B 1 179 ? 3.725 -22.312 6.082 1 93.38 179 GLN B O 1
ATOM 4497 N N . ASN B 1 180 ? 4.406 -23.625 7.73 1 93.06 180 ASN B N 1
ATOM 4498 C CA . ASN B 1 180 ? 3.23 -23.312 8.531 1 93.06 180 ASN B CA 1
ATOM 4499 C C . ASN B 1 180 ? 3.449 -22.062 9.383 1 93.06 180 ASN B C 1
ATOM 4501 O O . ASN B 1 180 ? 3.584 -22.156 10.602 1 93.06 180 ASN B O 1
ATOM 4505 N N . CYS B 1 181 ? 3.314 -20.953 8.727 1 92.62 181 CYS B N 1
ATOM 4506 C CA . CYS B 1 181 ? 3.674 -19.719 9.398 1 92.62 181 CYS B CA 1
ATOM 4507 C C . CYS B 1 181 ? 2.467 -18.797 9.523 1 92.62 181 CYS B C 1
ATOM 4509 O O . CYS B 1 181 ? 2.609 -17.625 9.883 1 92.62 181 CYS B O 1
ATOM 4511 N N . CYS B 1 182 ? 1.376 -19.234 9.227 1 93.38 182 CYS B N 1
ATOM 4512 C CA . CYS B 1 182 ? 0.121 -18.5 9.383 1 93.38 182 CYS B CA 1
ATOM 4513 C C . CYS B 1 182 ? -0.713 -19.094 10.516 1 93.38 182 CYS B C 1
ATOM 4515 O O . CYS B 1 182 ? -0.832 -20.312 10.625 1 93.38 182 CYS B O 1
ATOM 4517 N N . ASN B 1 183 ? -1.317 -18.297 11.398 1 93.62 183 ASN B N 1
ATOM 4518 C CA . ASN B 1 183 ? -2.027 -18.797 12.562 1 93.62 183 ASN B CA 1
ATOM 4519 C C . ASN B 1 183 ? -3.49 -19.094 12.242 1 93.62 183 ASN B C 1
ATOM 4521 O O . ASN B 1 183 ? -4.215 -19.641 13.078 1 93.62 183 ASN B O 1
ATOM 4525 N N . TRP B 1 184 ? -3.922 -18.781 11.07 1 96.44 184 TRP B N 1
ATOM 4526 C CA . TRP B 1 184 ? -5.348 -18.922 10.805 1 96.44 184 TRP B CA 1
ATOM 4527 C C . TRP B 1 184 ? -5.594 -19.891 9.664 1 96.44 184 TRP B C 1
ATOM 4529 O O . TRP B 1 184 ? -6.742 -20.188 9.32 1 96.44 184 TRP B O 1
ATOM 4539 N N . VAL B 1 185 ? -4.574 -20.422 9 1 97.56 185 VAL B N 1
ATOM 4540 C CA . VAL B 1 185 ? -4.672 -21.453 7.969 1 97.56 185 VAL B CA 1
ATOM 4541 C C . VAL B 1 185 ? -3.461 -22.375 8.047 1 97.56 185 VAL B C 1
ATOM 4543 O O . VAL B 1 185 ? -2.322 -21.922 8.148 1 97.56 185 VAL B O 1
ATOM 4546 N N . ASP B 1 186 ? -3.711 -23.641 7.965 1 96.69 186 ASP B N 1
ATOM 4547 C CA . ASP B 1 186 ? -2.615 -24.609 8.031 1 96.69 186 ASP B CA 1
ATOM 4548 C C . ASP B 1 186 ? -2.045 -24.875 6.637 1 96.69 186 ASP B C 1
ATOM 4550 O O . ASP B 1 186 ? -2.789 -24.938 5.656 1 96.69 186 ASP B O 1
ATOM 4554 N N . SER B 1 187 ? -0.722 -25.062 6.574 1 96.56 187 SER B N 1
ATOM 4555 C CA . SER B 1 187 ? -0.057 -25.453 5.332 1 96.56 187 SER B CA 1
ATOM 4556 C C . SER B 1 187 ? -0.11 -26.969 5.129 1 96.56 187 SER B C 1
ATOM 4558 O O . SER B 1 187 ? -0.428 -27.703 6.059 1 96.56 187 SER B O 1
ATOM 4560 N N . SER B 1 188 ? 0.208 -27.359 3.971 1 94.75 188 SER B N 1
ATOM 4561 C CA . SER B 1 188 ? 0.154 -28.766 3.611 1 94.75 188 SER B CA 1
ATOM 4562 C C . SER B 1 188 ? 1.194 -29.578 4.379 1 94.75 188 SER B C 1
ATOM 4564 O O . SER B 1 188 ? 1.134 -30.797 4.41 1 94.75 188 SER B O 1
ATOM 4566 N N . LEU B 1 189 ? 2.107 -28.922 4.988 1 94.31 189 LEU B N 1
ATOM 4567 C CA . LEU B 1 189 ? 3.115 -29.609 5.789 1 94.31 189 LEU B CA 1
ATOM 4568 C C . LEU B 1 189 ? 2.463 -30.453 6.879 1 94.31 189 LEU B C 1
ATOM 4570 O O . LEU B 1 189 ? 2.982 -31.516 7.254 1 94.31 189 LEU B O 1
ATOM 4574 N N . VAL B 1 190 ? 1.321 -30.031 7.312 1 93.81 190 VAL B N 1
ATOM 4575 C CA . VAL B 1 190 ? 0.666 -30.734 8.406 1 93.81 190 VAL B CA 1
ATOM 4576 C C . VAL B 1 190 ? 0.104 -32.062 7.902 1 93.81 190 VAL B C 1
ATOM 4578 O O . VAL B 1 190 ? -0.234 -32.938 8.695 1 93.81 190 VAL B O 1
ATOM 4581 N N . ASP B 1 191 ? -0.022 -32.156 6.645 1 93.88 191 ASP B N 1
ATOM 4582 C CA . ASP B 1 191 ? -0.6 -33.375 6.055 1 93.88 191 ASP B CA 1
ATOM 4583 C C . ASP B 1 191 ? 0.439 -34.469 5.957 1 93.88 191 ASP B C 1
ATOM 4585 O O . ASP B 1 191 ? 0.09 -35.625 5.738 1 93.88 191 ASP B O 1
ATOM 4589 N N . ILE B 1 192 ? 1.685 -34.219 6.094 1 93.19 192 ILE B N 1
ATOM 4590 C CA . ILE B 1 192 ? 2.76 -35.156 5.852 1 93.19 192 ILE B CA 1
ATOM 4591 C C . ILE B 1 192 ? 2.645 -36.344 6.832 1 93.19 192 ILE B C 1
ATOM 4593 O O . ILE B 1 192 ? 2.871 -37.5 6.461 1 93.19 192 ILE B O 1
ATOM 4597 N N . ALA B 1 193 ? 2.258 -36 8.031 1 89.12 193 ALA B N 1
ATOM 4598 C CA . ALA B 1 193 ? 2.172 -37.031 9.062 1 89.12 193 ALA B CA 1
ATOM 4599 C C . ALA B 1 193 ? 1.117 -38.062 8.711 1 89.12 193 ALA B C 1
ATOM 4601 O O . ALA B 1 193 ? 1.257 -39.25 9.062 1 89.12 193 ALA B O 1
ATOM 4602 N N . ASP B 1 194 ? 0.08 -37.688 8.062 1 87.69 194 ASP B N 1
ATOM 4603 C CA . ASP B 1 194 ? -0.98 -38.562 7.602 1 87.69 194 ASP B CA 1
ATOM 4604 C C . ASP B 1 194 ? -1.438 -38.188 6.195 1 87.69 194 ASP B C 1
ATOM 4606 O O . ASP B 1 194 ? -2.596 -37.812 5.992 1 87.69 194 ASP B O 1
ATOM 4610 N N . ILE B 1 195 ? -0.622 -38.438 5.309 1 86.25 195 ILE B N 1
ATOM 4611 C CA . ILE B 1 195 ? -0.757 -37.875 3.973 1 86.25 195 ILE B CA 1
ATOM 4612 C C . ILE B 1 195 ? -1.929 -38.531 3.25 1 86.25 195 ILE B C 1
ATOM 4614 O O . ILE B 1 195 ? -2.57 -37.938 2.398 1 86.25 195 ILE B O 1
ATOM 4618 N N . ASP B 1 196 ? -2.238 -39.75 3.68 1 85.44 196 ASP B N 1
ATOM 4619 C CA . ASP B 1 196 ? -3.299 -40.469 2.986 1 85.44 196 ASP B CA 1
ATOM 4620 C C . ASP B 1 196 ? -4.648 -40.25 3.66 1 85.44 196 ASP B C 1
ATOM 4622 O O . ASP B 1 196 ? -5.684 -40.688 3.158 1 85.44 196 ASP B O 1
ATOM 4626 N N . SER B 1 197 ? -4.582 -39.531 4.789 1 82.38 197 SER B N 1
ATOM 4627 C CA . SER B 1 197 ? -5.812 -39.344 5.551 1 82.38 197 SER B CA 1
ATOM 4628 C C . SER B 1 197 ? -6.805 -38.469 4.785 1 82.38 197 SER B C 1
ATOM 4630 O O . SER B 1 197 ? -6.414 -37.469 4.145 1 82.38 197 SER B O 1
ATOM 4632 N N . THR B 1 198 ? -8.094 -38.875 4.918 1 78.12 198 THR B N 1
ATOM 4633 C CA . THR B 1 198 ? -9.188 -38.062 4.355 1 78.12 198 THR B CA 1
ATOM 4634 C C . THR B 1 198 ? -10.094 -37.531 5.457 1 78.12 198 THR B C 1
ATOM 4636 O O . THR B 1 198 ? -11.219 -37.094 5.191 1 78.12 198 THR B O 1
ATOM 4639 N N . HIS B 1 199 ? -9.484 -37.562 6.656 1 74.19 199 HIS B N 1
ATOM 4640 C CA . HIS B 1 199 ? -10.266 -37.062 7.773 1 74.19 199 HIS B CA 1
ATOM 4641 C C . HIS B 1 199 ? -10.438 -35.531 7.68 1 74.19 199 HIS B C 1
ATOM 4643 O O . HIS B 1 199 ? -9.492 -34.812 7.336 1 74.19 199 HIS B O 1
ATOM 4649 N N . LEU B 1 200 ? -11.672 -35.219 7.934 1 70.56 200 LEU B N 1
ATOM 4650 C CA . LEU B 1 200 ? -11.992 -33.781 7.879 1 70.56 200 LEU B CA 1
ATOM 4651 C C . LEU B 1 200 ? -11.445 -33.062 9.094 1 70.56 200 LEU B C 1
ATOM 4653 O O . LEU B 1 200 ? -11.703 -33.469 10.234 1 70.56 200 LEU B O 1
ATOM 4657 N N . ARG B 1 201 ? -10.414 -32.312 8.859 1 79 201 ARG B N 1
ATOM 4658 C CA . ARG B 1 201 ? -9.859 -31.406 9.859 1 79 201 ARG B CA 1
ATOM 4659 C C . ARG B 1 201 ? -10.188 -29.953 9.516 1 79 201 ARG B C 1
ATOM 4661 O O . ARG B 1 201 ? -10.359 -29.609 8.344 1 79 201 ARG B O 1
ATOM 4668 N N . THR B 1 202 ? -10.578 -29.25 10.602 1 80.44 202 THR B N 1
ATOM 4669 C CA . THR B 1 202 ? -10.695 -27.797 10.422 1 80.44 202 THR B CA 1
ATOM 4670 C C . THR B 1 202 ? -9.328 -27.125 10.523 1 80.44 202 THR B C 1
ATOM 4672 O O . THR B 1 202 ? -8.781 -26.984 11.617 1 80.44 202 THR B O 1
ATOM 4675 N N . ASP B 1 203 ? -8.914 -26.844 9.328 1 92.5 203 ASP B N 1
ATOM 4676 C CA . ASP B 1 203 ? -7.566 -26.281 9.258 1 92.5 203 ASP B CA 1
ATOM 4677 C C . ASP B 1 203 ? -7.598 -24.812 8.844 1 92.5 203 ASP B C 1
ATOM 4679 O O . ASP B 1 203 ? -6.555 -24.219 8.562 1 92.5 203 ASP B O 1
ATOM 4683 N N . LEU B 1 204 ? -8.797 -24.281 8.758 1 95.31 204 LEU B N 1
ATOM 4684 C CA . LEU B 1 204 ? -9.055 -22.859 8.57 1 95.31 204 LEU B CA 1
ATOM 4685 C C . LEU B 1 204 ? -9.828 -22.297 9.758 1 95.31 204 LEU B C 1
ATOM 4687 O O . LEU B 1 204 ? -10.93 -22.75 10.055 1 95.31 204 LEU B O 1
ATOM 4691 N N . SER B 1 205 ? -9.25 -21.375 10.445 1 94.81 205 SER B N 1
ATOM 4692 C CA . SER B 1 205 ? -9.906 -20.781 11.602 1 94.81 205 SER B CA 1
ATOM 4693 C C . SER B 1 205 ? -11.094 -19.922 11.18 1 94.81 205 SER B C 1
ATOM 4695 O O . SER B 1 205 ? -11.297 -19.688 9.984 1 94.81 205 SER B O 1
ATOM 4697 N N . LEU B 1 206 ? -11.859 -19.469 12.125 1 93.81 206 LEU B N 1
ATOM 4698 C CA . LEU B 1 206 ? -12.945 -18.531 11.844 1 93.81 206 LEU B CA 1
ATOM 4699 C C . LEU B 1 206 ? -12.406 -17.25 11.219 1 93.81 206 LEU B C 1
ATOM 4701 O O . LEU B 1 206 ? -13.008 -16.719 10.281 1 93.81 206 LEU B O 1
ATOM 4705 N N . TRP B 1 207 ? -11.336 -16.844 11.703 1 95.56 207 TRP B N 1
ATOM 4706 C CA . TRP B 1 207 ? -10.727 -15.641 11.133 1 95.56 207 TRP B CA 1
ATOM 4707 C C . TRP B 1 207 ? -10.25 -15.898 9.703 1 95.56 207 TRP B C 1
ATOM 4709 O O . TRP B 1 207 ? -10.336 -15.008 8.852 1 95.56 207 TRP B O 1
ATOM 4719 N N . GLY B 1 208 ? -9.734 -17.109 9.477 1 97 208 GLY B N 1
ATOM 4720 C CA . GLY B 1 208 ? -9.383 -17.484 8.117 1 97 208 GLY B CA 1
ATOM 4721 C C . GLY B 1 208 ? -10.562 -17.422 7.16 1 97 208 GLY B C 1
ATOM 4722 O O . GLY B 1 208 ? -10.406 -17.031 6 1 97 208 GLY B O 1
ATOM 4723 N N . ARG B 1 209 ? -11.688 -17.828 7.645 1 95.88 209 ARG B N 1
ATOM 4724 C CA . ARG B 1 209 ? -12.898 -17.734 6.84 1 95.88 209 ARG B CA 1
ATOM 4725 C C . ARG B 1 209 ? -13.211 -16.281 6.492 1 95.88 209 ARG B C 1
ATOM 4727 O O . ARG B 1 209 ? -13.625 -15.969 5.371 1 95.88 209 ARG B O 1
ATOM 4734 N N . LEU B 1 210 ? -12.992 -15.383 7.426 1 96.25 210 LEU B N 1
ATOM 4735 C CA . LEU B 1 210 ? -13.188 -13.953 7.195 1 96.25 210 LEU B CA 1
ATOM 4736 C C . LEU B 1 210 ? -12.266 -13.445 6.094 1 96.25 210 LEU B C 1
ATOM 4738 O O . LEU B 1 210 ? -12.656 -12.617 5.277 1 96.25 210 LEU B O 1
ATOM 4742 N N . VAL B 1 211 ? -11.047 -13.945 6.117 1 98.12 211 VAL B N 1
ATOM 4743 C CA . VAL B 1 211 ? -10.094 -13.562 5.082 1 98.12 211 VAL B CA 1
ATOM 4744 C C . VAL B 1 211 ? -10.633 -13.969 3.709 1 98.12 211 VAL B C 1
ATOM 4746 O O . VAL B 1 211 ? -10.633 -13.156 2.777 1 98.12 211 VAL B O 1
ATOM 4749 N N . VAL B 1 212 ? -11.148 -15.164 3.623 1 97.56 212 VAL B N 1
ATOM 4750 C CA . VAL B 1 212 ? -11.68 -15.68 2.363 1 97.56 212 VAL B CA 1
ATOM 4751 C C . VAL B 1 212 ? -12.867 -14.82 1.919 1 97.56 212 VAL B C 1
ATOM 4753 O O . VAL B 1 212 ? -12.945 -14.414 0.757 1 97.56 212 VAL B O 1
ATOM 4756 N N . TRP B 1 213 ? -13.703 -14.5 2.814 1 97.62 213 TRP B N 1
ATOM 4757 C CA . TRP B 1 213 ? -14.875 -13.703 2.486 1 97.62 213 TRP B CA 1
ATOM 4758 C C . TRP B 1 213 ? -14.484 -12.289 2.068 1 97.62 213 TRP B C 1
ATOM 4760 O O . TRP B 1 213 ? -15.078 -11.711 1.154 1 97.62 213 TRP B O 1
ATOM 4770 N N . GLU B 1 214 ? -13.508 -11.734 2.766 1 98.5 214 GLU B N 1
ATOM 4771 C CA . GLU B 1 214 ? -13.031 -10.414 2.377 1 98.5 214 GLU B CA 1
ATOM 4772 C C . GLU B 1 214 ? -12.391 -10.438 0.994 1 98.5 214 GLU B C 1
ATOM 4774 O O . GLU B 1 214 ? -12.57 -9.508 0.201 1 98.5 214 GLU B O 1
ATOM 4779 N N . MET B 1 215 ? -11.648 -11.469 0.71 1 98.69 215 MET B N 1
ATOM 4780 C CA . MET B 1 215 ? -11.07 -11.625 -0.624 1 98.69 215 MET B CA 1
ATOM 4781 C C . MET B 1 215 ? -12.172 -11.727 -1.679 1 98.69 215 MET B C 1
ATOM 4783 O O . MET B 1 215 ? -12.062 -11.133 -2.754 1 98.69 215 MET B O 1
ATOM 4787 N N . ASN B 1 216 ? -13.234 -12.469 -1.371 1 98.12 216 ASN B N 1
ATOM 4788 C CA . ASN B 1 216 ? -14.375 -12.547 -2.277 1 98.12 216 ASN B CA 1
ATOM 4789 C C . ASN B 1 216 ? -15 -11.172 -2.504 1 98.12 216 ASN B C 1
ATOM 4791 O O . ASN B 1 216 ? -15.281 -10.797 -3.643 1 98.12 216 ASN B O 1
ATOM 4795 N N . ARG B 1 217 ? -15.188 -10.453 -1.45 1 98.38 217 ARG B N 1
ATOM 4796 C CA . ARG B 1 217 ? -15.789 -9.125 -1.539 1 98.38 217 ARG B CA 1
ATOM 4797 C C . ARG B 1 217 ? -14.945 -8.195 -2.406 1 98.38 217 ARG B C 1
ATOM 4799 O O . ARG B 1 217 ? -15.484 -7.414 -3.193 1 98.38 217 ARG B O 1
ATOM 4806 N N . LEU B 1 218 ? -13.688 -8.305 -2.305 1 98.62 218 LEU B N 1
ATOM 4807 C CA . LEU B 1 218 ? -12.75 -7.434 -3.006 1 98.62 218 LEU B CA 1
ATOM 4808 C C . LEU B 1 218 ? -12.617 -7.836 -4.473 1 98.62 218 LEU B C 1
ATOM 4810 O O . LEU B 1 218 ? -12.258 -7.016 -5.316 1 98.62 218 LEU B O 1
ATOM 4814 N N . GLY B 1 219 ? -12.883 -9.094 -4.754 1 98.5 219 GLY B N 1
ATOM 4815 C CA . GLY B 1 219 ? -12.586 -9.633 -6.07 1 98.5 219 GLY B CA 1
ATOM 4816 C C . GLY B 1 219 ? -11.156 -10.117 -6.207 1 98.5 219 GLY B C 1
ATOM 4817 O O . GLY B 1 219 ? -10.555 -10 -7.277 1 98.5 219 GLY B O 1
ATOM 4818 N N . MET B 1 220 ? -10.625 -10.586 -5.152 1 98.56 220 MET B N 1
ATOM 4819 C CA . MET B 1 220 ? -9.289 -11.172 -5.125 1 98.56 220 MET B CA 1
ATOM 4820 C C . MET B 1 220 ? -9.352 -12.688 -5.254 1 98.56 220 MET B C 1
ATOM 4822 O O . MET B 1 220 ? -10.133 -13.344 -4.559 1 98.56 220 MET B O 1
ATOM 4826 N N . ILE B 1 221 ? -8.547 -13.266 -6.102 1 96.44 221 ILE B N 1
ATOM 4827 C CA . ILE B 1 221 ? -8.531 -14.711 -6.309 1 96.44 221 ILE B CA 1
ATOM 4828 C C . ILE B 1 221 ? -7.895 -15.391 -5.102 1 96.44 221 ILE B C 1
ATOM 4830 O O . ILE B 1 221 ? -6.82 -14.984 -4.645 1 96.44 221 ILE B O 1
ATOM 4834 N N . VAL B 1 222 ? -8.609 -16.391 -4.629 1 96.88 222 VAL B N 1
ATOM 4835 C CA . VAL B 1 222 ? -8.062 -17.234 -3.568 1 96.88 222 VAL B CA 1
ATOM 4836 C C . VAL B 1 222 ? -7.234 -18.359 -4.18 1 96.88 222 VAL B C 1
ATOM 4838 O O . VAL B 1 222 ? -7.75 -19.172 -4.953 1 96.88 222 VAL B O 1
ATOM 4841 N N . ASP B 1 223 ? -5.977 -18.344 -3.873 1 95.5 223 ASP B N 1
ATOM 4842 C CA . ASP B 1 223 ? -5.07 -19.422 -4.289 1 95.5 223 ASP B CA 1
ATOM 4843 C C . ASP B 1 223 ? -4.844 -20.422 -3.156 1 95.5 223 ASP B C 1
ATOM 4845 O O . ASP B 1 223 ? -4.375 -20.047 -2.078 1 95.5 223 ASP B O 1
ATOM 4849 N N . LEU B 1 224 ? -5.113 -21.688 -3.402 1 94.75 224 LEU B N 1
ATOM 4850 C CA . LEU B 1 224 ? -5.059 -22.719 -2.369 1 94.75 224 LEU B CA 1
ATOM 4851 C C . LEU B 1 224 ? -3.752 -23.5 -2.451 1 94.75 224 LEU B C 1
ATOM 4853 O O . LEU B 1 224 ? -3.553 -24.453 -1.71 1 94.75 224 LEU B O 1
ATOM 4857 N N . SER B 1 225 ? -2.855 -23.031 -3.283 1 93.31 225 SER B N 1
ATOM 4858 C CA . SER B 1 225 ? -1.542 -23.656 -3.262 1 93.31 225 SER B CA 1
ATOM 4859 C C . SER B 1 225 ? -0.927 -23.609 -1.866 1 93.31 225 SER B C 1
ATOM 4861 O O . SER B 1 225 ? -1.067 -22.609 -1.157 1 93.31 225 SER B O 1
ATOM 4863 N N . TYR B 1 226 ? -0.305 -24.75 -1.442 1 94.69 226 TYR B N 1
ATOM 4864 C CA . TYR B 1 226 ? 0.435 -24.906 -0.196 1 94.69 226 TYR B CA 1
ATOM 4865 C C . TYR B 1 226 ? -0.512 -25.141 0.973 1 94.69 226 TYR B C 1
ATOM 4867 O O . TYR B 1 226 ? -0.072 -25.453 2.084 1 94.69 226 TYR B O 1
ATOM 4875 N N . ALA B 1 227 ? -1.822 -25.016 0.786 1 95.06 227 ALA B N 1
ATOM 4876 C CA . ALA B 1 227 ? -2.768 -25.203 1.881 1 95.06 227 ALA B CA 1
ATOM 4877 C C . ALA B 1 227 ? -2.904 -26.688 2.227 1 95.06 227 ALA B C 1
ATOM 4879 O O . ALA B 1 227 ? -2.732 -27.547 1.364 1 95.06 227 ALA B O 1
ATOM 4880 N N . SER B 1 228 ? -3.232 -26.938 3.463 1 95.44 228 SER B N 1
ATOM 4881 C CA . SER B 1 228 ? -3.52 -28.312 3.873 1 95.44 228 SER B CA 1
ATOM 4882 C C . SER B 1 228 ? -4.809 -28.812 3.236 1 95.44 228 SER B C 1
ATOM 4884 O O . SER B 1 228 ? -5.633 -28.016 2.771 1 95.44 228 SER B O 1
ATOM 4886 N N . TYR B 1 229 ? -4.895 -30.141 3.238 1 93.19 229 TYR B N 1
ATOM 4887 C CA . TYR B 1 229 ? -6.105 -30.797 2.754 1 93.19 229 TYR B CA 1
ATOM 4888 C C . TYR B 1 229 ? -7.34 -30.25 3.467 1 93.19 229 TYR B C 1
ATOM 4890 O O . TYR B 1 229 ? -8.32 -29.875 2.822 1 93.19 229 TYR B O 1
ATOM 4898 N N . GLY B 1 230 ? -7.273 -30.172 4.781 1 93.44 230 GLY B N 1
ATOM 4899 C CA . GLY B 1 230 ? -8.391 -29.672 5.566 1 93.44 230 GLY B CA 1
ATOM 4900 C C . GLY B 1 230 ? -8.734 -28.234 5.25 1 93.44 230 GLY B C 1
ATOM 4901 O O . GLY B 1 230 ? -9.914 -27.875 5.145 1 93.44 230 GLY B O 1
ATOM 4902 N N . ALA B 1 231 ? -7.727 -27.391 5.094 1 95.19 231 ALA B N 1
ATOM 4903 C CA . ALA B 1 231 ? -7.949 -25.984 4.773 1 95.19 231 ALA B CA 1
ATOM 4904 C C . ALA B 1 231 ? -8.594 -25.828 3.396 1 95.19 231 ALA B C 1
ATOM 4906 O O . ALA B 1 231 ? -9.477 -25 3.209 1 95.19 231 ALA B O 1
ATOM 4907 N N . ALA B 1 232 ? -8.125 -26.625 2.461 1 93.56 232 ALA B N 1
ATOM 4908 C CA . ALA B 1 232 ? -8.695 -26.578 1.118 1 93.56 232 ALA B CA 1
ATOM 4909 C C . ALA B 1 232 ? -10.188 -26.922 1.144 1 93.56 232 ALA B C 1
ATOM 4911 O O . ALA B 1 232 ? -11 -26.234 0.528 1 93.56 232 ALA B O 1
ATOM 4912 N N . LEU B 1 233 ? -10.508 -27.922 1.857 1 91.88 233 LEU B N 1
ATOM 4913 C CA . LEU B 1 233 ? -11.906 -28.312 1.96 1 91.88 233 LEU B CA 1
ATOM 4914 C C . LEU B 1 233 ? -12.742 -27.219 2.621 1 91.88 233 LEU B C 1
ATOM 4916 O O . LEU B 1 233 ? -13.859 -26.938 2.18 1 91.88 233 LEU B O 1
ATOM 4920 N N . ASP B 1 234 ? -12.195 -26.656 3.656 1 93 234 ASP B N 1
ATOM 4921 C CA . ASP B 1 234 ? -12.883 -25.562 4.336 1 93 234 ASP B CA 1
ATOM 4922 C C . ASP B 1 234 ? -13.164 -24.406 3.377 1 93 234 ASP B C 1
ATOM 4924 O O . ASP B 1 234 ? -14.289 -23.891 3.316 1 93 234 ASP B O 1
ATOM 4928 N N . VAL B 1 235 ? -12.18 -24 2.615 1 94.56 235 VAL B N 1
ATOM 4929 C CA . VAL B 1 235 ? -12.32 -22.859 1.709 1 94.56 235 VAL B CA 1
ATOM 4930 C C . VAL B 1 235 ? -13.352 -23.188 0.628 1 94.56 235 VAL B C 1
ATOM 4932 O O . VAL B 1 235 ? -14.164 -22.344 0.257 1 94.56 235 VAL B O 1
ATOM 4935 N N . LEU B 1 236 ? -13.328 -24.391 0.14 1 90.62 236 LEU B N 1
ATOM 4936 C CA . LEU B 1 236 ? -14.281 -24.797 -0.889 1 90.62 236 LEU B CA 1
ATOM 4937 C C . LEU B 1 236 ? -15.711 -24.75 -0.354 1 90.62 236 LEU B C 1
ATOM 4939 O O . LEU B 1 236 ? -16.656 -24.469 -1.1 1 90.62 236 LEU B O 1
ATOM 4943 N N . ARG B 1 237 ? -15.805 -25 0.881 1 89.56 237 ARG B N 1
ATOM 4944 C CA . ARG B 1 237 ? -17.109 -24.984 1.521 1 89.56 237 ARG B CA 1
ATOM 4945 C C . ARG B 1 237 ? -17.625 -23.547 1.682 1 89.56 237 ARG B C 1
ATOM 4947 O O . ARG B 1 237 ? -18.812 -23.297 1.551 1 89.56 237 ARG B O 1
ATOM 4954 N N . TYR B 1 238 ? -16.688 -22.609 1.838 1 91.62 238 TYR B N 1
ATOM 4955 C CA . TYR B 1 238 ? -17.141 -21.297 2.324 1 91.62 238 TYR B CA 1
ATOM 4956 C C . TYR B 1 238 ? -16.938 -20.234 1.265 1 91.62 238 TYR B C 1
ATOM 4958 O O . TYR B 1 238 ? -17.547 -19.156 1.346 1 91.62 238 TYR B O 1
ATOM 4966 N N . SER B 1 239 ? -16.094 -20.422 0.339 1 94 239 SER B N 1
ATOM 4967 C CA . SER B 1 239 ? -15.82 -19.391 -0.651 1 94 239 SER B CA 1
ATOM 4968 C C . SER B 1 239 ? -17.047 -19.109 -1.519 1 94 239 SER B C 1
ATOM 4970 O O . SER B 1 239 ? -17.75 -20.031 -1.917 1 94 239 SER B O 1
ATOM 4972 N N . ARG B 1 240 ? -17.203 -17.891 -1.845 1 94.69 240 ARG B N 1
ATOM 4973 C CA . ARG B 1 240 ? -18.328 -17.469 -2.668 1 94.69 240 ARG B CA 1
ATOM 4974 C C . ARG B 1 240 ? -17.922 -17.312 -4.129 1 94.69 240 ARG B C 1
ATOM 4976 O O . ARG B 1 240 ? -18.766 -17.094 -5 1 94.69 240 ARG B O 1
ATOM 4983 N N . ALA B 1 241 ? -16.672 -17.391 -4.387 1 94.19 241 ALA B N 1
ATOM 4984 C CA . ALA B 1 241 ? -16.094 -17.312 -5.719 1 94.19 241 ALA B CA 1
ATOM 4985 C C . ALA B 1 241 ? -15.164 -18.5 -5.992 1 94.19 241 ALA B C 1
ATOM 4987 O O . ALA B 1 241 ? -14.734 -19.172 -5.062 1 94.19 241 ALA B O 1
ATOM 4988 N N . PRO B 1 242 ? -14.906 -18.781 -7.273 1 92.62 242 PRO B N 1
ATOM 4989 C CA . PRO B 1 242 ? -13.969 -19.859 -7.574 1 92.62 242 PRO B CA 1
ATOM 4990 C C . PRO B 1 242 ? -12.57 -19.609 -7.016 1 92.62 242 PRO B C 1
ATOM 4992 O O . PRO B 1 242 ? -12.188 -18.453 -6.805 1 92.62 242 PRO B O 1
ATOM 4995 N N . VAL B 1 243 ? -11.883 -20.703 -6.738 1 93.88 243 VAL B N 1
ATOM 4996 C CA . VAL B 1 243 ? -10.523 -20.656 -6.219 1 93.88 243 VAL B CA 1
ATOM 4997 C C . VAL B 1 243 ? -9.57 -21.344 -7.199 1 93.88 243 VAL B C 1
ATOM 4999 O O . VAL B 1 243 ? -10.016 -22 -8.148 1 93.88 243 VAL B O 1
ATOM 5002 N N . ILE B 1 244 ? -8.258 -21.141 -6.977 1 92.25 244 ILE B N 1
ATOM 5003 C CA . ILE B 1 244 ? -7.301 -21.781 -7.867 1 92.25 244 ILE B CA 1
ATOM 5004 C C . ILE B 1 244 ? -6.23 -22.5 -7.039 1 92.25 244 ILE B C 1
ATOM 5006 O O . ILE B 1 244 ? -6.105 -22.25 -5.836 1 92.25 244 ILE B O 1
ATOM 5010 N N . PHE B 1 245 ? -5.562 -23.422 -7.641 1 92.81 245 PHE B N 1
ATOM 5011 C CA . PHE B 1 245 ? -4.242 -23.922 -7.27 1 92.81 245 PHE B CA 1
ATOM 5012 C C . PHE B 1 245 ? -3.199 -23.5 -8.305 1 92.81 245 PHE B C 1
ATOM 5014 O O . PHE B 1 245 ? -3.141 -24.062 -9.398 1 92.81 245 PHE B O 1
ATOM 5021 N N . SER B 1 246 ? -2.373 -22.547 -7.922 1 90.75 246 SER B N 1
ATOM 5022 C CA . SER B 1 246 ? -1.453 -21.984 -8.898 1 90.75 246 SER B CA 1
ATOM 5023 C C . SER B 1 246 ? -0.203 -22.844 -9.055 1 90.75 246 SER B C 1
ATOM 5025 O O . SER B 1 246 ? 0.54 -22.703 -10.023 1 90.75 246 SER B O 1
ATOM 5027 N N . ASN B 1 247 ? 0.069 -23.656 -8.102 1 90.19 247 ASN B N 1
ATOM 5028 C CA . ASN B 1 247 ? 1.311 -24.422 -8.062 1 90.19 247 ASN B CA 1
ATOM 5029 C C . ASN B 1 247 ? 1.098 -25.812 -7.445 1 90.19 247 ASN B C 1
ATOM 5031 O O . ASN B 1 247 ? 1.629 -26.109 -6.375 1 90.19 247 ASN B O 1
ATOM 5035 N N . ALA B 1 248 ? 0.388 -26.641 -8.148 1 90.38 248 ALA B N 1
ATOM 5036 C CA . ALA B 1 248 ? 0.104 -27.984 -7.633 1 90.38 248 ALA B CA 1
ATOM 5037 C C . ALA B 1 248 ? -0.15 -28.969 -8.773 1 90.38 248 ALA B C 1
ATOM 5039 O O . ALA B 1 248 ? -0.406 -28.562 -9.906 1 90.38 248 ALA B O 1
ATOM 5040 N N . GLY B 1 249 ? 0.002 -30.25 -8.539 1 90.75 249 GLY B N 1
ATOM 5041 C CA . GLY B 1 249 ? -0.402 -31.344 -9.414 1 90.75 249 GLY B CA 1
ATOM 5042 C C . GLY B 1 249 ? -1.439 -32.25 -8.781 1 90.75 249 GLY B C 1
ATOM 5043 O O . GLY B 1 249 ? -2.23 -31.812 -7.941 1 90.75 249 GLY B O 1
ATOM 5044 N N . ALA B 1 250 ? -1.515 -33.469 -9.344 1 91.75 250 ALA B N 1
ATOM 5045 C CA . ALA B 1 250 ? -2.496 -34.438 -8.867 1 91.75 250 ALA B CA 1
ATOM 5046 C C . ALA B 1 250 ? -1.868 -35.406 -7.879 1 91.75 250 ALA B C 1
ATOM 5048 O O . ALA B 1 250 ? -0.896 -36.094 -8.203 1 91.75 250 ALA B O 1
ATOM 5049 N N . TYR B 1 251 ? -2.469 -35.5 -6.719 1 93 251 TYR B N 1
ATOM 5050 C CA . TYR B 1 251 ? -1.979 -36.406 -5.68 1 93 251 TYR B CA 1
ATOM 5051 C C . TYR B 1 251 ? -1.993 -37.844 -6.164 1 93 251 TYR B C 1
ATOM 5053 O O . TYR B 1 251 ? -1.11 -38.625 -5.812 1 93 251 TYR B O 1
ATOM 5061 N N . ALA B 1 252 ? -2.93 -38.219 -7 1 92.62 252 ALA B N 1
ATOM 5062 C CA . ALA B 1 252 ? -3.076 -39.594 -7.523 1 92.62 252 ALA B CA 1
ATOM 5063 C C . ALA B 1 252 ? -1.866 -40 -8.367 1 92.62 252 ALA B C 1
ATOM 5065 O O . ALA B 1 252 ? -1.557 -41.156 -8.492 1 92.62 252 ALA B O 1
ATOM 5066 N N . ILE B 1 253 ? -1.211 -39.062 -8.961 1 94.25 253 ILE B N 1
ATOM 5067 C CA . ILE B 1 253 ? -0.064 -39.312 -9.828 1 94.25 253 ILE B CA 1
ATOM 5068 C C . ILE B 1 253 ? 1.215 -39.344 -8.992 1 94.25 253 ILE B C 1
ATOM 5070 O O . ILE B 1 253 ? 2.064 -40.219 -9.164 1 94.25 253 ILE B O 1
ATOM 5074 N N . ASN B 1 254 ? 1.395 -38.344 -8.141 1 95.12 254 ASN B N 1
ATOM 5075 C CA . ASN B 1 254 ? 2.51 -38.281 -7.203 1 95.12 254 ASN B CA 1
ATOM 5076 C C . ASN B 1 254 ? 2.031 -37.938 -5.789 1 95.12 254 ASN B C 1
ATOM 5078 O O . ASN B 1 254 ? 1.517 -36.844 -5.543 1 95.12 254 ASN B O 1
ATOM 5082 N N . ARG B 1 255 ? 2.291 -38.875 -4.871 1 94.38 255 ARG B N 1
ATOM 5083 C CA . ARG B 1 255 ? 1.837 -38.75 -3.49 1 94.38 255 ARG B CA 1
ATOM 5084 C C . ARG B 1 255 ? 2.699 -37.75 -2.719 1 94.38 255 ARG B C 1
ATOM 5086 O O . ARG B 1 255 ? 3.398 -38.125 -1.775 1 94.38 255 ARG B O 1
ATOM 5093 N N . HIS B 1 256 ? 2.584 -36.531 -3.029 1 94.06 256 HIS B N 1
ATOM 5094 C CA . HIS B 1 256 ? 3.285 -35.406 -2.412 1 94.06 256 HIS B CA 1
ATOM 5095 C C . HIS B 1 256 ? 2.312 -34.469 -1.71 1 94.06 256 HIS B C 1
ATOM 5097 O O . HIS B 1 256 ? 1.22 -34.219 -2.217 1 94.06 256 HIS B O 1
ATOM 5103 N N . HIS B 1 257 ? 2.656 -33.844 -0.605 1 93 257 HIS B N 1
ATOM 5104 C CA . HIS B 1 257 ? 1.741 -33.062 0.22 1 93 257 HIS B CA 1
ATOM 5105 C C . HIS B 1 257 ? 1.319 -31.797 -0.487 1 93 257 HIS B C 1
ATOM 5107 O O . HIS B 1 257 ? 0.299 -31.188 -0.14 1 93 257 HIS B O 1
ATOM 5113 N N . LEU B 1 258 ? 2.031 -31.375 -1.495 1 93.5 258 LEU B N 1
ATOM 5114 C CA . LEU B 1 258 ? 1.707 -30.156 -2.242 1 93.5 258 LEU B CA 1
ATOM 5115 C C . LEU B 1 258 ? 0.727 -30.469 -3.371 1 93.5 258 LEU B C 1
ATOM 5117 O O . LEU B 1 258 ? 0.207 -29.547 -4.012 1 93.5 258 LEU B O 1
ATOM 5121 N N . ASN B 1 259 ? 0.476 -31.719 -3.658 1 93.44 259 ASN B N 1
ATOM 5122 C CA . ASN B 1 259 ? -0.471 -32.125 -4.699 1 93.44 259 ASN B CA 1
ATOM 5123 C C . ASN B 1 259 ? -1.889 -32.25 -4.148 1 93.44 259 ASN B C 1
ATOM 5125 O O . ASN B 1 259 ? -2.08 -32.375 -2.939 1 93.44 259 ASN B O 1
ATOM 5129 N N . VAL B 1 260 ? -2.842 -32.156 -5.023 1 91.25 260 VAL B N 1
ATOM 5130 C CA . VAL B 1 260 ? -4.242 -32 -4.641 1 91.25 260 VAL B CA 1
ATOM 5131 C C . VAL B 1 260 ? -4.961 -33.344 -4.762 1 91.25 260 VAL B C 1
ATOM 5133 O O . VAL B 1 260 ? -4.883 -34.031 -5.797 1 91.25 260 VAL B O 1
ATOM 5136 N N . LYS B 1 261 ? -5.66 -33.688 -3.746 1 89.94 261 LYS B N 1
ATOM 5137 C CA . LYS B 1 261 ? -6.453 -34.906 -3.742 1 89.94 261 LYS B CA 1
ATOM 5138 C C . LYS B 1 261 ? -7.711 -34.75 -4.59 1 89.94 261 LYS B C 1
ATOM 5140 O O . LYS B 1 261 ? -8.219 -33.656 -4.758 1 89.94 261 LYS B O 1
ATOM 5145 N N . GLU B 1 262 ? -8.227 -35.844 -5.074 1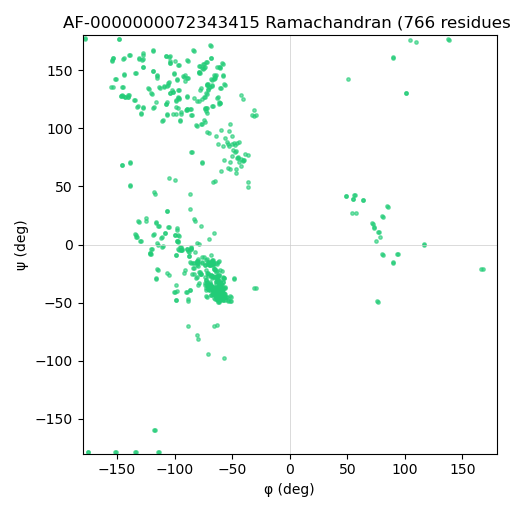 86.69 262 GLU B N 1
ATOM 5146 C CA . GLU B 1 262 ? -9.312 -35.875 -6.051 1 86.69 262 GLU B CA 1
ATOM 5147 C C . GLU B 1 262 ? -10.562 -35.188 -5.492 1 86.69 262 GLU B C 1
ATOM 5149 O O . GLU B 1 262 ? -11.281 -34.5 -6.223 1 86.69 262 GLU B O 1
ATOM 5154 N N . ASP B 1 263 ? -10.852 -35.406 -4.312 1 84.19 263 ASP B N 1
ATOM 5155 C CA . ASP B 1 263 ? -12.094 -34.906 -3.74 1 84.19 263 ASP B CA 1
ATOM 5156 C C . ASP B 1 263 ? -12.023 -33.375 -3.561 1 84.19 263 ASP B C 1
ATOM 5158 O O . ASP B 1 263 ? -13.047 -32.719 -3.363 1 84.19 263 ASP B O 1
ATOM 5162 N N . VAL B 1 264 ? -10.836 -32.875 -3.605 1 86 264 VAL B N 1
ATOM 5163 C CA . VAL B 1 264 ? -10.648 -31.422 -3.539 1 86 264 VAL B CA 1
ATOM 5164 C C . VAL B 1 264 ? -10.641 -30.844 -4.949 1 86 264 VAL B C 1
ATOM 5166 O O . VAL B 1 264 ? -10.93 -29.656 -5.141 1 86 264 VAL B O 1
ATOM 5169 N N . LEU B 1 265 ? -10.359 -31.594 -6.043 1 76.12 265 LEU B N 1
ATOM 5170 C CA . LEU B 1 265 ? -10.117 -31.141 -7.406 1 76.12 265 LEU B CA 1
ATOM 5171 C C . LEU B 1 265 ? -11.398 -30.625 -8.047 1 76.12 265 LEU B C 1
ATOM 5173 O O . LEU B 1 265 ? -11.352 -29.875 -9.031 1 76.12 265 LEU B O 1
ATOM 5177 N N . ILE B 1 266 ? -12.539 -30.469 -7.586 1 57.06 266 ILE B N 1
ATOM 5178 C CA . ILE B 1 266 ? -13.758 -30.203 -8.344 1 57.06 266 ILE B CA 1
ATOM 5179 C C . ILE B 1 266 ? -13.719 -28.781 -8.906 1 57.06 266 ILE B C 1
ATOM 5181 O O . ILE B 1 266 ? -13.891 -28.578 -10.109 1 57.06 266 ILE B O 1
ATOM 5185 N N . PRO B 1 267 ? -14.32 -27.797 -8.172 1 50.31 267 PRO B N 1
ATOM 5186 C CA . PRO B 1 267 ? -14.781 -26.547 -8.781 1 50.31 267 PRO B CA 1
ATOM 5187 C C . PRO B 1 267 ? -13.641 -25.703 -9.32 1 50.31 267 PRO B C 1
ATOM 5189 O O . PRO B 1 267 ? -13.852 -24.562 -9.75 1 50.31 267 PRO B O 1
ATOM 5192 N N . LEU B 1 268 ? -12.367 -26.297 -9.375 1 54.59 268 LEU B N 1
ATOM 5193 C CA . LEU B 1 268 ? -11.188 -25.438 -9.305 1 54.59 268 LEU B CA 1
ATOM 5194 C C . LEU B 1 268 ? -10.508 -25.328 -10.672 1 54.59 268 LEU B C 1
ATOM 5196 O O . LEU B 1 268 ? -10.523 -26.297 -11.445 1 54.59 268 LEU B O 1
ATOM 5200 N N . ALA B 1 269 ? -10.367 -24.078 -11.156 1 56.09 269 ALA B N 1
ATOM 5201 C CA . ALA B 1 269 ? -9.32 -23.938 -12.164 1 56.09 269 ALA B CA 1
ATOM 5202 C C . ALA B 1 269 ? -7.949 -24.281 -11.594 1 56.09 269 ALA B C 1
ATOM 5204 O O . ALA B 1 269 ? -7.434 -23.578 -10.727 1 56.09 269 ALA B O 1
ATOM 5205 N N . THR B 1 270 ? -7.562 -25.641 -11.609 1 55.84 270 THR B N 1
ATOM 5206 C CA . THR B 1 270 ? -6.234 -26.047 -11.164 1 55.84 270 THR B CA 1
ATOM 5207 C C . THR B 1 270 ? -5.188 -25.719 -12.227 1 55.84 270 THR B C 1
ATOM 5209 O O . THR B 1 270 ? -5.41 -25.969 -13.414 1 55.84 270 THR B O 1
ATOM 5212 N N . GLN B 1 271 ? -4.148 -24.953 -11.812 1 61.72 271 GLN B N 1
ATOM 5213 C CA . GLN B 1 271 ? -3.041 -24.656 -12.711 1 61.72 271 GLN B CA 1
ATOM 5214 C C . GLN B 1 271 ? -1.875 -25.625 -12.477 1 61.72 271 GLN B C 1
ATOM 5216 O O . GLN B 1 271 ? -1.507 -25.891 -11.328 1 61.72 271 GLN B O 1
ATOM 5221 N N . GLY B 1 272 ? -1.425 -26.281 -13.492 1 66.94 272 GLY B N 1
ATOM 5222 C CA . GLY B 1 272 ? -0.325 -27.234 -13.438 1 66.94 272 GLY B CA 1
ATOM 5223 C C . GLY B 1 272 ? 1.003 -26.594 -13.086 1 66.94 272 GLY B C 1
ATOM 5224 O O . GLY B 1 272 ? 1.231 -25.422 -13.398 1 66.94 272 GLY B O 1
ATOM 5225 N N . THR B 1 273 ? 1.941 -27.281 -12.234 1 76.81 273 THR B N 1
ATOM 5226 C CA . THR B 1 273 ? 3.285 -26.859 -11.844 1 76.81 273 THR B CA 1
ATOM 5227 C C . THR B 1 273 ? 4.336 -27.578 -12.695 1 76.81 273 THR B C 1
ATOM 5229 O O . THR B 1 273 ? 4.055 -28.594 -13.312 1 76.81 273 THR B O 1
ATOM 5232 N N . PHE B 1 274 ? 5.547 -26.969 -12.781 1 77.38 274 PHE B N 1
ATOM 5233 C CA . PHE B 1 274 ? 6.676 -27.609 -13.445 1 77.38 274 PHE B CA 1
ATOM 5234 C C . PHE B 1 274 ? 7.773 -27.938 -12.445 1 77.38 274 PHE B C 1
ATOM 5236 O O . PHE B 1 274 ? 8.93 -28.125 -12.82 1 77.38 274 PHE B O 1
ATOM 5243 N N . ASP B 1 275 ? 7.441 -27.922 -11.18 1 81.44 275 ASP B N 1
ATOM 5244 C CA . ASP B 1 275 ? 8.359 -28.359 -10.125 1 81.44 275 ASP B CA 1
ATOM 5245 C C . ASP B 1 275 ? 8.508 -29.875 -10.117 1 81.44 275 ASP B C 1
ATOM 5247 O O . ASP B 1 275 ? 7.555 -30.594 -9.82 1 81.44 275 ASP B O 1
ATOM 5251 N N . PRO B 1 276 ? 9.719 -30.375 -10.359 1 87.69 276 PRO B N 1
ATOM 5252 C CA . PRO B 1 276 ? 9.906 -31.812 -10.445 1 87.69 276 PRO B CA 1
ATOM 5253 C C . PRO B 1 276 ? 9.555 -32.531 -9.141 1 87.69 276 PRO B C 1
ATOM 5255 O O . PRO B 1 276 ? 9.102 -33.688 -9.164 1 87.69 276 PRO B O 1
ATOM 5258 N N . GLU B 1 277 ? 9.797 -31.875 -8.07 1 88.56 277 GLU B N 1
ATOM 5259 C CA . GLU B 1 277 ? 9.477 -32.469 -6.789 1 88.56 277 GLU B CA 1
ATOM 5260 C C . GLU B 1 277 ? 7.969 -32.688 -6.645 1 88.56 277 GLU B C 1
ATOM 5262 O O . GLU B 1 277 ? 7.527 -33.719 -6.148 1 88.56 277 GLU B O 1
ATOM 5267 N N . ILE B 1 278 ? 7.211 -31.797 -7.07 1 90.56 278 ILE B N 1
ATOM 5268 C CA . ILE B 1 278 ? 5.758 -31.875 -7.004 1 90.56 278 ILE B CA 1
ATOM 5269 C C . ILE B 1 278 ? 5.246 -32.875 -8.031 1 90.56 278 ILE B C 1
ATOM 5271 O O . ILE B 1 278 ? 4.344 -33.656 -7.746 1 90.56 278 ILE B O 1
ATOM 5275 N N . LEU B 1 279 ? 5.902 -32.969 -9.18 1 91.12 279 LEU B N 1
ATOM 5276 C CA . LEU B 1 279 ? 5.465 -33.812 -10.289 1 91.12 279 LEU B CA 1
ATOM 5277 C C . LEU B 1 279 ? 5.926 -35.25 -10.102 1 91.12 279 LEU B C 1
ATOM 5279 O O . LEU B 1 279 ? 5.352 -36.188 -10.68 1 91.12 279 LEU B O 1
ATOM 5283 N N . GLY B 1 280 ? 6.992 -35.469 -9.367 1 93.06 280 GLY B N 1
ATOM 5284 C CA . GLY B 1 280 ? 7.539 -36.781 -9.18 1 93.06 280 GLY B CA 1
ATOM 5285 C C . GLY B 1 280 ? 8.398 -37.25 -10.336 1 93.06 280 GLY B C 1
ATOM 5286 O O . GLY B 1 280 ? 8.469 -38.469 -10.625 1 93.06 280 GLY B O 1
ATOM 5287 N N . GLY B 1 281 ? 8.945 -36.281 -11.094 1 93.06 281 GLY B N 1
ATOM 5288 C CA . GLY B 1 281 ? 9.789 -36.625 -12.227 1 93.06 281 GLY B CA 1
ATOM 5289 C C . GLY B 1 281 ? 10.367 -35.406 -12.93 1 93.06 281 GLY B C 1
ATOM 5290 O O . GLY B 1 281 ? 10.086 -34.281 -12.547 1 93.06 281 GLY B O 1
ATOM 5291 N N . TYR B 1 282 ? 11.219 -35.719 -13.961 1 92.81 282 TYR B N 1
ATOM 5292 C CA . TYR B 1 282 ? 12.023 -34.625 -14.539 1 92.81 282 TYR B CA 1
ATOM 5293 C C . TYR B 1 282 ? 11.789 -34.531 -16.047 1 92.81 282 TYR B C 1
ATOM 5295 O O . TYR B 1 282 ? 12.602 -33.938 -16.75 1 92.81 282 TYR B O 1
ATOM 5303 N N . THR B 1 283 ? 10.68 -35.031 -16.5 1 92.19 283 THR B N 1
ATOM 5304 C CA . THR B 1 283 ? 10.438 -35 -17.938 1 92.19 283 THR B CA 1
ATOM 5305 C C . THR B 1 283 ? 9.078 -34.375 -18.234 1 92.19 283 THR B C 1
ATOM 5307 O O . THR B 1 283 ? 8.211 -34.281 -17.359 1 92.19 283 THR B O 1
ATOM 5310 N N . ILE B 1 284 ? 8.914 -34 -19.453 1 91 284 ILE B N 1
ATOM 5311 C CA . ILE B 1 284 ? 7.656 -33.438 -19.922 1 91 284 ILE B CA 1
ATOM 5312 C C . ILE B 1 284 ? 6.543 -34.469 -19.781 1 91 284 ILE B C 1
ATOM 5314 O O . ILE B 1 284 ? 5.383 -34.125 -19.562 1 91 284 ILE B O 1
ATOM 5318 N N . ASP B 1 285 ? 6.953 -35.719 -19.828 1 90.44 285 ASP B N 1
ATOM 5319 C CA . ASP B 1 285 ? 5.965 -36.781 -19.703 1 90.44 285 ASP B CA 1
ATOM 5320 C C . ASP B 1 285 ? 5.297 -36.75 -18.328 1 90.44 285 ASP B C 1
ATOM 5322 O O . ASP B 1 285 ? 4.113 -37.094 -18.203 1 90.44 285 ASP B O 1
ATOM 5326 N N . ASN B 1 286 ? 6.07 -36.438 -17.344 1 92.5 286 ASN B N 1
ATOM 5327 C CA . ASN B 1 286 ? 5.492 -36.312 -16.016 1 92.5 286 ASN B CA 1
ATOM 5328 C C . ASN B 1 286 ? 4.457 -35.219 -15.953 1 92.5 286 ASN B C 1
ATOM 5330 O O . ASN B 1 286 ? 3.432 -35.344 -15.281 1 92.5 286 ASN B O 1
ATOM 5334 N N . VAL B 1 287 ? 4.734 -34.094 -16.641 1 91.5 287 VAL B N 1
ATOM 5335 C CA . VAL B 1 287 ? 3.771 -33 -16.719 1 91.5 287 VAL B CA 1
ATOM 5336 C C . VAL B 1 287 ? 2.504 -33.5 -17.438 1 91.5 287 VAL B C 1
ATOM 5338 O O . VAL B 1 287 ? 1.393 -33.25 -16.953 1 91.5 287 VAL B O 1
ATOM 5341 N N . LEU B 1 288 ? 2.688 -34.188 -18.5 1 90.5 288 LEU B N 1
ATOM 5342 C CA . LEU B 1 288 ? 1.571 -34.688 -19.297 1 90.5 288 LEU B CA 1
ATOM 5343 C C . LEU B 1 288 ? 0.731 -35.688 -18.5 1 90.5 288 LEU B C 1
ATOM 5345 O O . LEU B 1 288 ? -0.493 -35.719 -18.641 1 90.5 288 LEU B O 1
ATOM 5349 N N . GLU B 1 289 ? 1.363 -36.531 -17.719 1 91.62 289 GLU B N 1
ATOM 5350 C CA . GLU B 1 289 ? 0.638 -37.469 -16.875 1 91.62 289 GLU B CA 1
ATOM 5351 C C . GLU B 1 289 ? -0.314 -36.75 -15.93 1 91.62 289 GLU B C 1
ATOM 5353 O O . GLU B 1 289 ? -1.47 -37.156 -15.773 1 91.62 289 GLU B O 1
ATOM 5358 N N . HIS B 1 290 ? 0.199 -35.719 -15.273 1 91.94 290 HIS B N 1
ATOM 5359 C CA . HIS B 1 290 ? -0.646 -34.938 -14.383 1 91.94 290 HIS B CA 1
ATOM 5360 C C . HIS B 1 290 ? -1.784 -34.281 -15.148 1 91.94 290 HIS B C 1
ATOM 5362 O O . HIS B 1 290 ? -2.943 -34.344 -14.727 1 91.94 290 HIS B O 1
ATOM 5368 N N . LEU B 1 291 ? -1.505 -33.594 -16.281 1 89.12 291 LEU B N 1
ATOM 5369 C CA . LEU B 1 291 ? -2.51 -32.906 -17.062 1 89.12 291 LEU B CA 1
ATOM 5370 C C . LEU B 1 291 ? -3.584 -33.844 -17.562 1 89.12 291 LEU B C 1
ATOM 5372 O O . LEU B 1 291 ? -4.773 -33.531 -17.531 1 89.12 291 LEU B O 1
ATOM 5376 N N . ASN B 1 292 ? -3.16 -35 -18.047 1 88.94 292 ASN B N 1
ATOM 5377 C CA . ASN B 1 292 ? -4.113 -36 -18.531 1 88.94 292 ASN B CA 1
ATOM 5378 C C . ASN B 1 292 ? -5.02 -36.5 -17.422 1 88.94 292 ASN B C 1
ATOM 5380 O O . ASN B 1 292 ? -6.227 -36.656 -17.609 1 88.94 292 ASN B O 1
ATOM 5384 N N . TYR B 1 293 ? -4.41 -36.75 -16.359 1 89.88 293 TYR B N 1
ATOM 5385 C CA . TYR B 1 293 ? -5.203 -37.219 -15.211 1 89.88 293 TYR B CA 1
ATOM 5386 C C . TYR B 1 293 ? -6.234 -36.156 -14.82 1 89.88 293 TYR B C 1
ATOM 5388 O O . TYR B 1 293 ? -7.41 -36.469 -14.625 1 89.88 293 TYR B O 1
ATOM 5396 N N . LEU B 1 294 ? -5.809 -34.938 -14.703 1 89.12 294 LEU B N 1
ATOM 5397 C CA . LEU B 1 294 ? -6.703 -33.844 -14.328 1 89.12 294 LEU B CA 1
ATOM 5398 C C . LEU B 1 294 ? -7.812 -33.688 -15.359 1 89.12 294 LEU B C 1
ATOM 5400 O O . LEU B 1 294 ? -8.969 -33.469 -15 1 89.12 294 LEU B O 1
ATOM 5404 N N . ARG B 1 295 ? -7.453 -33.75 -16.594 1 87.19 295 ARG B N 1
ATOM 5405 C CA . ARG B 1 295 ? -8.453 -33.656 -17.656 1 87.19 295 ARG B CA 1
ATOM 5406 C C . ARG B 1 295 ? -9.516 -34.75 -17.484 1 87.19 295 ARG B C 1
ATOM 5408 O O . ARG B 1 295 ? -10.711 -34.469 -17.641 1 87.19 295 ARG B O 1
ATOM 5415 N N . ASP B 1 296 ? -9.07 -35.875 -17.156 1 87.56 296 ASP B N 1
ATOM 5416 C CA . ASP B 1 296 ? -9.984 -37.031 -17.016 1 87.56 296 ASP B CA 1
ATOM 5417 C C . ASP B 1 296 ? -10.898 -36.844 -15.805 1 87.56 296 ASP B C 1
ATOM 5419 O O . ASP B 1 296 ? -12.078 -37.219 -15.859 1 87.56 296 ASP B O 1
ATOM 5423 N N . VAL B 1 297 ? -10.383 -36.312 -14.836 1 87.06 297 VAL B N 1
ATOM 5424 C CA . VAL B 1 297 ? -11.094 -36.281 -13.562 1 87.06 297 VAL B CA 1
ATOM 5425 C C . VAL B 1 297 ? -11.977 -35.031 -13.469 1 87.06 297 VAL B C 1
ATOM 5427 O O . VAL B 1 297 ? -13.109 -35.094 -12.992 1 87.06 297 VAL B O 1
ATOM 5430 N N . ILE B 1 298 ? -11.469 -33.875 -13.93 1 86.31 298 ILE B N 1
ATOM 5431 C CA . ILE B 1 298 ? -12.211 -32.625 -13.672 1 86.31 298 ILE B CA 1
ATOM 5432 C C . ILE B 1 298 ? -12.57 -31.953 -14.992 1 86.31 298 ILE B C 1
ATOM 5434 O O . ILE B 1 298 ? -13.328 -30.984 -15.016 1 86.31 298 ILE B O 1
ATOM 5438 N N . GLY B 1 299 ? -12.078 -32.438 -16.047 1 85.62 299 GLY B N 1
ATOM 5439 C CA . GLY B 1 299 ? -12.406 -31.891 -17.344 1 85.62 299 GLY B CA 1
ATOM 5440 C C . GLY B 1 299 ? -11.461 -30.781 -17.781 1 85.62 299 GLY B C 1
ATOM 5441 O O . GLY B 1 299 ? -10.852 -30.109 -16.938 1 85.62 299 GLY B O 1
ATOM 5442 N N . SER B 1 300 ? -11.438 -30.5 -19.016 1 86.31 300 SER B N 1
ATOM 5443 C CA . SER B 1 300 ? -10.492 -29.562 -19.609 1 86.31 300 SER B CA 1
ATOM 5444 C C . SER B 1 300 ? -10.852 -28.125 -19.234 1 86.31 300 SER B C 1
ATOM 5446 O O . SER B 1 300 ? -10.023 -27.219 -19.375 1 86.31 300 SER B O 1
ATOM 5448 N N . ASP B 1 301 ? -12.016 -27.844 -18.703 1 86.25 301 ASP B N 1
ATOM 5449 C CA . ASP B 1 301 ? -12.477 -26.484 -18.375 1 86.25 301 ASP B CA 1
ATOM 5450 C C . ASP B 1 301 ? -11.852 -26 -17.078 1 86.25 301 ASP B C 1
ATOM 5452 O O . ASP B 1 301 ? -12 -24.828 -16.719 1 86.25 301 ASP B O 1
ATOM 5456 N N . HIS B 1 302 ? -11 -26.828 -16.453 1 87.56 302 HIS B N 1
ATOM 5457 C CA . HIS B 1 302 ? -10.594 -26.484 -15.094 1 87.56 302 HIS B CA 1
ATOM 5458 C C . HIS B 1 302 ? -9.078 -26.578 -14.938 1 87.56 302 HIS B C 1
ATOM 5460 O O . HIS B 1 302 ? -8.57 -26.688 -13.812 1 87.56 302 HIS B O 1
ATOM 5466 N N . ILE B 1 303 ? -8.383 -26.531 -16.062 1 88.12 303 ILE B N 1
ATOM 5467 C CA . ILE B 1 303 ? -6.938 -26.75 -15.992 1 88.12 303 ILE B CA 1
ATOM 5468 C C . ILE B 1 303 ? -6.211 -25.547 -16.594 1 88.12 303 ILE B C 1
ATOM 5470 O O . ILE B 1 303 ? -6.648 -25 -17.609 1 88.12 303 ILE B O 1
ATOM 5474 N N . GLY B 1 304 ? -5.203 -25.078 -15.93 1 88.5 304 GLY B N 1
ATOM 5475 C CA . GLY B 1 304 ? -4.316 -24.031 -16.406 1 88.5 304 GLY B CA 1
ATOM 5476 C C . GLY B 1 304 ? -2.85 -24.344 -16.188 1 88.5 304 GLY B C 1
ATOM 5477 O O . GLY B 1 304 ? -2.502 -25.453 -15.758 1 88.5 304 GLY B O 1
ATOM 5478 N N . ILE B 1 305 ? -2.035 -23.391 -16.578 1 86.62 305 ILE B N 1
ATOM 5479 C CA . ILE B 1 305 ? -0.593 -23.547 -16.422 1 86.62 305 ILE B CA 1
ATOM 5480 C C . ILE B 1 305 ? -0.094 -22.641 -15.305 1 86.62 305 ILE B C 1
ATOM 5482 O O . ILE B 1 305 ? -0.299 -21.422 -15.344 1 86.62 305 ILE B O 1
ATOM 5486 N N . GLY B 1 306 ? 0.512 -23.125 -14.273 1 84.56 306 GLY B N 1
ATOM 5487 C CA . GLY B 1 306 ? 1.107 -22.344 -13.203 1 84.56 306 GLY B CA 1
ATOM 5488 C C . GLY B 1 306 ? 2.611 -22.188 -13.336 1 84.56 306 GLY B C 1
ATOM 5489 O O . GLY B 1 306 ? 3.156 -21.109 -13.094 1 84.56 306 GLY B O 1
ATOM 5490 N N . SER B 1 307 ? 3.426 -23.109 -13.695 1 79.31 307 SER B N 1
ATOM 5491 C CA . SER B 1 307 ? 4.848 -23.312 -13.961 1 79.31 307 SER B CA 1
ATOM 5492 C C . SER B 1 307 ? 5.645 -23.406 -12.664 1 79.31 307 SER B C 1
ATOM 5494 O O . SER B 1 307 ? 6.449 -24.328 -12.484 1 79.31 307 SER B O 1
ATOM 5496 N N . GLY B 1 308 ? 5.383 -22.375 -11.75 1 86.56 308 GLY B N 1
ATOM 5497 C CA . GLY B 1 308 ? 6.121 -22.328 -10.5 1 86.56 308 GLY B CA 1
ATOM 5498 C 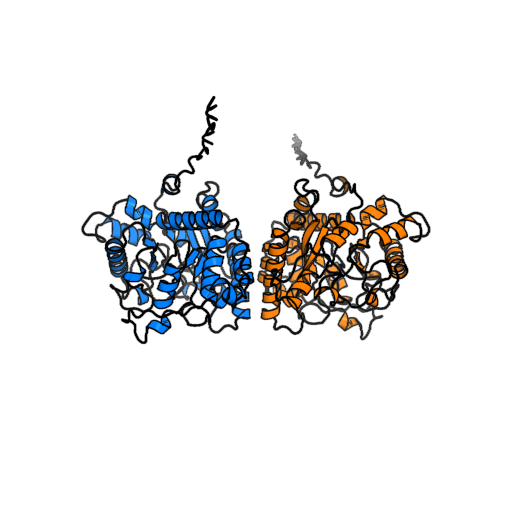C . GLY B 1 308 ? 7.566 -21.906 -10.672 1 86.56 308 GLY B C 1
ATOM 5499 O O . GLY B 1 308 ? 8.391 -22.125 -9.781 1 86.56 308 GLY B O 1
ATOM 5500 N N . PHE B 1 309 ? 7.91 -21.328 -11.734 1 89.56 309 PHE B N 1
ATOM 5501 C CA . PHE B 1 309 ? 9.297 -20.984 -12.031 1 89.56 309 PHE B CA 1
ATOM 5502 C C . PHE B 1 309 ? 9.844 -20.016 -11 1 89.56 309 PHE B C 1
ATOM 5504 O O . PHE B 1 309 ? 9.086 -19.297 -10.344 1 89.56 309 PHE B O 1
ATOM 5511 N N . GLU B 1 310 ? 11.148 -20.062 -10.82 1 90.38 310 GLU B N 1
ATOM 5512 C CA . GLU B 1 310 ? 11.969 -19.281 -9.898 1 90.38 310 GLU B CA 1
ATOM 5513 C C . GLU B 1 310 ? 11.836 -19.812 -8.469 1 90.38 310 GLU B C 1
ATOM 5515 O O . GLU B 1 310 ? 12.172 -19.109 -7.516 1 90.38 310 GLU B O 1
ATOM 5520 N N . SER B 1 311 ? 11.258 -20.938 -8.211 1 85.12 311 SER B N 1
ATOM 5521 C CA . SER B 1 311 ? 10.938 -21.375 -6.848 1 85.12 311 SER B CA 1
ATOM 5522 C C . SER B 1 311 ? 11.609 -22.703 -6.512 1 85.12 311 SER B C 1
ATOM 5524 O O . SER B 1 311 ? 11.531 -23.156 -5.371 1 85.12 311 SER B O 1
ATOM 5526 N N . PHE B 1 312 ? 12.195 -23.344 -7.395 1 85.06 312 PHE B N 1
ATOM 5527 C CA . PHE B 1 312 ? 12.742 -24.672 -7.148 1 85.06 312 PHE B CA 1
ATOM 5528 C C . PHE B 1 312 ? 14.039 -24.875 -7.91 1 85.06 312 PHE B C 1
ATOM 5530 O O . PHE B 1 312 ? 14.289 -24.203 -8.914 1 85.06 312 PHE B O 1
ATOM 5537 N N . ASP B 1 313 ? 14.602 -25.938 -7.195 1 83.06 313 ASP B N 1
ATOM 5538 C CA . ASP B 1 313 ? 15.812 -26.391 -7.879 1 83.06 313 ASP B CA 1
ATOM 5539 C C . ASP B 1 313 ? 15.5 -27.5 -8.875 1 83.06 313 ASP B C 1
ATOM 5541 O O . ASP B 1 313 ? 14.422 -28.094 -8.844 1 83.06 313 ASP B O 1
ATOM 5545 N N . GLY B 1 314 ? 16.156 -27.641 -10.008 1 83.12 314 GLY B N 1
ATOM 5546 C CA . GLY B 1 314 ? 15.938 -28.656 -11.016 1 83.12 314 GLY B CA 1
ATOM 5547 C C . GLY B 1 314 ? 15.203 -28.141 -12.242 1 83.12 314 GLY B C 1
ATOM 5548 O O . GLY B 1 314 ? 14.773 -26.984 -12.273 1 83.12 314 GLY B O 1
ATOM 5549 N N . ALA B 1 315 ? 15.133 -29.094 -13.117 1 87.38 315 ALA B N 1
ATOM 5550 C CA . ALA B 1 315 ? 14.5 -28.656 -14.359 1 87.38 315 ALA B CA 1
ATOM 5551 C C . ALA B 1 315 ? 13.883 -29.844 -15.094 1 87.38 315 ALA B C 1
ATOM 5553 O O . ALA B 1 315 ? 14.445 -30.953 -15.094 1 87.38 315 ALA B O 1
ATOM 5554 N N . ILE B 1 316 ? 12.719 -29.625 -15.539 1 90.31 316 ILE B N 1
ATOM 5555 C CA . ILE B 1 316 ? 12.07 -30.578 -16.422 1 90.31 316 ILE B CA 1
ATOM 5556 C C . ILE B 1 316 ? 12.703 -30.516 -17.812 1 90.31 316 ILE B C 1
ATOM 5558 O O . ILE B 1 316 ? 12.781 -29.453 -18.422 1 90.31 316 ILE B O 1
ATOM 5562 N N . ASP B 1 317 ? 13.102 -31.688 -18.234 1 92.62 317 ASP B N 1
ATOM 5563 C CA . ASP B 1 317 ? 13.648 -31.719 -19.594 1 92.62 317 ASP B CA 1
ATOM 5564 C C . ASP B 1 317 ? 12.609 -31.266 -20.609 1 92.62 317 ASP B C 1
ATOM 5566 O O . ASP B 1 317 ? 11.492 -31.781 -20.641 1 92.62 317 ASP B O 1
ATOM 5570 N N . GLY B 1 318 ? 12.953 -30.25 -21.328 1 91.56 318 GLY B N 1
ATOM 5571 C CA . GLY B 1 318 ? 12.055 -29.703 -22.328 1 91.56 318 GLY B CA 1
ATOM 5572 C C . GLY B 1 318 ? 11.203 -28.562 -21.797 1 91.56 318 GLY B C 1
ATOM 5573 O O . GLY B 1 318 ? 10.445 -27.938 -22.547 1 91.56 318 GLY B O 1
ATOM 5574 N N . LEU B 1 319 ? 11.25 -28.328 -20.516 1 93.12 319 LEU B N 1
ATOM 5575 C CA . LEU B 1 319 ? 10.516 -27.234 -19.859 1 93.12 319 LEU B CA 1
ATOM 5576 C C . LEU B 1 319 ? 11.375 -26.562 -18.797 1 93.12 319 LEU B C 1
ATOM 5578 O O . LEU B 1 319 ? 10.93 -26.391 -17.656 1 93.12 319 LEU B O 1
ATOM 5582 N N . LYS B 1 320 ? 12.547 -26.188 -19.141 1 92.75 320 LYS B N 1
ATOM 5583 C CA . LYS B 1 320 ? 13.539 -25.719 -18.172 1 92.75 320 LYS B CA 1
ATOM 5584 C C . LYS B 1 320 ? 13.297 -24.25 -17.797 1 92.75 320 LYS B C 1
ATOM 5586 O O . LYS B 1 320 ? 13.758 -23.797 -16.766 1 92.75 320 LYS B O 1
ATOM 5591 N N . ASP B 1 321 ? 12.727 -23.531 -18.688 1 93.94 321 ASP B N 1
ATOM 5592 C CA . ASP B 1 321 ? 12.461 -22.109 -18.438 1 93.94 321 ASP B CA 1
ATOM 5593 C C . ASP B 1 321 ? 11.242 -21.641 -19.234 1 93.94 321 ASP B C 1
ATOM 5595 O O . ASP B 1 321 ? 10.586 -22.438 -19.906 1 93.94 321 ASP B O 1
ATOM 5599 N N . VAL B 1 322 ? 10.875 -20.375 -19.156 1 94.69 322 VAL B N 1
ATOM 5600 C CA . VAL B 1 322 ? 9.625 -19.844 -19.672 1 94.69 322 VAL B CA 1
ATOM 5601 C C . VAL B 1 322 ? 9.656 -19.859 -21.203 1 94.69 322 VAL B C 1
ATOM 5603 O O . VAL B 1 322 ? 8.617 -19.719 -21.859 1 94.69 322 VAL B O 1
ATOM 5606 N N . SER B 1 323 ? 10.781 -20 -21.828 1 94.5 323 SER B N 1
ATOM 5607 C CA . SER B 1 323 ? 10.875 -20.016 -23.281 1 94.5 323 SER B CA 1
ATOM 5608 C C . SER B 1 323 ? 10.367 -21.328 -23.859 1 94.5 323 SER B C 1
ATOM 5610 O O . SER B 1 323 ? 10.133 -21.422 -25.062 1 94.5 323 SER B O 1
ATOM 5612 N N . MET B 1 324 ? 10.117 -22.344 -23.047 1 93.19 324 MET B N 1
ATOM 5613 C CA . MET B 1 324 ? 9.953 -23.688 -23.562 1 93.19 324 MET B CA 1
ATOM 5614 C C . MET B 1 324 ? 8.5 -24.141 -23.484 1 93.19 324 MET B C 1
ATOM 5616 O O . MET B 1 324 ? 8.188 -25.297 -23.734 1 93.19 324 MET B O 1
ATOM 5620 N N . PHE B 1 325 ? 7.574 -23.266 -23.172 1 91.56 325 PHE B N 1
ATOM 5621 C CA . PHE B 1 325 ? 6.156 -23.594 -23.078 1 91.56 325 PHE B CA 1
ATOM 5622 C C . PHE B 1 325 ? 5.668 -24.203 -24.391 1 91.56 325 PHE B C 1
ATOM 5624 O O . PHE B 1 325 ? 4.852 -25.141 -24.391 1 91.56 325 PHE B O 1
ATOM 5631 N N . PRO B 1 326 ? 6.133 -23.75 -25.594 1 90.88 326 PRO B N 1
ATOM 5632 C CA . PRO B 1 326 ? 5.691 -24.359 -26.844 1 90.88 326 PRO B CA 1
ATOM 5633 C C . PRO B 1 326 ? 5.977 -25.859 -26.891 1 90.88 326 PRO B C 1
ATOM 5635 O O . PRO B 1 326 ? 5.242 -26.609 -27.547 1 90.88 326 PRO B O 1
ATOM 5638 N N . ASN B 1 327 ? 7.059 -26.297 -26.172 1 91.5 327 ASN B N 1
ATOM 5639 C CA . ASN B 1 327 ? 7.344 -27.734 -26.125 1 91.5 327 ASN B CA 1
ATOM 5640 C C . ASN B 1 327 ? 6.191 -28.516 -25.5 1 91.5 327 ASN B C 1
ATOM 5642 O O . ASN B 1 327 ? 5.871 -29.625 -25.953 1 91.5 327 ASN B O 1
ATOM 5646 N N . LEU B 1 328 ? 5.594 -27.984 -24.484 1 90.06 328 LEU B N 1
ATOM 5647 C CA . LEU B 1 328 ? 4.465 -28.625 -23.812 1 90.06 328 LEU B CA 1
ATOM 5648 C C . LEU B 1 328 ? 3.26 -28.703 -24.75 1 90.06 328 LEU B C 1
ATOM 5650 O O . LEU B 1 328 ? 2.637 -29.766 -24.875 1 90.06 328 LEU B O 1
ATOM 5654 N N . PHE B 1 329 ? 2.949 -27.625 -25.422 1 88.69 329 PHE B N 1
ATOM 5655 C CA . PHE B 1 329 ? 1.784 -27.578 -26.297 1 88.69 329 PHE B CA 1
ATOM 5656 C C . PHE B 1 329 ? 1.984 -28.469 -27.516 1 88.69 329 PHE B C 1
ATOM 5658 O O . PHE B 1 329 ? 1.04 -29.094 -28 1 88.69 329 PHE B O 1
ATOM 5665 N N . ASN B 1 330 ? 3.195 -28.516 -27.984 1 87.88 330 ASN B N 1
ATOM 5666 C CA . ASN B 1 330 ? 3.504 -29.438 -29.062 1 87.88 330 ASN B CA 1
ATOM 5667 C C . ASN B 1 330 ? 3.309 -30.891 -28.641 1 87.88 330 ASN B C 1
ATOM 5669 O O . ASN B 1 330 ? 2.754 -31.688 -29.391 1 87.88 330 ASN B O 1
ATOM 5673 N N . ALA B 1 331 ? 3.762 -31.156 -27.469 1 87.69 331 ALA B N 1
ATOM 5674 C CA . ALA B 1 331 ? 3.598 -32.5 -26.953 1 87.69 331 ALA B CA 1
ATOM 5675 C C . ALA B 1 331 ? 2.121 -32.875 -26.797 1 87.69 331 ALA B C 1
ATOM 5677 O O . ALA B 1 331 ? 1.712 -34 -27.078 1 87.69 331 ALA B O 1
ATOM 5678 N N . LEU B 1 332 ? 1.34 -31.953 -26.375 1 86.56 332 LEU B N 1
ATOM 5679 C CA . LEU B 1 332 ? -0.093 -32.156 -26.203 1 86.56 332 LEU B CA 1
ATOM 5680 C C . LEU B 1 332 ? -0.782 -32.375 -27.547 1 86.56 332 LEU B C 1
ATOM 5682 O O . LEU B 1 332 ? -1.667 -33.219 -27.672 1 86.56 332 LEU B O 1
ATOM 5686 N N . GLN B 1 333 ? -0.38 -31.672 -28.531 1 83.5 333 GLN B N 1
ATOM 5687 C CA . GLN B 1 333 ? -0.962 -31.766 -29.875 1 83.5 333 GLN B CA 1
ATOM 5688 C C . GLN B 1 333 ? -0.618 -33.094 -30.516 1 83.5 333 GLN B C 1
ATOM 5690 O O . GLN B 1 333 ? -1.407 -33.656 -31.297 1 83.5 333 GLN B O 1
ATOM 5695 N N . GLN B 1 334 ? 0.478 -33.656 -30.297 1 79.38 334 GLN B N 1
ATOM 5696 C CA . GLN B 1 334 ? 0.934 -34.875 -30.922 1 79.38 334 GLN B CA 1
ATOM 5697 C C . GLN B 1 334 ? 0.354 -36.125 -30.203 1 79.38 334 GLN B C 1
ATOM 5699 O O . GLN B 1 334 ? 0.684 -37.25 -30.547 1 79.38 334 GLN B O 1
ATOM 5704 N N . GLY B 1 335 ? -0.699 -35.875 -29.547 1 68.31 335 GLY B N 1
ATOM 5705 C CA . GLY B 1 335 ? -1.482 -37 -29.016 1 68.31 335 GLY B CA 1
ATOM 5706 C C . GLY B 1 335 ? -0.838 -37.656 -27.812 1 68.31 335 GLY B C 1
ATOM 5707 O O . GLY B 1 335 ? -1.238 -38.75 -27.406 1 68.31 335 GLY B O 1
ATOM 5708 N N . LYS B 1 336 ? 0.192 -37.062 -27.5 1 57.94 336 LYS B N 1
ATOM 5709 C CA . LYS B 1 336 ? 0.783 -37.656 -26.312 1 57.94 336 LYS B CA 1
ATOM 5710 C C . LYS B 1 336 ? -0.098 -37.406 -25.078 1 57.94 336 LYS B C 1
ATOM 5712 O O . LYS B 1 336 ? 0.155 -37.969 -24.016 1 57.94 336 LYS B O 1
ATOM 5717 N N . TYR B 1 337 ? -1.08 -36.531 -25.391 1 56.72 337 TYR B N 1
ATOM 5718 C CA . TYR B 1 337 ? -2.094 -36.25 -24.375 1 56.72 337 TYR B CA 1
ATOM 5719 C C . TYR B 1 337 ? -3.391 -37 -24.672 1 56.72 337 TYR B C 1
ATOM 5721 O O . TYR B 1 337 ? -3.773 -37.125 -25.844 1 56.72 337 TYR B O 1
ATOM 5729 N N . ALA B 1 338 ? -4.133 -37.719 -23.844 1 57.47 338 ALA B N 1
ATOM 5730 C CA . ALA B 1 338 ? -5.387 -38.438 -23.75 1 57.47 338 ALA B CA 1
ATOM 5731 C C . ALA B 1 338 ? -5.551 -39.406 -24.922 1 57.47 338 ALA B C 1
ATOM 5733 O O . ALA B 1 338 ? -4.871 -39.25 -25.953 1 57.47 338 ALA B O 1
ATOM 57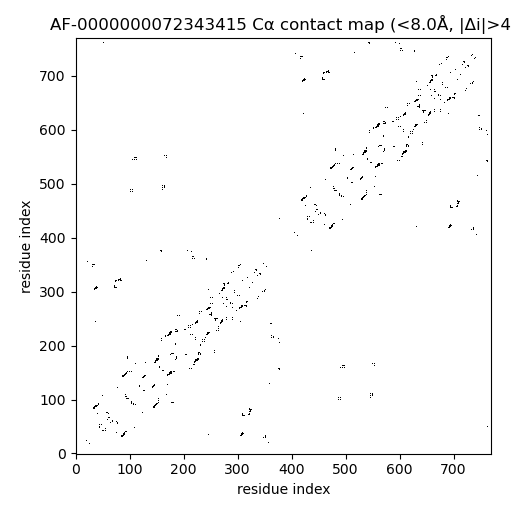34 N N . ASP B 1 339 ? -6.121 -40.5 -24.5 1 55.12 339 ASP B N 1
ATOM 5735 C CA . ASP B 1 339 ? -6.66 -41.344 -25.578 1 55.12 339 ASP B CA 1
ATOM 5736 C C . ASP B 1 339 ? -7.422 -40.5 -26.594 1 55.12 339 ASP B C 1
ATOM 5738 O O . ASP B 1 339 ? -8.531 -40.031 -26.312 1 55.12 339 ASP B O 1
ATOM 5742 N N . GLY B 1 340 ? -6.621 -39.75 -27.469 1 60.16 340 GLY B N 1
ATOM 5743 C CA . GLY B 1 340 ? -7.16 -39.062 -28.625 1 60.16 340 GLY B CA 1
ATOM 5744 C C . GLY B 1 340 ? -6.578 -37.656 -28.797 1 60.16 340 GLY B C 1
ATOM 5745 O O . GLY B 1 340 ? -5.734 -37.219 -28 1 60.16 340 GLY B O 1
ATOM 5746 N N . GLU B 1 341 ? -6.922 -36.938 -29.844 1 64.88 341 GLU B N 1
ATOM 5747 C CA . GLU B 1 341 ? -6.426 -35.656 -30.281 1 64.88 341 GLU B CA 1
ATOM 5748 C C . GLU B 1 341 ? -6.934 -34.531 -29.375 1 64.88 341 GLU B C 1
ATOM 5750 O O . GLU B 1 341 ? -8.109 -34.531 -29 1 64.88 341 GLU B O 1
ATOM 5755 N N . THR B 1 342 ? -6.004 -33.844 -28.641 1 82.12 342 THR B N 1
ATOM 5756 C CA . THR B 1 342 ? -6.367 -32.625 -27.938 1 82.12 342 THR B CA 1
ATOM 5757 C C . THR B 1 342 ? -6.828 -31.562 -28.922 1 82.12 342 THR B C 1
ATOM 5759 O O . THR B 1 342 ? -6.098 -31.203 -29.844 1 82.12 342 THR B O 1
ATOM 5762 N N . SER B 1 343 ? -8.008 -31.109 -28.719 1 85.56 343 SER B N 1
ATOM 5763 C CA . SER B 1 343 ? -8.562 -30.094 -29.625 1 85.56 343 SER B CA 1
ATOM 5764 C C . SER B 1 343 ? -7.91 -28.734 -29.406 1 85.56 343 SER B C 1
ATOM 5766 O O . SER B 1 343 ? -7.328 -28.484 -28.344 1 85.56 343 SER B O 1
ATOM 5768 N N . GLU B 1 344 ? -8.023 -27.984 -30.453 1 85.19 344 GLU B N 1
ATOM 5769 C CA . GLU B 1 344 ? -7.539 -26.609 -30.344 1 85.19 344 GLU B CA 1
ATOM 5770 C C . GLU B 1 344 ? -8.258 -25.875 -29.219 1 85.19 344 GLU B C 1
ATOM 5772 O O . GLU B 1 344 ? -7.652 -25.031 -28.531 1 85.19 344 GLU B O 1
ATOM 5777 N N . GLU B 1 345 ? -9.469 -26.141 -29.094 1 87.31 345 GLU B N 1
ATOM 5778 C CA . GLU B 1 345 ? -10.258 -25.516 -28.031 1 87.31 345 GLU B CA 1
ATOM 5779 C C . GLU B 1 345 ? -9.703 -25.875 -26.656 1 87.31 345 GLU B C 1
ATOM 5781 O O . GLU B 1 345 ? -9.57 -25.016 -25.781 1 87.31 345 GLU B O 1
ATOM 5786 N N . GLU B 1 346 ? -9.398 -27.062 -26.469 1 86.81 346 GLU B N 1
ATOM 5787 C CA . GLU B 1 346 ? -8.844 -27.516 -25.188 1 86.81 346 GLU B CA 1
ATOM 5788 C C . GLU B 1 346 ? -7.484 -26.891 -24.922 1 86.81 346 GLU B C 1
ATOM 5790 O O . GLU B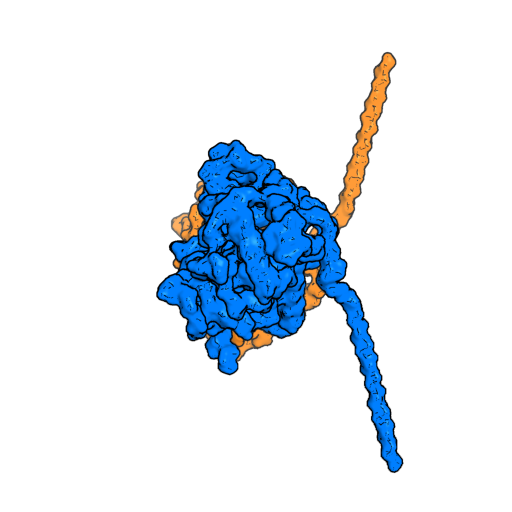 1 346 ? -7.176 -26.531 -23.781 1 86.81 346 GLU B O 1
ATOM 5795 N N . LEU B 1 347 ? -6.715 -26.766 -25.953 1 87.5 347 LEU B N 1
ATOM 5796 C CA . LEU B 1 347 ? -5.406 -26.141 -25.812 1 87.5 347 LEU B CA 1
ATOM 5797 C C . LEU B 1 347 ? -5.547 -24.672 -25.422 1 87.5 347 LEU B C 1
ATOM 5799 O O . LEU B 1 347 ? -4.777 -24.156 -24.609 1 87.5 347 LEU B O 1
ATOM 5803 N N . ASN B 1 348 ? -6.535 -24.031 -25.984 1 87.94 348 ASN B N 1
ATOM 5804 C CA . ASN B 1 348 ? -6.785 -22.625 -25.656 1 87.94 348 ASN B CA 1
ATOM 5805 C C . ASN B 1 348 ? -7.238 -22.469 -24.203 1 87.94 348 ASN B C 1
ATOM 5807 O O . ASN B 1 348 ? -6.836 -21.516 -23.531 1 87.94 348 ASN B O 1
ATOM 5811 N N . LYS B 1 349 ? -8.078 -23.344 -23.812 1 88.25 349 LYS B N 1
ATOM 5812 C CA . LYS B 1 349 ? -8.523 -23.359 -22.422 1 88.25 349 LYS B CA 1
ATOM 5813 C C . LYS B 1 349 ? -7.34 -23.484 -21.469 1 88.25 349 LYS B C 1
ATOM 5815 O O . LYS B 1 349 ? -7.211 -22.719 -20.516 1 88.25 349 LYS B O 1
ATOM 5820 N N . LEU B 1 350 ? -6.461 -24.375 -21.797 1 88.31 350 LEU B N 1
ATOM 5821 C CA . LEU B 1 350 ? -5.262 -24.625 -21 1 88.31 350 LEU B CA 1
ATOM 5822 C C . LEU B 1 350 ? -4.332 -23.422 -21.031 1 88.31 350 LEU B C 1
ATOM 5824 O O . LEU B 1 350 ? -3.727 -23.062 -20.031 1 88.31 350 LEU B O 1
ATOM 5828 N N . ALA B 1 351 ? -4.27 -22.797 -22.125 1 88.62 351 ALA B N 1
ATOM 5829 C CA . ALA B 1 351 ? -3.312 -21.719 -22.375 1 88.62 351 ALA B CA 1
ATOM 5830 C C . ALA B 1 351 ? -3.693 -20.453 -21.594 1 88.62 351 ALA B C 1
ATOM 5832 O O . ALA B 1 351 ? -2.854 -19.578 -21.375 1 88.62 351 ALA B O 1
ATOM 5833 N N . GLY B 1 352 ? -5.008 -20.344 -21.266 1 88.81 352 GLY B N 1
ATOM 5834 C CA . GLY B 1 352 ? -5.301 -19.141 -20.5 1 88.81 352 GLY B CA 1
ATOM 5835 C C . GLY B 1 352 ? -6.785 -18.859 -20.375 1 88.81 352 GLY B C 1
ATOM 5836 O O . GLY B 1 352 ? -7.215 -18.141 -19.469 1 88.81 352 GLY B O 1
ATOM 5837 N N . VAL B 1 353 ? -7.562 -19.391 -21.234 1 88.5 353 VAL B N 1
ATOM 5838 C CA . VAL B 1 353 ? -8.984 -19.078 -21.266 1 88.5 353 VAL B CA 1
ATOM 5839 C C . VAL B 1 353 ? -9.633 -19.5 -19.953 1 88.5 353 VAL B C 1
ATOM 5841 O O . VAL B 1 353 ? -10.5 -18.797 -19.422 1 88.5 353 VAL B O 1
ATOM 5844 N N . ASN B 1 354 ? -9.242 -20.609 -19.469 1 88.94 354 ASN B N 1
ATOM 5845 C CA . ASN B 1 354 ? -9.789 -21.062 -18.188 1 88.94 354 ASN B CA 1
ATOM 5846 C C . ASN B 1 354 ? -9.477 -20.062 -17.078 1 88.94 354 ASN B C 1
ATOM 5848 O O . ASN B 1 354 ? -10.344 -19.766 -16.234 1 88.94 354 ASN B O 1
ATOM 5852 N N . PHE B 1 355 ? -8.297 -19.562 -17.062 1 90.19 355 PHE B N 1
ATOM 5853 C CA . PHE B 1 355 ? -7.949 -18.578 -16.047 1 90.19 355 PHE B CA 1
ATOM 5854 C C . PHE B 1 355 ? -8.812 -17.328 -16.188 1 90.19 355 PHE B C 1
ATOM 5856 O O . PHE B 1 355 ? -9.289 -16.781 -15.188 1 90.19 355 PHE B O 1
ATOM 5863 N N . LEU B 1 356 ? -8.953 -16.859 -17.359 1 90.56 356 LEU B N 1
ATOM 5864 C CA . LEU B 1 356 ? -9.742 -15.664 -17.609 1 90.56 356 LEU B CA 1
ATOM 5865 C C . LEU B 1 356 ? -11.188 -15.867 -17.156 1 90.56 356 LEU B C 1
ATOM 5867 O O . LEU B 1 356 ? -11.812 -14.93 -16.641 1 90.56 356 LEU B O 1
ATOM 5871 N N . ARG B 1 357 ? -11.68 -17.062 -17.297 1 89.88 357 ARG B N 1
ATOM 5872 C CA . ARG B 1 357 ? -13.031 -17.359 -16.844 1 89.88 357 ARG B CA 1
ATOM 5873 C C . ARG B 1 357 ? -13.117 -17.266 -15.32 1 89.88 357 ARG B C 1
ATOM 5875 O O . ARG B 1 357 ? -14.078 -16.719 -14.773 1 89.88 357 ARG B O 1
ATOM 5882 N N . VAL B 1 358 ? -12.117 -17.797 -14.688 1 91 358 VAL B N 1
ATOM 5883 C CA . VAL B 1 358 ? -12.078 -17.719 -13.234 1 91 358 VAL B CA 1
ATOM 5884 C C . VAL B 1 358 ? -12.031 -16.266 -12.797 1 91 358 VAL B C 1
ATOM 5886 O O . VAL B 1 358 ? -12.781 -15.844 -11.906 1 91 358 VAL B O 1
ATOM 5889 N N . PHE B 1 359 ? -11.188 -15.523 -13.438 1 92.56 359 PHE B N 1
ATOM 5890 C CA . PHE B 1 359 ? -11.047 -14.117 -13.094 1 92.56 359 PHE B CA 1
ATOM 5891 C C . PHE B 1 359 ? -12.359 -13.375 -13.305 1 92.56 359 PHE B C 1
ATOM 5893 O O . PHE B 1 359 ? -12.75 -12.555 -12.469 1 92.56 359 PHE B O 1
ATOM 5900 N N . ASP B 1 360 ? -13.008 -13.688 -14.336 1 92.5 360 ASP B N 1
ATOM 5901 C CA . ASP B 1 360 ? -14.305 -13.078 -14.633 1 92.5 360 ASP B CA 1
ATOM 5902 C C . ASP B 1 360 ? -15.312 -13.391 -13.539 1 92.5 360 ASP B C 1
ATOM 5904 O O . ASP B 1 360 ? -16.047 -12.5 -13.086 1 92.5 360 ASP B O 1
ATOM 5908 N N . GLU B 1 361 ? -15.359 -14.617 -13.156 1 93.81 361 GLU B N 1
ATOM 5909 C CA . GLU B 1 361 ? -16.297 -15.031 -12.125 1 93.81 361 GLU B CA 1
ATOM 5910 C C . GLU B 1 361 ? -15.992 -14.352 -10.789 1 93.81 361 GLU B C 1
ATOM 5912 O O . GLU B 1 361 ? -16.906 -13.961 -10.062 1 93.81 361 GLU B O 1
ATOM 5917 N N . VAL B 1 362 ? -14.766 -14.281 -10.5 1 95.94 362 VAL B N 1
ATOM 5918 C CA . VAL B 1 362 ? -14.352 -13.602 -9.273 1 95.94 362 VAL B CA 1
ATOM 5919 C C . VAL B 1 362 ? -14.805 -12.148 -9.305 1 95.94 362 VAL B C 1
ATOM 5921 O O . VAL B 1 362 ? -15.32 -11.625 -8.312 1 95.94 362 VAL B O 1
ATOM 5924 N N . GLU B 1 363 ? -14.656 -11.508 -10.438 1 97.25 363 GLU B N 1
ATOM 5925 C CA . GLU B 1 363 ? -15.102 -10.117 -10.57 1 97.25 363 GLU B CA 1
ATOM 5926 C C . GLU B 1 363 ? -16.625 -10.016 -10.508 1 97.25 363 GLU B C 1
ATOM 5928 O O . GLU B 1 363 ? -17.156 -9.031 -9.992 1 97.25 363 GLU B O 1
ATOM 5933 N N . ARG B 1 364 ? -17.266 -10.992 -11.055 1 97.19 364 ARG B N 1
ATOM 5934 C CA . ARG B 1 364 ? -18.734 -11.023 -10.984 1 97.19 364 ARG B CA 1
ATOM 5935 C C . ARG B 1 364 ? -19.203 -11.102 -9.531 1 97.19 364 ARG B C 1
ATOM 5937 O O . ARG B 1 364 ? -20.125 -10.383 -9.133 1 97.19 364 ARG B O 1
ATOM 5944 N N . VAL B 1 365 ? -18.547 -11.969 -8.805 1 97.56 365 VAL B N 1
ATOM 5945 C CA . VAL B 1 365 ? -18.891 -12.109 -7.395 1 97.56 365 VAL B CA 1
ATOM 5946 C C . VAL B 1 365 ? -18.656 -10.789 -6.668 1 97.56 365 VAL B C 1
ATOM 5948 O O . VAL B 1 365 ? -19.469 -10.359 -5.852 1 97.56 365 VAL B O 1
ATOM 5951 N N . LYS B 1 366 ? -17.562 -10.18 -6.949 1 98.5 366 LYS B N 1
ATOM 5952 C CA . LYS B 1 366 ? -17.297 -8.859 -6.387 1 98.5 366 LYS B CA 1
ATOM 5953 C C . LYS B 1 366 ? -18.469 -7.906 -6.625 1 98.5 366 LYS B C 1
ATOM 5955 O O . LYS B 1 366 ? -18.906 -7.215 -5.707 1 98.5 366 LYS B O 1
ATOM 5960 N N . ARG B 1 367 ? -18.938 -7.848 -7.848 1 98.06 367 ARG B N 1
ATOM 5961 C CA . ARG B 1 367 ? -20.047 -6.961 -8.188 1 98.06 367 ARG B CA 1
ATOM 5962 C C . ARG B 1 367 ? -21.297 -7.336 -7.414 1 98.06 367 ARG B C 1
ATOM 5964 O O . ARG B 1 367 ? -22.047 -6.461 -6.965 1 98.06 367 ARG B O 1
ATOM 5971 N N . GLN B 1 368 ? -21.5 -8.602 -7.246 1 97.81 368 GLN B N 1
ATOM 5972 C CA . GLN B 1 368 ? -22.672 -9.078 -6.516 1 97.81 368 GLN B CA 1
ATOM 5973 C C . GLN B 1 368 ? -22.594 -8.695 -5.039 1 97.81 368 GLN B C 1
ATOM 5975 O O . GLN B 1 368 ? -23.609 -8.492 -4.391 1 97.81 368 GLN B O 1
ATOM 5980 N N . LEU B 1 369 ? -21.344 -8.578 -4.57 1 97.75 369 LEU B N 1
ATOM 5981 C CA . LEU B 1 369 ? -21.156 -8.305 -3.152 1 97.75 369 LEU B CA 1
ATOM 5982 C C . LEU B 1 369 ? -20.922 -6.816 -2.912 1 97.75 369 LEU B C 1
ATOM 5984 O O . LEU B 1 369 ? -20.484 -6.418 -1.833 1 97.75 369 LEU B O 1
ATOM 5988 N N . SER B 1 370 ? -21.188 -5.957 -3.867 1 94.5 370 SER B N 1
ATOM 5989 C CA . SER B 1 370 ? -20.875 -4.531 -3.83 1 94.5 370 SER B CA 1
ATOM 5990 C C . SER B 1 370 ? -21.578 -3.838 -2.668 1 94.5 370 SER B C 1
ATOM 5992 O O . SER B 1 370 ? -21.125 -2.787 -2.203 1 94.5 370 SER B O 1
ATOM 5994 N N . HIS B 1 371 ? -22.641 -4.398 -2.156 1 93.62 371 HIS B N 1
ATOM 5995 C CA . HIS B 1 371 ? -23.406 -3.791 -1.073 1 93.62 371 HIS B CA 1
ATOM 5996 C C . HIS B 1 371 ? -22.828 -4.16 0.287 1 93.62 371 HIS B C 1
ATOM 5998 O O . HIS B 1 371 ? -23.172 -3.557 1.303 1 93.62 371 HIS B O 1
ATOM 6004 N N . GLU B 1 372 ? -21.984 -5.16 0.308 1 94.56 372 GLU B N 1
ATOM 6005 C CA . GLU B 1 372 ? -21.406 -5.621 1.568 1 94.56 372 GLU B CA 1
ATOM 6006 C C . GLU B 1 372 ? -20.281 -4.695 2.031 1 94.56 372 GLU B C 1
ATOM 6008 O O . GLU B 1 372 ? -19.422 -4.305 1.236 1 94.56 372 GLU B O 1
ATOM 6013 N N . GLN B 1 373 ? -20.312 -4.332 3.309 1 93.62 373 GLN B N 1
ATOM 6014 C CA . GLN B 1 373 ? -19.25 -3.525 3.896 1 93.62 373 GLN B CA 1
ATOM 6015 C C . GLN B 1 373 ? -18.016 -4.371 4.199 1 93.62 373 GLN B C 1
ATOM 6017 O O . GLN B 1 373 ? -18.125 -5.578 4.422 1 93.62 373 GLN B O 1
ATOM 6022 N N . PRO B 1 374 ? -16.875 -3.719 4.199 1 96.38 374 PRO B N 1
ATOM 6023 C CA . PRO B 1 374 ? -15.68 -4.465 4.594 1 96.38 374 PRO B CA 1
ATOM 6024 C C . PRO B 1 374 ? -15.789 -5.066 5.992 1 96.38 374 PRO B C 1
ATOM 6026 O O . PRO B 1 374 ? -16.359 -4.441 6.891 1 96.38 374 PRO B O 1
ATOM 6029 N N . PHE B 1 375 ? -15.195 -6.223 6.156 1 95.62 375 PHE B N 1
ATOM 6030 C CA . PHE B 1 375 ? -15.195 -6.891 7.453 1 95.62 375 PHE B CA 1
ATOM 6031 C C . PHE B 1 375 ? -14.219 -6.219 8.414 1 95.62 375 PHE B C 1
ATOM 6033 O O . PHE B 1 375 ? -13.227 -5.625 7.98 1 95.62 375 PHE B O 1
ATOM 6040 N N . GLU B 1 376 ? -14.562 -6.316 9.703 1 95.94 376 GLU B N 1
ATOM 6041 C CA . GLU B 1 376 ? -13.648 -5.938 10.773 1 95.94 376 GLU B CA 1
ATOM 6042 C C . GLU B 1 376 ? -12.914 -7.156 11.32 1 95.94 376 GLU B C 1
ATOM 6044 O O . GLU B 1 376 ? -13.414 -8.281 11.242 1 95.94 376 GLU B O 1
ATOM 6049 N N . ASP B 1 377 ? -11.758 -6.934 11.875 1 93.31 377 ASP B N 1
ATOM 6050 C CA . ASP B 1 377 ? -10.906 -8.031 12.344 1 93.31 377 ASP B CA 1
ATOM 6051 C C . ASP B 1 377 ? -11.609 -8.836 13.438 1 93.31 377 ASP B C 1
ATOM 6053 O O . ASP B 1 377 ? -11.352 -10.031 13.594 1 93.31 377 ASP B O 1
ATOM 6057 N N . ASP B 1 378 ? -12.5 -8.25 14.156 1 89.06 378 ASP B N 1
ATOM 6058 C CA . ASP B 1 378 ? -13.125 -8.945 15.273 1 89.06 378 ASP B CA 1
ATOM 6059 C C . ASP B 1 378 ? -14.477 -9.539 14.859 1 89.06 378 ASP B C 1
ATOM 6061 O O . ASP B 1 378 ? -15.203 -10.078 15.695 1 89.06 378 ASP B O 1
ATOM 6065 N N . ASP B 1 379 ? -14.875 -9.406 13.602 1 80.44 379 ASP B N 1
ATOM 6066 C CA . ASP B 1 379 ? -16.125 -9.992 13.125 1 80.44 379 ASP B CA 1
ATOM 6067 C C . ASP B 1 379 ? -16.109 -11.516 13.297 1 80.44 379 ASP B C 1
ATOM 6069 O O . ASP B 1 379 ? -17.172 -12.141 13.383 1 80.44 379 ASP B O 1
ATOM 6073 N N . SER B 1 380 ? -15.016 -12.148 13.117 1 63.09 380 SER B N 1
ATOM 6074 C CA . SER B 1 380 ? -14.914 -13.602 13.195 1 63.09 380 SER B CA 1
ATOM 6075 C C . SER B 1 380 ? -15.578 -14.133 14.461 1 63.09 380 SER B C 1
ATOM 6077 O O . SER B 1 380 ? -16.172 -15.211 14.445 1 63.09 380 SER B O 1
ATOM 6079 N N . GLU B 1 381 ? -15.625 -13.383 15.508 1 57.16 381 GLU B N 1
ATOM 6080 C CA . GLU B 1 381 ? -16.219 -13.859 16.75 1 57.16 381 GLU B CA 1
ATOM 6081 C C . GLU B 1 381 ? -17.75 -13.766 16.703 1 57.16 381 GLU B C 1
ATOM 6083 O O . GLU B 1 381 ? -18.438 -14.68 17.156 1 57.16 381 GLU B O 1
ATOM 6088 N N . ASP B 1 382 ? -18.281 -12.742 16.047 1 51.12 382 ASP B N 1
ATOM 6089 C CA . ASP B 1 382 ? -19.719 -12.484 16.047 1 51.12 382 ASP B CA 1
ATOM 6090 C C . ASP B 1 382 ? -20.375 -13.047 14.789 1 51.12 382 ASP B C 1
ATOM 6092 O O . ASP B 1 382 ? -21.578 -13.281 14.766 1 51.12 382 ASP B O 1
ATOM 6096 N N . ALA B 1 383 ? -19.781 -12.938 13.695 1 47.19 383 ALA B N 1
ATOM 6097 C CA . ALA B 1 383 ? -20.375 -13.219 12.391 1 47.19 383 ALA B CA 1
ATOM 6098 C C . ALA B 1 383 ? -20.656 -14.711 12.227 1 47.19 383 ALA B C 1
ATOM 6100 O O . ALA B 1 383 ? -21.344 -15.117 11.297 1 47.19 383 ALA B O 1
ATOM 6101 N N . LEU B 1 384 ? -19.828 -15.578 12.984 1 44.06 384 LEU B N 1
ATOM 6102 C CA . LEU B 1 384 ? -20.047 -17.016 12.789 1 44.06 384 LEU B CA 1
ATOM 6103 C C . LEU B 1 384 ? -21.203 -17.516 13.633 1 44.06 384 LEU B C 1
ATOM 6105 O O . LEU B 1 384 ? -21.531 -18.703 13.617 1 44.06 384 LEU B O 1
ATOM 6109 N N . ASP B 1 385 ? -21.734 -16.703 14.461 1 37.88 385 ASP B N 1
ATOM 6110 C CA . ASP B 1 385 ? -22.938 -17.203 15.094 1 37.88 385 ASP B CA 1
ATOM 6111 C C . ASP B 1 385 ? -24.156 -17 14.203 1 37.88 385 ASP B C 1
ATOM 6113 O O . ASP B 1 385 ? -24.297 -15.953 13.57 1 37.88 385 ASP B O 1
#

pLDDT: mean 86.34, std 18.03, range [24.53, 98.88]

Radius of gyration: 29.51 Å; Cα contacts (8 Å, |Δi|>4): 1548; chains: 2; bounding box: 99×89×83 Å

Secondary structure (DSSP, 8-state):
---------------------HHHH----SS-EEEEEE-HHHHHHHHHTT-GGG--TTS-GGG-TTGGG-TT----HHHHHHTTEEEEEEEEE--TTS-HHHHHHHHHHHHHHHHHHHHHTTTTEEE--SHHHHH-GGGTTSEEEEEEEE-GGGGTT-HHHHHHHHHTTEEEEESS-SSS--SSB-BGGGGGGGTT-------B-HHHHHHHHHHHHHTPEEE-TTB-HHHHHHHHHH-SS-EEESS--BTTTS--TTSBPHHHHTT-EEEEE--HHHHTSSBHHHHHHHHHHHHHHH-GGGEEEEE-BTSSS--BBTBSSGGGHHHHHHHIIIIISBSB---HHHHHIIIIIHHHHHHHHHHHHHHHTTTSPPPPTTHHHHHT-/---------------------HHHH----S--EEEEEE-HHHHHHHHHTT-GGG--TTS-GGG-TTGGG-TT----HHHHHHTTEEEEEEEEE--TTS-HHHHHHHHHHHHHHHHHHHHHTTTTEEE--SHHHHH-GGGTTSEEEEEEEE-GGGGTT-HHHHHHHHHTTEEEEESS-SSS--SSB-BGGGGGGGTT-------B-HHHHHHHHHHHHHTPEEE-TTB-HHHHHHHHHH-SS-EEESS--BTTTS--TTSBPTTT-TT-EEEEE--HHHHTSSBHHHHHHHHHHHHHHH-GGGEEEEE-BTSSS--BBTBSSGGGHHHHHHHIIIIISSSS---HHHHHIIIIIHHHHHHHHHHHHHHHTTTSPPPPTTHHHHHT-

InterPro domains:
  IPR008257 Peptidase M19 [PF01244] (56-361)
  IPR008257 Peptidase M19 [PS51365] (18-385)
  IPR008257 Peptidase M19 [PTHR10443] (18-382)
  IPR032466 Metal-dependent hydrolase [SSF51556] (37-369)

Organism: Anopheles coluzzii (NCBI:txid1518534)

Nearest PDB structures (foldseek):
  1itq-assembly1_B  TM=8.791E-01  e=5.783E-28  Homo sapiens
  3itc-assembly1_A  TM=8.522E-01  e=9.172E-28  Streptomyces coelicolor
  5lx7-assembly1_A-2  TM=8.565E-01  e=6.490E-28  Aspergillus fumigatus
  5lwz-assembly1_A  TM=8.188E-01  e=4.592E-28  Aspergillus fumigatus Af293
  5lx1-assembly1_A-2  TM=8.182E-01  e=6.148E-27  Aspergillus fumigatus

Sequence (770 aa):
MWGGLLFALISCLIFFGNVLNADERIERNDKLILVGHNRLIMNVANVTNNNLREFDLNWDLRRHPVWSKINTSRTDLIRLRAGHVYGQMWYVGANCTDSPSEATQRVFEQIDTLNRLIEKHHHDLSRVTSLTQILDPIRRGKIRSLIAVKGGHTINSKLGLLRSLYALGVRCMSLASEQNCCNWVDSSLVDIADIDSTHLRTDLSLWGRLVVWEMNRLGMIVDLSYASYGAALDVLRYSRAPVIFSNAGAYAINRHHLNVKEDVLIPLATQGTFDPEILGGYTIDNVLEHLNYLRDVIGSDHIGIGSGFESFDGAIDGLKDVSMFPNLFNALQQGKYADGETSEEELNKLAGVNFLRVFDEVERVKRQLSHEQPFEDDDSEDALDMWGGLLFALISCLIFFGNVLNADERIERNDKLILVGHNRLIMNVANVTNNNLREFDLNWDLRRHPVWSKINTSRTDLIRLRAGHVYGQMWYVGANCTDSPSEATQRVFEQIDTLNRLIEKHHHDLSRVTSLTQILDPIRRGKIRSLIAVKGGHTINSKLGLLRSLYALGVRCMSLASEQNCCNWVDSSLVDIADIDSTHLRTDLSLWGRLVVWEMNRLGMIVDLSYASYGAALDVLRYSRAPVIFSNAGAYAINRHHLNVKEDVLIPLATQGTFDPEILGGYTIDNVLEHLNYLRDVIGSDHIGIGSGFESFDGAIDGLKDVSMFPNLFNALQQGKYADGETSEEELNKLAGVNFLRVFDEVERVKRQLSHEQPFEDDDSEDALD

Solvent-accessible surface area (backbone atoms only — not comparable to full-atom values): 39848 Å² total; per-residue (Å²): 135,83,76,76,78,76,74,78,74,73,75,74,74,70,76,70,66,76,69,69,54,66,69,70,72,53,65,78,78,84,79,50,26,36,37,35,33,30,25,59,56,41,48,44,34,71,73,48,69,58,38,62,90,80,49,63,57,78,40,63,44,80,72,32,89,65,48,46,73,37,83,35,64,42,78,30,50,60,34,33,57,64,20,30,47,38,26,38,30,40,28,29,46,54,59,75,83,46,54,49,40,47,16,31,50,42,31,47,34,39,51,33,39,48,51,51,50,33,59,76,36,51,82,47,27,37,81,36,80,46,68,67,54,64,69,34,71,91,48,64,87,26,27,33,35,32,37,24,36,50,20,43,37,38,33,57,91,34,60,37,40,50,52,42,42,40,66,70,40,39,44,33,35,19,56,17,31,84,51,75,58,37,95,34,35,38,11,13,64,70,31,60,85,49,66,84,60,81,71,88,44,88,29,45,39,60,57,34,51,48,50,49,52,47,30,33,46,72,34,33,41,43,23,48,27,32,28,12,71,30,21,47,52,48,45,69,71,67,47,84,39,64,42,32,25,35,48,26,45,39,22,90,79,19,91,37,59,56,23,45,48,74,91,69,47,62,84,28,45,35,12,37,42,53,44,32,79,54,49,67,41,50,39,55,63,39,48,37,52,38,52,35,49,44,33,72,73,55,32,56,75,22,34,30,39,6,44,37,46,42,70,48,82,79,56,20,52,68,47,64,38,48,36,27,49,56,51,54,54,50,44,34,56,73,36,70,39,45,105,47,75,57,47,71,67,49,50,44,22,32,25,29,51,29,52,54,49,48,52,47,47,23,44,49,39,13,62,72,34,64,84,61,74,85,77,55,85,69,38,40,74,60,69,74,100,136,84,77,74,78,75,75,78,73,74,72,75,73,68,76,69,65,78,68,71,53,65,70,72,70,54,70,80,77,84,79,50,24,37,37,35,32,29,25,59,54,43,49,44,35,71,74,48,68,59,38,63,89,81,50,62,56,77,40,65,44,78,71,32,90,66,47,46,72,37,82,35,64,42,76,29,52,60,34,32,58,65,20,30,48,39,24,38,29,40,29,30,43,55,57,75,84,44,55,50,40,47,16,30,48,42,31,47,33,40,52,36,40,47,52,51,50,34,60,76,37,51,82,48,28,36,81,35,78,45,67,68,56,64,69,35,71,89,46,65,86,25,27,33,35,33,37,24,38,49,19,42,37,37,33,58,91,34,61,37,41,50,51,42,43,42,68,70,40,37,43,32,35,19,54,18,31,85,52,74,60,37,96,35,36,37,11,13,64,72,30,61,86,47,66,84,63,82,70,89,43,87,29,46,38,58,56,34,50,46,52,49,51,47,30,34,47,72,33,33,41,43,24,50,27,31,28,12,72,28,22,46,52,49,44,68,71,66,49,83,41,65,42,31,24,35,49,24,44,40,20,89,78,21,90,36,59,57,25,44,47,76,92,70,50,60,87,28,43,36,12,38,42,53,44,32,79,56,47,67,41,50,39,55,63,39,50,44,51,35,52,39,50,46,33,72,74,55,33,55,76,22,33,30,40,5,43,37,48,42,71,48,80,76,57,19,52,67,48,64,39,46,37,27,48,56,52,55,55,50,44,34,55,72,38,75,30,54,106,47,76,55,48,72,66,51,52,44,22,31,26,28,51,28,53,52,47,48,51,47,46,23,45,49,38,14,61,73,34,64,83,60,74,83,76,52,83,70,38,42,74,60,70,76,104

Foldseek 3Di:
DPPPPPPPPPPPPPPPPCPPQLVVLPPQPDLEFAAAADAVLVVCCVPVVLDCVVPDLQDPLCPPPPSVPQQQNFHGLVLLVLLRYQEYEHEFFDDLPDDLQRRLVRRVSSLVSVVVNCVVVVVAADEDQALCRSSPCVCPNHRYYAYEYEELSNQVLFVVSVVVCVVSRHQEYEHHHLAQRDPFFGFLVVCPVPLPDPDADQRGHLLNLLSLVLSLLSLHAYEHFRGHQNRLVVSVVRHPAEHEHLAAFDCVQPVDSRHHYLVSLARALYAYEFACVRLVHQELLSSLVRVLVSCVRHNLLRYEHNHNGSPDHHHRVQGRHSSRNVSNVVCQQVVSRDPDGDDPVSSSSHRPSSVSSRSVRSVVSNVVSVVPDRDGSPCSVVVVD/DPPPPPPPPVPPPPPPPCPPALVVLCPPPDLEFAAAADAVLVVCCVPVVLDCVVPDLQDPLCPPPPSVPQQQNFHGLVLLVLLRYQEYEHEFFDDLPDDLQRRLVRRVSSLVSVVVNCVVVVVAADEDQALCRSSPCVCPNHRYYAYEYEELSNQVLFVVSVVVCVVSRHQEYEHHHLAQRDPAFGFLVVCPVPLPDPDQDQRGHLLNLLSLVLSLLSLHAYEHFRGHQNRLVVSVVRHPAEHEHLAAFDCVQPVDSRHHYLVSLEPALYAYEFACVRLVHQELLSSLVRVQVSCVRHNLLRYEHNHNGSPDHHHRVQGRHSSRNVSNVVCQQVVSHPPDGDDPVSSSSHRPSSVSSRSVRSVVSNVVSVVPDRDGSCCSVVVVD